Protein AF-0000000083951270 (afdb_homodimer)

Structure (mmCIF, N/CA/C/O backbone):
data_AF-0000000083951270-model_v1
#
loop_
_entity.id
_entity.type
_entity.pdbx_description
1 polymer 'HTH-type transcriptional activator CmpR'
#
loop_
_atom_site.group_PDB
_atom_site.id
_atom_site.type_symbol
_atom_site.label_atom_id
_atom_site.label_alt_id
_atom_site.label_comp_id
_atom_site.label_asym_id
_atom_site.label_entity_id
_atom_site.label_seq_id
_atom_site.pdbx_PDB_ins_code
_atom_site.Cartn_x
_atom_site.Cartn_y
_atom_site.Cartn_z
_atom_site.occupancy
_atom_site.B_iso_or_equiv
_atom_site.auth_seq_id
_atom_site.auth_comp_id
_atom_site.auth_asym_id
_atom_site.auth_atom_id
_atom_site.pdbx_PDB_model_num
ATOM 1 N N . MET A 1 1 ? 15.289 37.125 34.781 1 39.78 1 MET A N 1
ATOM 2 C CA . MET A 1 1 ? 14.492 36.469 33.75 1 39.78 1 MET A CA 1
ATOM 3 C C . MET A 1 1 ? 14.117 37.438 32.625 1 39.78 1 MET A C 1
ATOM 5 O O . MET A 1 1 ? 13.477 38.469 32.875 1 39.78 1 MET A O 1
ATOM 9 N N . ASN A 1 2 ? 14.961 37.656 31.625 1 50.38 2 ASN A N 1
ATOM 10 C CA . ASN A 1 2 ? 14.852 38.656 30.562 1 50.38 2 ASN A CA 1
ATOM 11 C C . ASN A 1 2 ? 13.469 38.625 29.922 1 50.38 2 ASN A C 1
ATOM 13 O O . ASN A 1 2 ? 13.062 37.625 29.344 1 50.38 2 ASN A O 1
ATOM 17 N N . ARG A 1 3 ? 12.641 39.375 30.531 1 62.94 3 ARG A N 1
ATOM 18 C CA . ARG A 1 3 ? 11.242 39.5 30.125 1 62.94 3 ARG A CA 1
ATOM 19 C C . ARG A 1 3 ? 11.125 39.969 28.672 1 62.94 3 ARG A C 1
ATOM 21 O O . ARG A 1 3 ? 11.852 40.844 28.234 1 62.94 3 ARG A O 1
ATOM 28 N N . PRO A 1 4 ? 10.375 39.219 27.891 1 67.25 4 PRO A N 1
ATOM 29 C CA . PRO A 1 4 ? 10.18 39.594 26.484 1 67.25 4 PRO A CA 1
ATOM 30 C C . PRO A 1 4 ? 9.703 41.062 26.344 1 67.25 4 PRO A C 1
ATOM 32 O O . PRO A 1 4 ? 8.914 41.531 27.156 1 67.25 4 PRO A O 1
ATOM 35 N N . LYS A 1 5 ? 10.383 41.875 25.531 1 80 5 LYS A N 1
ATOM 36 C CA . LYS A 1 5 ? 10.141 43.281 25.281 1 80 5 LYS A CA 1
ATOM 37 C C . LYS A 1 5 ? 8.898 43.5 24.422 1 80 5 LYS A C 1
ATOM 39 O O . LYS A 1 5 ? 8.289 44.562 24.438 1 80 5 LYS A O 1
ATOM 44 N N . SER A 1 6 ? 8.461 42.438 23.719 1 87.25 6 SER A N 1
ATOM 45 C CA . SER A 1 6 ? 7.344 42.562 22.797 1 87.25 6 SER A CA 1
ATOM 46 C C . SER A 1 6 ? 6.195 41.656 23.188 1 87.25 6 SER A C 1
ATOM 48 O O . SER A 1 6 ? 6.383 40.719 23.953 1 87.25 6 SER A O 1
ATOM 50 N N . THR A 1 7 ? 4.957 42.062 22.766 1 89.12 7 THR A N 1
ATOM 51 C CA . THR A 1 7 ? 3.775 41.25 23.031 1 89.12 7 THR A CA 1
ATOM 52 C C . THR A 1 7 ? 3.328 40.531 21.766 1 89.12 7 THR A C 1
ATOM 54 O O . THR A 1 7 ? 3.648 40.938 20.656 1 89.12 7 THR A O 1
ATOM 57 N N . LEU A 1 8 ? 2.592 39.406 21.984 1 91.12 8 LEU A N 1
ATOM 58 C CA . LEU A 1 8 ? 2.014 38.688 20.859 1 91.12 8 LEU A CA 1
ATOM 59 C C . LEU A 1 8 ? 1.097 39.594 20.031 1 91.12 8 LEU A C 1
ATOM 61 O O . LEU A 1 8 ? 1.052 39.5 18.812 1 91.12 8 LEU A O 1
ATOM 65 N N . GLU A 1 9 ? 0.445 40.5 20.75 1 92 9 GLU A N 1
ATOM 66 C CA . GLU A 1 9 ? -0.49 41.406 20.094 1 92 9 GLU A CA 1
ATOM 67 C C . GLU A 1 9 ? 0.234 42.375 19.141 1 92 9 GLU A C 1
ATOM 69 O O . GLU A 1 9 ? -0.265 42.656 18.047 1 92 9 GLU A O 1
ATOM 74 N N . GLN A 1 10 ? 1.321 42.75 19.516 1 91.88 10 GLN A N 1
ATOM 75 C CA . GLN A 1 10 ? 2.115 43.625 18.656 1 91.88 10 GLN A CA 1
ATOM 76 C C . GLN A 1 10 ? 2.512 42.938 17.359 1 91.88 10 GLN A C 1
ATOM 78 O O . GLN A 1 10 ? 2.432 43.5 16.281 1 91.88 10 GLN A O 1
ATOM 83 N N . TRP A 1 11 ? 2.9 41.719 17.516 1 92.5 11 TRP A N 1
ATOM 84 C CA . TRP A 1 11 ? 3.287 40.938 16.344 1 92.5 11 TRP A CA 1
ATOM 85 C C . TRP A 1 11 ? 2.086 40.656 15.445 1 92.5 11 TRP A C 1
ATOM 87 O O . TRP A 1 11 ? 2.188 40.75 14.219 1 92.5 11 TRP A O 1
ATOM 97 N N . ARG A 1 12 ? 0.976 40.406 16.047 1 93.56 12 ARG A N 1
ATOM 98 C CA . ARG A 1 12 ? -0.251 40.188 15.297 1 93.56 12 ARG A CA 1
ATOM 99 C C . ARG A 1 12 ? -0.646 41.469 14.523 1 93.56 12 ARG A C 1
ATOM 101 O O . ARG A 1 12 ? -1.112 41.375 13.383 1 93.56 12 ARG A O 1
ATOM 108 N N . ILE A 1 13 ? -0.48 42.562 15.117 1 93.44 13 ILE A N 1
ATOM 109 C CA . ILE A 1 13 ? -0.811 43.812 14.484 1 93.44 13 ILE A CA 1
ATOM 110 C C . ILE A 1 13 ? 0.12 44.062 13.297 1 93.44 13 ILE A C 1
ATOM 112 O O . ILE A 1 13 ? -0.331 44.438 12.211 1 93.44 13 ILE A O 1
ATOM 116 N N . LEU A 1 14 ? 1.417 43.875 13.492 1 94.25 14 LEU A N 1
ATOM 117 C CA . LEU A 1 14 ? 2.367 44 12.391 1 94.25 14 LEU A CA 1
ATOM 118 C C . LEU A 1 14 ? 1.976 43.094 11.219 1 94.25 14 LEU A C 1
ATOM 120 O O . LEU A 1 14 ? 1.978 43.531 10.07 1 94.25 14 LEU A O 1
ATOM 124 N N . GLN A 1 15 ? 1.65 41.875 11.539 1 93.19 15 GLN A N 1
ATOM 125 C CA . GLN A 1 15 ? 1.233 40.938 10.516 1 93.19 15 GLN A CA 1
ATOM 126 C C . GLN A 1 15 ? 0.003 41.438 9.766 1 93.19 15 GLN A C 1
ATOM 128 O O . GLN A 1 15 ? -0.05 41.344 8.539 1 93.19 15 GLN A O 1
ATOM 133 N N . ALA A 1 16 ? -0.95 41.969 10.453 1 93.19 16 ALA A N 1
ATOM 134 C CA . ALA A 1 16 ? -2.182 42.469 9.844 1 93.19 16 ALA A CA 1
ATOM 135 C C . ALA A 1 16 ? -1.896 43.656 8.93 1 93.19 16 ALA A C 1
ATOM 137 O O . ALA A 1 16 ? -2.461 43.75 7.84 1 93.19 16 ALA A O 1
ATOM 138 N N . VAL A 1 17 ? -1.032 44.5 9.336 1 92.88 17 VAL A N 1
ATOM 139 C CA . VAL A 1 17 ? -0.688 45.688 8.547 1 92.88 17 VAL A CA 1
ATOM 140 C C . VAL A 1 17 ? -0.089 45.25 7.211 1 92.88 17 VAL A C 1
ATOM 142 O O . VAL A 1 17 ? -0.422 45.812 6.164 1 92.88 17 VAL A O 1
ATOM 145 N N . VAL A 1 18 ? 0.713 44.281 7.266 1 91.38 18 VAL A N 1
ATOM 146 C CA . VAL A 1 18 ? 1.366 43.781 6.055 1 91.38 18 VAL A CA 1
ATOM 147 C C . VAL A 1 18 ? 0.363 43 5.203 1 91.38 18 VAL A C 1
ATOM 149 O O . VAL A 1 18 ? 0.264 43.219 3.994 1 91.38 18 VAL A O 1
ATOM 152 N N . ASP A 1 19 ? -0.421 42.125 5.863 1 89.12 19 ASP A N 1
ATOM 153 C CA . ASP A 1 19 ? -1.336 41.25 5.148 1 89.12 19 ASP A CA 1
ATOM 154 C C . ASP A 1 19 ? -2.439 42.031 4.457 1 89.12 19 ASP A C 1
ATOM 156 O O . ASP A 1 19 ? -2.883 41.656 3.365 1 89.12 19 ASP A O 1
ATOM 160 N N . PHE A 1 20 ? -2.826 43.062 5.074 1 90.12 20 PHE A N 1
ATOM 161 C CA . PHE A 1 20 ? -3.973 43.812 4.551 1 90.12 20 PHE A CA 1
ATOM 162 C C . PHE A 1 20 ? -3.521 45.062 3.816 1 90.12 20 PHE A C 1
ATOM 164 O O . PHE A 1 20 ? -4.352 45.844 3.357 1 90.12 20 PHE A O 1
ATOM 171 N N . GLY A 1 21 ? -2.201 45.25 3.729 1 86.81 21 GLY A N 1
ATOM 172 C CA . GLY A 1 21 ? -1.62 46.219 2.826 1 86.81 21 GLY A CA 1
ATOM 173 C C . GLY A 1 21 ? -1.573 47.625 3.412 1 86.81 21 GLY A C 1
ATOM 174 O O . GLY A 1 21 ? -1.449 48.594 2.68 1 86.81 21 GLY A O 1
ATOM 175 N N . GLY A 1 22 ? -1.855 47.812 4.723 1 89 22 GLY A N 1
ATOM 176 C CA . GLY A 1 22 ? -1.771 49.125 5.316 1 89 22 GLY A CA 1
ATOM 177 C C . GLY A 1 22 ? -2.428 49.219 6.68 1 89 22 GLY A C 1
ATOM 178 O O . GLY A 1 22 ? -3.146 48.312 7.09 1 89 22 GLY A O 1
ATOM 179 N N . TYR A 1 23 ? -2.219 50.344 7.332 1 91.12 23 TYR A N 1
ATOM 180 C CA . TYR A 1 23 ? -2.711 50.562 8.688 1 91.12 23 TYR A CA 1
ATOM 181 C C . TYR A 1 23 ? -4.227 50.719 8.703 1 91.12 23 TYR A C 1
ATOM 183 O O . TYR A 1 23 ? -4.914 50.125 9.547 1 91.12 23 TYR A O 1
ATOM 191 N N . ALA A 1 24 ? -4.688 51.438 7.707 1 91.5 24 ALA A N 1
ATOM 192 C CA . ALA A 1 24 ? -6.125 51.688 7.66 1 91.5 24 ALA A CA 1
ATOM 193 C C . ALA A 1 24 ? -6.898 50.375 7.426 1 91.5 24 ALA A C 1
ATOM 195 O O . ALA A 1 24 ? -7.871 50.094 8.133 1 91.5 24 ALA A O 1
ATOM 196 N N . GLN A 1 25 ? -6.457 49.656 6.516 1 92.69 25 GLN A N 1
ATOM 197 C CA . GLN A 1 25 ? -7.102 48.375 6.184 1 92.69 25 GLN A CA 1
ATOM 198 C C . GLN A 1 25 ? -7.031 47.406 7.355 1 92.69 25 GLN A C 1
ATOM 200 O O . GLN A 1 25 ? -8.016 46.75 7.668 1 92.69 25 GLN A O 1
ATOM 205 N N . ALA A 1 26 ? -5.863 47.344 7.988 1 94.19 26 ALA A N 1
ATOM 206 C CA . ALA A 1 26 ? -5.676 46.438 9.133 1 94.19 26 ALA A CA 1
ATOM 207 C C . ALA A 1 26 ? -6.574 46.844 10.297 1 94.19 26 ALA A C 1
ATOM 209 O O . ALA A 1 26 ? -7.141 46 10.984 1 94.19 26 ALA A O 1
ATOM 210 N N . ALA A 1 27 ? -6.691 48.125 10.516 1 94.5 27 ALA A N 1
ATOM 211 C CA . ALA A 1 27 ? -7.535 48.625 11.586 1 94.5 27 ALA A CA 1
ATOM 212 C C . ALA A 1 27 ? -8.992 48.219 11.391 1 94.5 27 ALA A C 1
ATOM 214 O O . ALA A 1 27 ? -9.664 47.812 12.336 1 94.5 27 ALA A O 1
ATOM 215 N N . GLU A 1 28 ? -9.453 48.281 10.211 1 94.25 28 GLU A N 1
ATOM 216 C CA . GLU A 1 28 ? -10.812 47.875 9.875 1 94.25 28 GLU A CA 1
ATOM 217 C C . GLU A 1 28 ? -11.023 46.406 10.164 1 94.25 28 GLU A C 1
ATOM 219 O O . GLU A 1 28 ? -12.031 46 10.766 1 94.25 28 GLU A O 1
ATOM 224 N N . GLN A 1 29 ? -10 45.625 9.836 1 92.94 29 GLN A N 1
ATOM 225 C CA . GLN A 1 29 ? -10.109 44.188 9.969 1 92.94 29 GLN A CA 1
ATOM 226 C C . GLN A 1 29 ? -10.008 43.75 11.422 1 92.94 29 GLN A C 1
ATOM 228 O O . GLN A 1 29 ? -10.633 42.781 11.828 1 92.94 29 GLN A O 1
ATOM 233 N N . LEU A 1 30 ? -9.25 44.438 12.172 1 93.62 30 LEU A N 1
ATOM 234 C CA . LEU A 1 30 ? -9.016 44.062 13.555 1 93.62 30 LEU A CA 1
ATOM 235 C C . LEU A 1 30 ? -9.977 44.781 14.492 1 93.62 30 LEU A C 1
ATOM 237 O O . LEU A 1 30 ? -9.961 44.562 15.703 1 93.62 30 LEU A O 1
ATOM 241 N N . ASN A 1 31 ? -10.812 45.656 13.938 1 94.06 31 ASN A N 1
ATOM 242 C CA . ASN A 1 31 ? -11.742 46.469 14.703 1 94.06 31 ASN A CA 1
ATOM 243 C C . ASN A 1 31 ? -11.031 47.281 15.766 1 94.06 31 ASN A C 1
ATOM 245 O O . ASN A 1 31 ? -11.391 47.219 16.953 1 94.06 31 ASN A O 1
ATOM 249 N N . LYS A 1 32 ? -10.008 47.906 15.281 1 95.06 32 LYS A N 1
ATOM 250 C CA . LYS A 1 32 ? -9.211 48.781 16.109 1 95.06 32 LYS A CA 1
ATOM 251 C C . LYS A 1 32 ? -8.984 50.125 15.406 1 95.06 32 LYS A C 1
ATOM 253 O O . LYS A 1 32 ? -9.281 50.281 14.219 1 95.06 32 LYS A O 1
ATOM 258 N N . SER A 1 33 ? -8.594 51.062 16.141 1 94.25 33 SER A N 1
ATOM 259 C CA . SER A 1 33 ? -8.281 52.344 15.516 1 94.25 33 SER A CA 1
ATOM 260 C C . SER A 1 33 ? -6.918 52.312 14.836 1 94.25 33 SER A C 1
ATOM 262 O O . SER A 1 33 ? -6.008 51.625 15.289 1 94.25 33 SER A O 1
ATOM 264 N N . GLN A 1 34 ? -6.898 53 13.781 1 93.06 34 GLN A N 1
ATOM 265 C CA . GLN A 1 34 ? -5.629 53.125 13.078 1 93.06 34 GLN A CA 1
ATOM 266 C C . GLN A 1 34 ? -4.539 53.688 13.984 1 93.06 34 GLN A C 1
ATOM 268 O O . GLN A 1 34 ? -3.381 53.25 13.906 1 93.06 34 GLN A O 1
ATOM 273 N N . SER A 1 35 ? -4.859 54.594 14.828 1 93.81 35 SER A N 1
ATOM 274 C CA . SER A 1 35 ? -3.904 55.188 15.766 1 93.81 35 SER A CA 1
ATOM 275 C C . SER A 1 35 ? -3.34 54.125 16.703 1 93.81 35 SER A C 1
ATOM 277 O O . SER A 1 35 ? -2.143 54.125 17 1 93.81 35 SER A O 1
ATOM 279 N N . SER A 1 36 ? -4.18 53.281 17.156 1 94.69 36 SER A N 1
ATOM 280 C CA . SER A 1 36 ? -3.754 52.219 18.062 1 94.69 36 SER A CA 1
ATOM 281 C C . SER A 1 36 ? -2.773 51.281 17.375 1 94.69 36 SER A C 1
ATOM 283 O O . SER A 1 36 ? -1.803 50.844 17.984 1 94.69 36 SER A O 1
ATOM 285 N N . LEU A 1 37 ? -2.963 50.938 16.125 1 95.31 37 LEU A N 1
ATOM 286 C CA . LEU A 1 37 ? -2.074 50.062 15.375 1 95.31 37 LEU A CA 1
ATOM 287 C C . LEU A 1 37 ? -0.724 50.719 15.141 1 95.31 37 LEU A C 1
ATOM 289 O O . LEU A 1 37 ? 0.322 50.094 15.281 1 95.31 37 LEU A O 1
ATOM 293 N N . ASN A 1 38 ? -0.759 52 14.758 1 92.81 38 ASN A N 1
ATOM 294 C CA . ASN A 1 38 ? 0.469 52.75 14.555 1 92.81 38 ASN A CA 1
ATOM 295 C C . ASN A 1 38 ? 1.328 52.75 15.82 1 92.81 38 ASN A C 1
ATOM 297 O O . ASN A 1 38 ? 2.535 52.531 15.758 1 92.81 38 ASN A O 1
ATOM 301 N N . HIS A 1 39 ? 0.584 52.969 16.859 1 94.88 39 HIS A N 1
ATOM 302 C CA . HIS A 1 39 ? 1.28 53.031 18.141 1 94.88 39 HIS A CA 1
ATOM 303 C C . HIS A 1 39 ? 1.895 51.656 18.484 1 94.88 39 HIS A C 1
ATOM 305 O O . HIS A 1 39 ? 3.025 51.594 18.969 1 94.88 39 HIS A O 1
ATOM 311 N N . ALA A 1 40 ? 1.178 50.688 18.312 1 95.06 40 ALA A N 1
ATOM 312 C CA . ALA A 1 40 ? 1.638 49.344 18.641 1 95.06 40 ALA A CA 1
ATOM 313 C C . ALA A 1 40 ? 2.877 48.969 17.828 1 95.06 40 ALA A C 1
ATOM 315 O O . ALA A 1 40 ? 3.84 48.406 18.375 1 95.06 40 ALA A O 1
ATOM 316 N N . VAL A 1 41 ? 2.891 49.281 16.547 1 94.38 41 VAL A N 1
ATOM 317 C CA . VAL A 1 41 ? 4.016 48.969 15.68 1 94.38 41 VAL A CA 1
ATOM 318 C C . VAL A 1 41 ? 5.219 49.844 16.047 1 94.38 41 VAL A C 1
ATOM 320 O O . VAL A 1 41 ? 6.352 49.344 16.078 1 94.38 41 VAL A O 1
ATOM 323 N N . ALA A 1 42 ? 4.949 51.062 16.328 1 93.31 42 ALA A N 1
ATOM 324 C CA . ALA A 1 42 ? 6.02 51.969 16.75 1 93.31 42 ALA A CA 1
ATOM 325 C C . ALA A 1 42 ? 6.664 51.469 18.047 1 93.31 42 ALA A C 1
ATOM 327 O O . ALA A 1 42 ? 7.891 51.469 18.172 1 93.31 42 ALA A O 1
ATOM 328 N N . LYS A 1 43 ? 5.812 51.156 18.891 1 94.25 43 LYS A N 1
ATOM 329 C CA . LYS A 1 43 ? 6.297 50.656 20.172 1 94.25 43 LYS A CA 1
ATOM 330 C C . LYS A 1 43 ? 7.125 49.375 20 1 94.25 43 LYS A C 1
ATOM 332 O O . LYS A 1 43 ? 8.164 49.219 20.625 1 94.25 43 LYS A O 1
ATOM 337 N N . LEU A 1 44 ? 6.668 48.469 19.156 1 93.75 44 LEU A N 1
ATOM 338 C CA . LEU A 1 44 ? 7.387 47.25 18.859 1 93.75 44 LEU A CA 1
ATOM 339 C C . LEU A 1 44 ? 8.773 47.531 18.312 1 93.75 44 LEU A C 1
ATOM 341 O O . LEU A 1 44 ? 9.766 46.969 18.766 1 93.75 44 LEU A O 1
ATOM 345 N N . GLN A 1 45 ? 8.82 48.5 17.375 1 93.25 45 GLN A N 1
ATOM 346 C CA . GLN A 1 45 ? 10.094 48.875 16.766 1 93.25 45 GLN A CA 1
ATOM 347 C C . GLN A 1 45 ? 11.016 49.531 17.797 1 93.25 45 GLN A C 1
ATOM 349 O O . GLN A 1 45 ? 12.219 49.219 17.828 1 93.25 45 GLN A O 1
ATOM 354 N N . HIS A 1 46 ? 10.445 50.281 18.625 1 92.62 46 HIS A N 1
ATOM 355 C CA . HIS A 1 46 ? 11.211 50.938 19.672 1 92.62 46 HIS A CA 1
ATOM 356 C C . HIS A 1 46 ? 11.797 49.906 20.656 1 92.62 46 HIS A C 1
ATOM 358 O O . HIS A 1 46 ? 12.977 50 21 1 92.62 46 HIS A O 1
ATOM 364 N N . GLN A 1 47 ? 10.992 49.094 21.047 1 91.56 47 GLN A N 1
ATOM 365 C CA . GLN A 1 47 ? 11.406 48.062 22.016 1 91.56 47 GLN A CA 1
ATOM 366 C C . GLN A 1 47 ? 12.516 47.188 21.438 1 91.56 47 GLN A C 1
ATOM 368 O O . GLN A 1 47 ? 13.406 46.75 22.172 1 91.56 47 GLN A O 1
ATOM 373 N N . LEU A 1 48 ? 12.43 46.906 20.156 1 90.5 48 LEU A N 1
ATOM 374 C CA . LEU A 1 48 ? 13.406 46.031 19.5 1 90.5 48 LEU A CA 1
ATOM 375 C C . LEU A 1 48 ? 14.641 46.844 19.078 1 90.5 48 LEU A C 1
ATOM 377 O O . LEU A 1 48 ? 15.695 46.25 18.812 1 90.5 48 LEU A O 1
ATOM 381 N N . GLY A 1 49 ? 14.469 48.094 18.938 1 90.06 49 GLY A N 1
ATOM 382 C CA . GLY A 1 49 ? 15.57 48.938 18.5 1 90.06 49 GLY A CA 1
ATOM 383 C C . GLY A 1 49 ? 15.859 48.844 17.016 1 90.06 49 GLY A C 1
ATOM 384 O O . GLY A 1 49 ? 16.984 49.062 16.562 1 90.06 49 GLY A O 1
ATOM 385 N N . ILE A 1 50 ? 14.883 48.375 16.281 1 90 50 ILE A N 1
ATOM 386 C CA . ILE A 1 50 ? 15.055 48.219 14.836 1 90 50 ILE A CA 1
ATOM 387 C C . ILE A 1 50 ? 13.797 48.688 14.117 1 90 50 ILE A C 1
ATOM 389 O O . ILE A 1 50 ? 12.711 48.688 14.688 1 90 50 ILE A O 1
ATOM 393 N N . GLN A 1 51 ? 14.016 49.094 12.883 1 91.62 51 GLN A N 1
ATOM 394 C CA . GLN A 1 51 ? 12.891 49.469 12.031 1 91.62 51 GLN A CA 1
ATOM 395 C C . GLN A 1 51 ? 12.383 48.25 11.242 1 91.62 51 GLN A C 1
ATOM 397 O O . GLN A 1 51 ? 13.156 47.625 10.523 1 91.62 51 GLN A O 1
ATOM 402 N N . LEU A 1 52 ? 11.086 48.031 11.469 1 94.06 52 LEU A N 1
ATOM 403 C CA . LEU A 1 52 ? 10.477 46.906 10.766 1 94.06 52 LEU A CA 1
ATOM 404 C C . LEU A 1 52 ? 9.805 47.375 9.477 1 94.06 52 LEU A C 1
ATOM 406 O O . LEU A 1 52 ? 9.734 46.625 8.5 1 94.06 52 LEU A O 1
ATOM 410 N N . LEU A 1 53 ? 9.312 48.594 9.523 1 92.38 53 LEU A N 1
ATOM 411 C CA . LEU A 1 53 ? 8.625 49.188 8.375 1 92.38 53 LEU A CA 1
ATOM 412 C C . LEU A 1 53 ? 9.266 50.5 7.988 1 92.38 53 LEU A C 1
ATOM 414 O O . LEU A 1 53 ? 9.82 51.219 8.836 1 92.38 53 LEU A O 1
ATOM 418 N N . GLU A 1 54 ? 9.297 50.688 6.629 1 88 54 GLU A N 1
ATOM 419 C CA . GLU A 1 54 ? 9.734 52 6.117 1 88 54 GLU A CA 1
ATOM 420 C C . GLU A 1 54 ? 8.656 52.625 5.258 1 88 54 GLU A C 1
ATOM 422 O O . GLU A 1 54 ? 7.906 51.938 4.562 1 88 54 GLU A O 1
ATOM 427 N N . VAL A 1 55 ? 8.461 53.844 5.398 1 76.5 55 VAL A N 1
ATOM 428 C CA . VAL A 1 55 ? 7.438 54.562 4.668 1 76.5 55 VAL A CA 1
ATOM 429 C C . VAL A 1 55 ? 8.031 55.156 3.389 1 76.5 55 VAL A C 1
ATOM 431 O O . VAL A 1 55 ? 9.039 55.875 3.434 1 76.5 55 VAL A O 1
ATOM 434 N N . ARG A 1 56 ? 7.543 54.688 2.297 1 82.5 56 ARG A N 1
ATOM 435 C CA . ARG A 1 56 ? 7.832 55.281 1 1 82.5 56 ARG A CA 1
ATOM 436 C C . ARG A 1 56 ? 6.594 55.938 0.416 1 82.5 56 ARG A C 1
ATOM 438 O O . ARG A 1 56 ? 5.664 55.281 -0.027 1 82.5 56 ARG A O 1
ATOM 445 N N . GLY A 1 57 ? 6.688 57.219 0.382 1 76.12 57 GLY A N 1
ATOM 446 C CA . GLY A 1 57 ? 5.465 57.938 0.037 1 76.12 57 GLY A CA 1
ATOM 447 C C . GLY A 1 57 ? 4.371 57.781 1.075 1 76.12 57 GLY A C 1
ATOM 448 O O . GLY A 1 57 ? 4.531 58.188 2.225 1 76.12 57 GLY A O 1
ATOM 449 N N . ARG A 1 58 ? 3.293 57.125 0.74 1 72.25 58 ARG A N 1
ATOM 450 C CA . ARG A 1 58 ? 2.182 56.938 1.668 1 72.25 58 ARG A CA 1
ATOM 451 C C . ARG A 1 58 ? 2.018 55.438 2.035 1 72.25 58 ARG A C 1
ATOM 453 O O . ARG A 1 58 ? 1.064 55.094 2.725 1 72.25 58 ARG A O 1
ATOM 460 N N . LYS A 1 59 ? 2.967 54.719 1.604 1 78.81 59 LYS A N 1
ATOM 461 C CA . LYS A 1 59 ? 2.793 53.281 1.816 1 78.81 59 LYS A CA 1
ATOM 462 C C . LYS A 1 59 ? 3.9 52.719 2.703 1 78.81 59 LYS A C 1
ATOM 464 O O . LYS A 1 59 ? 5.047 53.188 2.629 1 78.81 59 LYS A O 1
ATOM 469 N N . ALA A 1 60 ? 3.555 51.906 3.596 1 80.38 60 ALA A N 1
ATOM 470 C CA . ALA A 1 60 ? 4.496 51.219 4.473 1 80.38 60 ALA A CA 1
ATOM 471 C C . ALA A 1 60 ? 5 49.938 3.828 1 80.38 60 ALA A C 1
ATOM 473 O O . ALA A 1 60 ? 4.215 49.156 3.291 1 80.38 60 ALA A O 1
ATOM 474 N N . TYR A 1 61 ? 6.387 49.844 3.758 1 89 61 TYR A N 1
ATOM 475 C CA . TYR A 1 61 ? 7.031 48.625 3.248 1 89 61 TYR A CA 1
ATOM 476 C C . TYR A 1 61 ? 7.887 47.969 4.324 1 89 61 TYR A C 1
ATOM 478 O O . TYR A 1 61 ? 8.414 48.656 5.211 1 89 61 TYR A O 1
ATOM 486 N N . LEU A 1 62 ? 7.992 46.75 4.23 1 91.88 62 LEU A N 1
ATOM 487 C CA . LEU A 1 62 ? 8.859 46.031 5.16 1 91.88 62 LEU A CA 1
ATOM 488 C C . LEU A 1 62 ? 10.328 46.312 4.867 1 91.88 62 LEU A C 1
ATOM 490 O O . LEU A 1 62 ? 10.734 46.375 3.707 1 91.88 62 LEU A O 1
ATOM 494 N N . THR A 1 63 ? 11.18 46.5 5.926 1 91.69 63 THR A N 1
ATOM 495 C CA . THR A 1 63 ? 12.633 46.5 5.809 1 91.69 63 THR A CA 1
ATOM 496 C C . THR A 1 63 ? 13.148 45.062 5.66 1 91.69 63 THR A C 1
ATOM 498 O O . THR A 1 63 ? 12.383 44.094 5.781 1 91.69 63 THR A O 1
ATOM 501 N N . GLU A 1 64 ? 14.445 44.938 5.379 1 87.56 64 GLU A N 1
ATOM 502 C CA . GLU A 1 64 ? 15.047 43.594 5.312 1 87.56 64 GLU A CA 1
ATOM 503 C C . GLU A 1 64 ? 14.898 42.875 6.637 1 87.56 64 GLU A C 1
ATOM 505 O O . GLU A 1 64 ? 14.523 41.688 6.656 1 87.56 64 GLU A O 1
ATOM 510 N N . CYS A 1 65 ? 15.195 43.562 7.688 1 89.12 65 CYS A N 1
ATOM 511 C CA . CYS A 1 65 ? 15.031 43 9.023 1 89.12 65 CYS A CA 1
ATOM 512 C C . CYS A 1 65 ? 13.57 42.688 9.312 1 89.12 65 CYS A C 1
ATOM 514 O O . CYS A 1 65 ? 13.25 41.688 9.945 1 89.12 65 CYS A O 1
ATOM 516 N N . GLY A 1 66 ? 12.719 43.594 8.844 1 90.81 66 GLY A N 1
ATOM 517 C CA . GLY A 1 66 ? 11.289 43.375 9.016 1 90.81 66 GLY A CA 1
ATOM 518 C C . GLY A 1 66 ? 10.789 42.094 8.359 1 90.81 66 GLY A C 1
ATOM 519 O O . GLY A 1 66 ? 9.953 41.406 8.922 1 90.81 66 GLY A O 1
ATOM 520 N N . GLU A 1 67 ? 11.367 41.844 7.219 1 87.12 67 GLU A N 1
ATOM 521 C CA . GLU A 1 67 ? 10.977 40.625 6.496 1 87.12 67 GLU A CA 1
ATOM 522 C C . GLU A 1 67 ? 11.344 39.375 7.281 1 87.12 67 GLU A C 1
ATOM 524 O O . GLU A 1 67 ? 10.531 38.469 7.414 1 87.12 67 GLU A O 1
ATOM 529 N N . VAL A 1 68 ? 12.461 39.344 7.785 1 82.81 68 VAL A N 1
ATOM 530 C CA . VAL A 1 68 ? 12.953 38.188 8.539 1 82.81 68 VAL A CA 1
ATOM 531 C C . VAL A 1 68 ? 12.133 38 9.82 1 82.81 68 VAL A C 1
ATOM 533 O O . VAL A 1 68 ? 11.664 36.906 10.117 1 82.81 68 VAL A O 1
ATOM 536 N N . LEU A 1 69 ? 11.906 39.125 10.477 1 87.94 69 LEU A N 1
ATOM 537 C CA . LEU A 1 69 ? 11.219 39.062 11.766 1 87.94 69 LEU A CA 1
ATOM 538 C C . LEU A 1 69 ? 9.742 38.75 11.57 1 87.94 69 LEU A C 1
ATOM 540 O O . LEU A 1 69 ? 9.141 38.031 12.398 1 87.94 69 LEU A O 1
ATOM 544 N N . LEU A 1 70 ? 9.172 39.281 10.477 1 88.44 70 LEU A N 1
ATOM 545 C CA . LEU A 1 70 ? 7.781 38.969 10.18 1 88.44 70 LEU A CA 1
ATOM 546 C C . LEU A 1 70 ? 7.609 37.469 9.938 1 88.44 70 LEU A C 1
ATOM 548 O O . LEU A 1 70 ? 6.699 36.844 10.5 1 88.44 70 LEU A O 1
ATOM 552 N N . ARG A 1 71 ? 8.508 36.969 9.227 1 81.94 71 ARG A N 1
ATOM 553 C CA . ARG A 1 71 ? 8.461 35.531 8.938 1 81.94 71 ARG A CA 1
ATOM 554 C C . ARG A 1 71 ? 8.555 34.719 10.211 1 81.94 71 ARG A C 1
ATOM 556 O O . ARG A 1 71 ? 7.781 33.781 10.406 1 81.94 71 ARG A O 1
ATOM 563 N N . ARG A 1 72 ? 9.391 35.031 11.023 1 81.75 72 ARG A N 1
ATOM 564 C CA . ARG A 1 72 ? 9.578 34.281 12.273 1 81.75 72 ARG A CA 1
ATOM 565 C C . ARG A 1 72 ? 8.414 34.5 13.227 1 81.75 72 ARG A C 1
ATOM 567 O O . ARG A 1 72 ? 8.008 33.594 13.945 1 81.75 72 ARG A O 1
ATOM 574 N N . SER A 1 73 ? 7.941 35.719 13.219 1 88.06 73 SER A N 1
ATOM 575 C CA . SER A 1 73 ? 6.84 36.031 14.117 1 88.06 73 SER A CA 1
ATOM 576 C C . SER A 1 73 ? 5.594 35.25 13.773 1 88.06 73 SER A C 1
ATOM 578 O O . SER A 1 73 ? 4.805 34.906 14.656 1 88.06 73 SER A O 1
ATOM 580 N N . ARG A 1 74 ? 5.449 34.969 12.539 1 85.81 74 ARG A N 1
ATOM 581 C CA . ARG A 1 74 ? 4.297 34.156 12.125 1 85.81 74 ARG A CA 1
ATOM 582 C C . ARG A 1 74 ? 4.332 32.781 12.742 1 85.81 74 ARG A C 1
ATOM 584 O O . ARG A 1 74 ? 3.295 32.25 13.148 1 85.81 74 ARG A O 1
ATOM 591 N N . HIS A 1 75 ? 5.484 32.281 12.891 1 80.25 75 HIS A N 1
ATOM 592 C CA . HIS A 1 75 ? 5.633 31 13.539 1 80.25 75 HIS A CA 1
ATOM 593 C C . HIS A 1 75 ? 5.207 31.062 15 1 80.25 75 HIS A C 1
ATOM 595 O O . HIS A 1 75 ? 4.547 30.156 15.508 1 80.25 75 HIS A O 1
ATOM 601 N N . VAL A 1 76 ? 5.586 32.062 15.578 1 82.12 76 VAL A N 1
ATOM 602 C CA . VAL A 1 76 ? 5.297 32.25 17 1 82.12 76 VAL A CA 1
ATOM 603 C C . VAL A 1 76 ? 3.795 32.406 17.203 1 82.12 76 VAL A C 1
ATOM 605 O O . VAL A 1 76 ? 3.201 31.781 18.078 1 82.12 76 VAL A O 1
ATOM 608 N N . THR A 1 77 ? 3.182 33.281 16.375 1 87.69 77 THR A N 1
ATOM 609 C CA . THR A 1 77 ? 1.749 33.5 16.531 1 87.69 77 THR A CA 1
ATOM 610 C C . THR A 1 77 ? 0.957 32.25 16.203 1 87.69 77 THR A C 1
ATOM 612 O O . THR A 1 77 ? -0.048 31.953 16.859 1 87.69 77 THR A O 1
ATOM 615 N N . GLN A 1 78 ? 1.435 31.562 15.266 1 83.31 78 GLN A N 1
ATOM 616 C CA . GLN A 1 78 ? 0.789 30.297 14.914 1 83.31 78 GLN A CA 1
ATOM 617 C C . GLN A 1 78 ? 0.898 29.297 16.062 1 83.31 78 GLN A C 1
ATOM 619 O O . GLN A 1 78 ? -0.081 28.625 16.406 1 83.31 78 GLN A O 1
ATOM 624 N N . ALA A 1 79 ? 2.074 29.219 16.625 1 80.88 79 ALA A N 1
ATOM 625 C CA . ALA A 1 79 ? 2.303 28.281 17.719 1 80.88 79 ALA A CA 1
ATOM 626 C C . ALA A 1 79 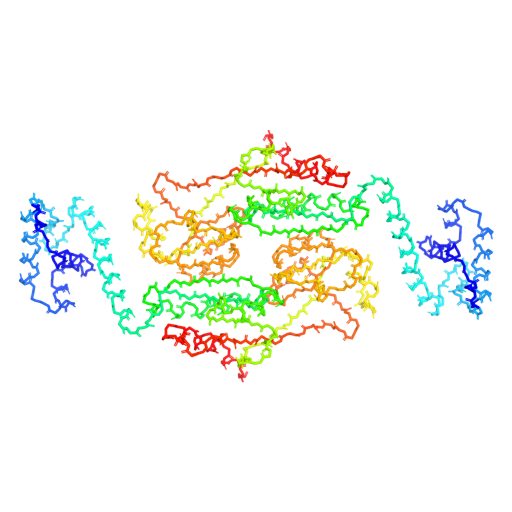? 1.398 28.594 18.906 1 80.88 79 ALA A C 1
ATOM 628 O O . ALA A 1 79 ? 0.846 27.672 19.531 1 80.88 79 ALA A O 1
ATOM 629 N N . VAL A 1 80 ? 1.253 29.812 19.172 1 84.44 80 VAL A N 1
ATOM 630 C CA . VAL A 1 80 ? 0.386 30.234 20.281 1 84.44 80 VAL A CA 1
ATOM 631 C C . VAL A 1 80 ? -1.065 29.891 19.938 1 84.44 80 VAL A C 1
ATOM 633 O O . VAL A 1 80 ? -1.812 29.422 20.797 1 84.44 80 VAL A O 1
ATOM 636 N N . GLY A 1 81 ? -1.482 30.219 18.766 1 85.12 81 GLY A N 1
ATOM 637 C CA . GLY A 1 81 ? -2.814 29.828 18.312 1 85.12 81 GLY A CA 1
ATOM 638 C C . GLY A 1 81 ? -3.086 28.344 18.453 1 85.12 81 GLY A C 1
ATOM 639 O O . GLY A 1 81 ? -4.164 27.953 18.906 1 85.12 81 GLY A O 1
ATOM 640 N N . GLU A 1 82 ? -2.158 27.594 18.156 1 80.81 82 GLU A N 1
ATOM 641 C CA . GLU A 1 82 ? -2.275 26.156 18.266 1 80.81 82 GLU A CA 1
ATOM 642 C C . GLU A 1 82 ? -2.445 25.734 19.734 1 80.81 82 GLU A C 1
ATOM 644 O O . GLU A 1 82 ? -3.225 24.828 20.031 1 80.81 82 GLU A O 1
ATOM 649 N N . LEU A 1 83 ? -1.755 26.391 20.562 1 80.62 83 LEU A N 1
ATOM 650 C CA . LEU A 1 83 ? -1.863 26.094 21.984 1 80.62 83 LEU A CA 1
ATOM 651 C C . LEU A 1 83 ? -3.258 26.438 22.5 1 80.62 83 LEU A C 1
ATOM 653 O O . LEU A 1 83 ? -3.84 25.672 23.281 1 80.62 83 LEU A O 1
ATOM 657 N N . GLU A 1 84 ? -3.727 27.547 22.094 1 86.19 84 GLU A N 1
ATOM 658 C CA . GLU A 1 84 ? -5.07 27.953 22.5 1 86.19 84 GLU A CA 1
ATOM 659 C C . GLU A 1 84 ? -6.121 26.984 21.969 1 86.19 84 GLU A C 1
ATOM 661 O O . GLU A 1 84 ? -7.062 26.641 22.688 1 86.19 84 GLU A O 1
ATOM 666 N N . GLN A 1 85 ? -5.945 26.625 20.828 1 86.06 85 GLN A N 1
ATOM 667 C CA . GLN A 1 85 ? -6.859 25.656 20.234 1 86.06 85 GLN A CA 1
ATOM 668 C C . GLN A 1 85 ? -6.809 24.328 20.984 1 86.06 85 GLN A C 1
ATOM 670 O O . GLN A 1 85 ? -7.848 23.703 21.234 1 86.06 85 GLN A O 1
ATOM 675 N N . LEU A 1 86 ? -5.66 23.906 21.25 1 78.81 86 LEU A N 1
ATOM 676 C CA . LEU A 1 86 ? -5.5 22.672 21.984 1 78.81 86 LEU A CA 1
ATOM 677 C C . LEU A 1 86 ? -6.223 22.734 23.328 1 78.81 86 LEU A C 1
ATOM 679 O O . LEU A 1 86 ? -6.906 21.781 23.719 1 78.81 86 LEU A O 1
ATOM 683 N N . ALA A 1 87 ? -6.07 23.781 24.047 1 83.38 87 ALA A N 1
ATOM 684 C CA . ALA A 1 87 ? -6.758 23.969 25.312 1 83.38 87 ALA A CA 1
ATOM 685 C C . ALA A 1 87 ? -8.273 23.875 25.141 1 83.38 87 ALA A C 1
ATOM 687 O O . ALA A 1 87 ? -8.953 23.219 25.922 1 83.38 87 ALA A O 1
ATOM 688 N N . SER A 1 88 ? -8.758 24.547 24.172 1 86.5 88 SER A N 1
ATOM 689 C CA . SER A 1 88 ? -10.18 24.5 23.859 1 86.5 88 SER A CA 1
ATOM 690 C C . SER A 1 88 ? -10.633 23.094 23.5 1 86.5 88 SER A C 1
ATOM 692 O O . SER A 1 88 ? -11.703 22.656 23.922 1 86.5 88 SER A O 1
ATOM 694 N N . ASN A 1 89 ? -9.828 22.438 22.734 1 85.31 89 ASN A N 1
ATOM 695 C CA . ASN A 1 89 ? -10.117 21.062 22.359 1 85.31 89 ASN A CA 1
ATOM 696 C C . ASN A 1 89 ? -10.266 20.172 23.594 1 85.31 89 ASN A C 1
ATOM 698 O O . ASN A 1 89 ? -11.195 19.359 23.672 1 85.31 89 ASN A O 1
ATOM 702 N N . LEU A 1 90 ? -9.367 20.312 24.438 1 82.81 90 LEU A N 1
ATOM 703 C CA . LEU A 1 90 ? -9.375 19.516 25.656 1 82.81 90 LEU A CA 1
ATOM 704 C C . LEU A 1 90 ? -10.648 19.781 26.469 1 82.81 90 LEU A C 1
ATOM 706 O O . LEU A 1 90 ? -11.266 18.844 26.969 1 82.81 90 LEU A O 1
ATOM 710 N N . GLU A 1 91 ? -11.055 20.953 26.5 1 86.19 91 GLU A N 1
ATOM 711 C CA . GLU A 1 91 ? -12.266 21.312 27.234 1 86.19 91 GLU A CA 1
ATOM 712 C C . GLU A 1 91 ? -13.508 20.719 26.594 1 86.19 91 GLU A C 1
ATOM 714 O O . GLU A 1 91 ? -14.406 20.234 27.281 1 86.19 91 GLU A O 1
ATOM 719 N N . GLN A 1 92 ? -13.516 20.609 25.297 1 91.25 92 GLN A N 1
ATOM 720 C CA . GLN A 1 92 ? -14.695 20.188 24.547 1 91.25 92 GLN A CA 1
ATOM 721 C C . GLN A 1 92 ? -14.648 18.703 24.234 1 91.25 92 GLN A C 1
ATOM 723 O O . GLN A 1 92 ? -15.57 18.156 23.625 1 91.25 92 GLN A O 1
ATOM 728 N N . GLY A 1 93 ? -13.578 18.031 24.562 1 92.38 93 GLY A N 1
ATOM 729 C CA . GLY A 1 93 ? -13.438 16.609 24.281 1 92.38 93 GLY A CA 1
ATOM 730 C C . GLY A 1 93 ? -13.117 16.328 22.828 1 92.38 93 GLY A C 1
ATOM 731 O O . GLY A 1 93 ? -13.375 15.219 22.344 1 92.38 93 GLY A O 1
ATOM 732 N N . TRP A 1 94 ? -12.664 17.375 22.172 1 94.56 94 TRP A N 1
ATOM 733 C CA . TRP A 1 94 ? -12.258 17.203 20.781 1 94.56 94 TRP A CA 1
ATOM 734 C C . TRP A 1 94 ? -11 16.344 20.672 1 94.56 94 TRP A C 1
ATOM 736 O O . TRP A 1 94 ? -9.977 16.656 21.297 1 94.56 94 TRP A O 1
ATOM 746 N N . GLU A 1 95 ? -11.062 15.258 19.922 1 94.38 95 GLU A N 1
ATOM 747 C CA . GLU A 1 95 ? -9.969 14.305 19.844 1 94.38 95 GLU A CA 1
ATOM 748 C C . GLU A 1 95 ? -8.773 14.883 19.109 1 94.38 95 GLU A C 1
ATOM 750 O O . GLU A 1 95 ? -8.922 15.43 18 1 94.38 95 GLU A O 1
ATOM 755 N N . PRO A 1 96 ? -7.641 14.789 19.719 1 89.69 96 PRO A N 1
ATOM 756 C CA . PRO A 1 96 ? -6.438 15.312 19.062 1 89.69 96 PRO A CA 1
ATOM 757 C C . PRO A 1 96 ? -5.965 14.438 17.906 1 89.69 96 PRO A C 1
ATOM 759 O O . PRO A 1 96 ? -5.207 14.891 17.047 1 89.69 96 PRO A O 1
ATOM 762 N N . SER A 1 97 ? -6.363 13.203 17.906 1 93.19 97 SER A N 1
ATOM 763 C CA . SER A 1 97 ? -5.98 12.266 16.844 1 93.19 97 SER A CA 1
ATOM 764 C C . SER A 1 97 ? -7.113 11.297 16.531 1 93.19 97 SER A C 1
ATOM 766 O O . SER A 1 97 ? -7.91 10.961 17.406 1 93.19 97 SER A O 1
ATOM 768 N N . LEU A 1 98 ? -7.207 10.969 15.289 1 96.81 98 LEU A N 1
ATOM 769 C CA . LEU A 1 98 ? -8.148 9.961 14.82 1 96.81 98 LEU A CA 1
ATOM 770 C C . LEU A 1 98 ? -7.441 8.922 13.953 1 96.81 98 LEU A C 1
ATOM 772 O O . LEU A 1 98 ? -6.578 9.266 13.148 1 96.81 98 LEU A O 1
ATOM 776 N N . SER A 1 99 ? -7.77 7.691 14.141 1 98.19 99 SER A N 1
ATOM 777 C CA . SER A 1 99 ? -7.262 6.594 13.32 1 98.19 99 SER A CA 1
ATOM 778 C C . SER A 1 99 ? -8.391 5.902 12.562 1 98.19 99 SER A C 1
ATOM 780 O O . SER A 1 99 ? -9.469 5.672 13.117 1 98.19 99 SER A O 1
ATOM 782 N N . ILE A 1 100 ? -8.117 5.648 11.281 1 98.81 100 ILE A N 1
ATOM 783 C CA . ILE A 1 100 ? -9.078 4.996 10.398 1 98.81 100 ILE A CA 1
ATOM 784 C C . ILE A 1 100 ? -8.484 3.705 9.844 1 98.81 100 ILE A C 1
ATOM 786 O O . ILE A 1 100 ? -7.391 3.715 9.266 1 98.81 100 ILE A O 1
ATOM 790 N N . ALA A 1 101 ? -9.141 2.572 10.055 1 98.75 101 ALA A N 1
ATOM 791 C CA . ALA A 1 101 ? -8.836 1.367 9.289 1 98.75 101 ALA A CA 1
ATOM 792 C C . ALA A 1 101 ? -9.602 1.352 7.969 1 98.75 101 ALA A C 1
ATOM 794 O O . ALA A 1 101 ? -10.836 1.309 7.961 1 98.75 101 ALA A O 1
ATOM 795 N N . ARG A 1 102 ? -8.898 1.413 6.957 1 98.69 102 ARG A N 1
ATOM 796 C CA . ARG A 1 102 ? -9.492 1.398 5.625 1 98.69 102 ARG A CA 1
ATOM 797 C C . ARG A 1 102 ? -9.266 0.053 4.941 1 98.69 102 ARG A C 1
ATOM 799 O O . ARG A 1 102 ? -8.125 -0.315 4.641 1 98.69 102 ARG A O 1
ATOM 806 N N . GLU A 1 103 ? -10.398 -0.647 4.742 1 97.94 103 GLU A N 1
ATOM 807 C CA . GLU A 1 103 ? -10.25 -1.787 3.844 1 97.94 103 GLU A CA 1
ATOM 808 C C . GLU A 1 103 ? -9.602 -1.371 2.527 1 97.94 103 GLU A C 1
ATOM 810 O O . GLU A 1 103 ? -10.023 -0.399 1.898 1 97.94 103 GLU A O 1
ATOM 815 N N . LEU A 1 104 ? -8.648 -2.133 2.154 1 97.81 104 LEU A N 1
ATOM 816 C CA . LEU A 1 104 ? -7.758 -1.727 1.073 1 97.81 104 LEU A CA 1
ATOM 817 C C . LEU A 1 104 ? -8.547 -1.446 -0.204 1 97.81 104 LEU A C 1
ATOM 819 O O . LEU A 1 104 ? -8.164 -0.581 -0.995 1 97.81 104 LEU A O 1
ATOM 823 N N . VAL A 1 105 ? -9.648 -2.088 -0.429 1 97.62 105 VAL A N 1
ATOM 824 C CA . VAL A 1 105 ? -10.406 -1.993 -1.674 1 97.62 105 VAL A CA 1
ATOM 825 C C . VAL A 1 105 ? -11.203 -0.692 -1.695 1 97.62 105 VAL A C 1
ATOM 827 O O . VAL A 1 105 ? -11.68 -0.266 -2.752 1 97.62 105 VAL A O 1
ATOM 830 N N . TYR A 1 106 ? -11.469 -0.045 -0.514 1 98.5 106 TYR A N 1
ATOM 831 C CA . TYR A 1 106 ? -12.227 1.199 -0.474 1 98.5 106 TYR A CA 1
ATOM 832 C C . TYR A 1 106 ? -11.492 2.312 -1.209 1 98.5 106 TYR A C 1
ATOM 834 O O . TYR A 1 106 ? -10.297 2.541 -0.973 1 98.5 106 TYR A O 1
ATOM 842 N N . PRO A 1 107 ? -12.148 3.061 -2.121 1 98.19 107 PRO A N 1
ATOM 843 C CA . PRO A 1 107 ? -11.453 4.082 -2.912 1 98.19 107 PRO A CA 1
ATOM 844 C C . PRO A 1 107 ? -10.844 5.184 -2.049 1 98.19 107 PRO A C 1
ATOM 846 O O . PRO A 1 107 ? -11.562 5.887 -1.337 1 98.19 107 PRO A O 1
ATOM 849 N N . MET A 1 108 ? -9.523 5.328 -2.15 1 98.19 108 MET A N 1
ATOM 850 C CA . MET A 1 108 ? -8.828 6.359 -1.387 1 98.19 108 MET A CA 1
ATOM 851 C C . MET A 1 108 ? -9.305 7.75 -1.796 1 98.19 108 MET A C 1
ATOM 853 O O . MET A 1 108 ? -9.359 8.664 -0.968 1 98.19 108 MET A O 1
ATOM 857 N N . GLU A 1 109 ? -9.711 7.926 -3.031 1 97.88 109 GLU A N 1
ATOM 858 C CA . GLU A 1 109 ? -10.227 9.203 -3.512 1 97.88 109 GLU A CA 1
ATOM 859 C C . GLU A 1 109 ? -11.453 9.633 -2.717 1 97.88 109 GLU A C 1
ATOM 861 O O . GLU A 1 109 ? -11.586 10.805 -2.352 1 97.88 109 GLU A O 1
ATOM 866 N N . THR A 1 110 ? -12.312 8.664 -2.498 1 98.31 110 THR A N 1
ATOM 867 C CA . THR A 1 110 ? -13.539 8.961 -1.764 1 98.31 110 THR A CA 1
ATOM 868 C C . THR A 1 110 ? -13.219 9.352 -0.322 1 98.31 110 THR A C 1
ATOM 870 O O . THR A 1 110 ? -13.773 10.32 0.199 1 98.31 110 THR A O 1
ATOM 873 N N . LEU A 1 111 ? -12.352 8.625 0.347 1 98.75 111 LEU A N 1
ATOM 874 C CA . LEU A 1 111 ? -11.945 8.977 1.704 1 98.75 111 LEU A CA 1
ATOM 875 C C . LEU A 1 111 ? -11.289 10.352 1.737 1 98.75 111 LEU A C 1
ATOM 877 O O . LEU A 1 111 ? -11.523 11.133 2.658 1 98.75 111 LEU A O 1
ATOM 881 N N . THR A 1 112 ? -10.477 10.641 0.727 1 98.62 112 THR A N 1
ATOM 882 C CA . THR A 1 112 ? -9.758 11.914 0.657 1 98.62 112 THR A CA 1
ATOM 883 C C . THR A 1 112 ? -10.742 13.078 0.557 1 98.62 112 THR A C 1
ATOM 885 O O . THR A 1 112 ? -10.508 14.141 1.143 1 98.62 112 THR A O 1
ATOM 888 N N . GLU A 1 113 ? -11.836 12.867 -0.146 1 98.5 113 GLU A N 1
ATOM 889 C CA . GLU A 1 113 ? -12.859 13.906 -0.206 1 98.5 113 GLU A CA 1
ATOM 890 C C . GLU A 1 113 ? -13.414 14.211 1.182 1 98.5 113 GLU A C 1
ATOM 892 O O . GLU A 1 113 ? -13.594 15.375 1.541 1 98.5 113 GLU A O 1
ATOM 897 N N . ALA A 1 114 ? -13.672 13.195 1.917 1 98.69 114 ALA A N 1
ATOM 898 C CA . ALA A 1 114 ? -14.172 13.375 3.275 1 98.69 114 ALA A CA 1
ATOM 899 C C . ALA A 1 114 ? -13.133 14.062 4.16 1 98.69 114 ALA A C 1
ATOM 901 O O . ALA A 1 114 ? -13.469 14.961 4.93 1 98.69 114 ALA A O 1
ATOM 902 N N . LEU A 1 115 ? -11.898 13.656 4.023 1 98.5 115 LEU A N 1
ATOM 903 C CA . LEU A 1 115 ? -10.812 14.227 4.812 1 98.5 115 LEU A CA 1
ATOM 904 C C . LEU A 1 115 ? -10.586 15.688 4.441 1 98.5 115 LEU A C 1
ATOM 906 O O . LEU A 1 115 ? -10.297 16.516 5.309 1 98.5 115 LEU A O 1
ATOM 910 N N . ALA A 1 116 ? -10.727 15.969 3.16 1 98 116 ALA A N 1
ATOM 911 C CA . ALA A 1 116 ? -10.602 17.344 2.693 1 98 116 ALA A CA 1
ATOM 912 C C . ALA A 1 116 ? -11.664 18.25 3.328 1 98 116 ALA A C 1
ATOM 914 O O . ALA A 1 116 ? -11.375 19.375 3.727 1 98 116 ALA A O 1
ATOM 915 N N . ALA A 1 117 ? -12.852 17.734 3.449 1 98.19 117 ALA A N 1
ATOM 916 C CA . ALA A 1 117 ? -13.945 18.469 4.078 1 98.19 117 ALA A CA 1
ATOM 917 C C . ALA A 1 117 ? -13.719 18.609 5.578 1 98.19 117 ALA A C 1
ATOM 919 O O . ALA A 1 117 ? -14.156 19.578 6.191 1 98.19 117 ALA A O 1
ATOM 920 N N . PHE A 1 118 ? -13.07 17.672 6.172 1 98.19 118 PHE A N 1
ATOM 921 C CA . PHE A 1 118 ? -12.812 17.625 7.605 1 98.19 118 PHE A CA 1
ATOM 922 C C . PHE A 1 118 ? -11.719 18.625 7.98 1 98.19 118 PHE A C 1
ATOM 924 O O . PHE A 1 118 ? -11.766 19.234 9.055 1 98.19 118 PHE A O 1
ATOM 931 N N . LEU A 1 119 ? -10.75 18.828 7.074 1 96.81 119 LEU A N 1
ATOM 932 C CA . LEU A 1 119 ? -9.5 19.516 7.352 1 96.81 119 LEU A CA 1
ATOM 933 C C . LEU A 1 119 ? -9.758 20.906 7.914 1 96.81 119 LEU A C 1
ATOM 935 O O . LEU A 1 119 ? -9.266 21.234 8.992 1 96.81 119 LEU A O 1
ATOM 939 N N . PRO A 1 120 ? -10.664 21.75 7.32 1 95.06 120 PRO A N 1
ATOM 940 C CA . PRO A 1 120 ? -10.883 23.094 7.852 1 95.06 120 PRO A CA 1
ATOM 941 C C . PRO A 1 120 ? -11.562 23.094 9.219 1 95.06 120 PRO A C 1
ATOM 943 O O . PRO A 1 120 ? -11.508 24.078 9.945 1 95.06 120 PRO A O 1
ATOM 946 N N . GLN A 1 121 ? -12.109 21.938 9.547 1 95.31 121 GLN A N 1
ATOM 947 C CA . GLN A 1 121 ? -12.852 21.828 10.805 1 95.31 121 GLN A CA 1
ATOM 948 C C . GLN A 1 121 ? -12.102 20.969 11.812 1 95.31 121 GLN A C 1
ATOM 950 O O . GLN A 1 121 ? -12.57 20.781 12.938 1 95.31 121 GLN A O 1
ATOM 955 N N . SER A 1 122 ? -10.984 20.484 11.461 1 94.25 122 SER A N 1
ATOM 956 C CA . SER A 1 122 ? -10.32 19.406 12.203 1 94.25 122 SER A CA 1
ATOM 957 C C . SER A 1 122 ? -9.719 19.938 13.5 1 94.25 122 SER A C 1
ATOM 959 O O . SER A 1 122 ? -9.398 19.156 14.398 1 94.25 122 SER A O 1
ATOM 961 N N . ARG A 1 123 ? -9.508 21.328 13.602 1 90.5 123 ARG A N 1
ATOM 962 C CA . ARG A 1 123 ? -8.891 21.938 14.773 1 90.5 123 ARG A CA 1
ATOM 963 C C . ARG A 1 123 ? -7.543 21.312 15.086 1 90.5 123 ARG A C 1
ATOM 965 O O . ARG A 1 123 ? -7.227 21.047 16.25 1 90.5 123 ARG A O 1
ATOM 972 N N . GLY A 1 124 ? -6.855 20.875 14.008 1 87.12 124 GLY A N 1
ATOM 973 C CA . GLY A 1 124 ? -5.5 20.375 14.172 1 87.12 124 GLY A CA 1
ATOM 974 C C . GLY A 1 124 ? -5.445 18.875 14.453 1 87.12 124 GLY A C 1
ATOM 975 O O . GLY A 1 124 ? -4.375 18.328 14.719 1 87.12 124 GLY A O 1
ATOM 976 N N . THR A 1 125 ? -6.609 18.172 14.445 1 91.94 125 THR A N 1
ATOM 977 C CA . THR A 1 125 ? -6.645 16.734 14.688 1 91.94 125 THR A CA 1
ATOM 978 C C . THR A 1 125 ? -5.723 15.992 13.711 1 91.94 125 THR A C 1
ATOM 980 O O . THR A 1 125 ? -5.789 16.219 12.5 1 91.94 125 THR A O 1
ATOM 983 N N . ARG A 1 126 ? -4.844 15.18 14.25 1 91.75 126 ARG A N 1
ATOM 984 C CA . ARG A 1 126 ? -4.016 14.312 13.422 1 91.75 126 ARG A CA 1
ATOM 985 C C . ARG A 1 126 ? -4.797 13.094 12.961 1 91.75 126 ARG A C 1
ATOM 987 O O . ARG A 1 126 ? -5.559 12.5 13.734 1 91.75 126 ARG A O 1
ATOM 994 N N . VAL A 1 127 ? -4.637 12.789 11.656 1 96.56 127 VAL A N 1
ATOM 995 C CA . VAL A 1 127 ? -5.375 11.656 11.125 1 96.56 127 VAL A CA 1
ATOM 996 C C . VAL A 1 127 ? -4.398 10.586 10.625 1 96.56 127 VAL A C 1
ATOM 998 O O . VAL A 1 127 ? -3.412 10.906 9.961 1 96.56 127 VAL A O 1
ATOM 1001 N N . THR A 1 128 ? -4.609 9.367 11.023 1 96.75 128 THR A N 1
ATOM 1002 C CA . THR A 1 128 ? -3.867 8.211 10.523 1 96.75 128 THR A CA 1
ATOM 1003 C C . THR A 1 128 ? -4.797 7.25 9.789 1 96.75 128 THR A C 1
ATOM 1005 O O . THR A 1 128 ? -5.793 6.789 10.344 1 96.75 128 THR A O 1
ATOM 1008 N N . VAL A 1 129 ? -4.488 7.02 8.539 1 98.5 129 VAL A N 1
ATOM 1009 C CA . VAL A 1 129 ? -5.203 6.016 7.758 1 98.5 129 VAL A CA 1
ATOM 1010 C C . VAL A 1 129 ? -4.352 4.754 7.633 1 98.5 129 VAL A C 1
ATOM 1012 O O . VAL A 1 129 ? -3.229 4.805 7.129 1 98.5 129 VAL A O 1
ATOM 1015 N N . ARG A 1 130 ? -4.887 3.65 8.055 1 97.44 130 ARG A N 1
ATOM 1016 C CA . ARG A 1 130 ? -4.227 2.354 7.973 1 97.44 130 ARG A CA 1
ATOM 1017 C C . ARG A 1 130 ? -4.918 1.45 6.957 1 97.44 130 ARG A C 1
ATOM 1019 O O . ARG A 1 130 ? -6.113 1.173 7.082 1 97.44 130 ARG A O 1
ATOM 1026 N N . ASP A 1 131 ? -4.16 0.992 6.023 1 97.88 131 ASP A N 1
ATOM 1027 C CA . ASP A 1 131 ? -4.699 0.003 5.098 1 97.88 131 ASP A CA 1
ATOM 1028 C C . ASP A 1 131 ? -4.773 -1.377 5.746 1 97.88 131 ASP A C 1
ATOM 1030 O O . ASP A 1 131 ? -3.781 -1.869 6.285 1 97.88 131 ASP A O 1
ATOM 1034 N N . THR A 1 132 ? -5.953 -1.923 5.66 1 96.94 132 THR A N 1
ATOM 1035 C CA . THR A 1 132 ? -6.172 -3.27 6.176 1 96.94 132 THR A CA 1
ATOM 1036 C C . THR A 1 132 ? -6.887 -4.133 5.141 1 96.94 132 THR A C 1
ATOM 1038 O O . THR A 1 132 ? -7.484 -3.613 4.195 1 96.94 132 THR A O 1
ATOM 1041 N N . VAL A 1 133 ? -6.727 -5.453 5.332 1 96.25 133 VAL A N 1
ATOM 1042 C CA . VAL A 1 133 ? -7.297 -6.398 4.375 1 96.25 133 VAL A CA 1
ATOM 1043 C C . VAL A 1 133 ? -8.008 -7.527 5.121 1 96.25 133 VAL A C 1
ATOM 1045 O O . VAL A 1 133 ? -7.41 -8.18 5.984 1 96.25 133 VAL A O 1
ATOM 1048 N N . ILE A 1 134 ? -9.297 -7.758 4.852 1 93.19 134 ILE A N 1
ATOM 1049 C CA . ILE A 1 134 ? -10.141 -8.875 5.258 1 93.19 134 ILE A CA 1
ATOM 1050 C C . ILE A 1 134 ? -10.094 -9.023 6.777 1 93.19 134 ILE A C 1
ATOM 1052 O O . ILE A 1 134 ? -10.633 -8.188 7.508 1 93.19 134 ILE A O 1
ATOM 1056 N N . SER A 1 135 ? -9.352 -10.023 7.309 1 93.25 135 SER A N 1
ATOM 1057 C CA . SER A 1 135 ? -9.398 -10.289 8.742 1 93.25 135 SER A CA 1
ATOM 1058 C C . SER A 1 135 ? -8.672 -9.195 9.531 1 93.25 135 SER A C 1
ATOM 1060 O O . SER A 1 135 ? -9.023 -8.914 10.68 1 93.25 135 SER A O 1
ATOM 1062 N N . GLY A 1 136 ? -7.695 -8.547 8.891 1 95.56 136 GLY A N 1
ATOM 1063 C CA . GLY A 1 136 ? -7.012 -7.453 9.562 1 95.56 136 GLY A CA 1
ATOM 1064 C C . GLY A 1 136 ? -7.938 -6.316 9.945 1 95.56 136 GLY A C 1
ATOM 1065 O O . GLY A 1 136 ? -7.785 -5.719 11.016 1 95.56 136 GLY A O 1
ATOM 1066 N N . THR A 1 137 ? -8.875 -6.031 9.109 1 96.75 137 THR A N 1
ATOM 1067 C CA . THR A 1 137 ? -9.844 -4.984 9.414 1 96.75 137 THR A CA 1
ATOM 1068 C C . THR A 1 137 ? -10.727 -5.391 10.594 1 96.75 137 THR A C 1
ATOM 1070 O O . THR A 1 137 ? -10.953 -4.594 11.508 1 96.75 137 THR A O 1
ATOM 1073 N N . GLN A 1 138 ? -11.125 -6.613 10.586 1 95.5 138 GLN A N 1
ATOM 1074 C CA . GLN A 1 138 ? -11.969 -7.133 11.656 1 95.5 138 GLN A CA 1
ATOM 1075 C C . GLN A 1 138 ? -11.25 -7.082 13 1 95.5 138 GLN A C 1
ATOM 1077 O O . GLN A 1 138 ? -11.836 -6.707 14.016 1 95.5 138 GLN A O 1
ATOM 1082 N N . GLU A 1 139 ? -10.031 -7.484 12.93 1 95.69 139 GLU A N 1
ATOM 1083 C CA . GLU A 1 139 ? -9.227 -7.484 14.148 1 95.69 139 GLU A CA 1
ATOM 1084 C C . GLU A 1 139 ? -9.086 -6.074 14.719 1 95.69 139 GLU A C 1
ATOM 1086 O O . GLU A 1 139 ? -9.172 -5.875 15.93 1 95.69 139 GLU A O 1
ATOM 1091 N N . MET A 1 140 ? -8.875 -5.055 13.852 1 97.12 140 MET A N 1
ATOM 1092 C CA . MET A 1 140 ? -8.742 -3.672 14.305 1 97.12 140 MET A CA 1
ATOM 1093 C C . MET A 1 140 ? -10.016 -3.199 14.992 1 97.12 140 MET A C 1
ATOM 1095 O O . MET A 1 140 ? -9.961 -2.449 15.969 1 97.12 140 MET A O 1
ATOM 1099 N N . ILE A 1 141 ? -11.156 -3.627 14.5 1 97.94 141 ILE A N 1
ATOM 1100 C CA . ILE A 1 141 ? -12.445 -3.27 15.078 1 97.94 141 ILE A CA 1
ATOM 1101 C C . ILE A 1 141 ? -12.594 -3.926 16.453 1 97.94 141 ILE A C 1
ATOM 1103 O O . ILE A 1 141 ? -12.844 -3.246 17.438 1 97.94 141 ILE A O 1
ATOM 1107 N N . LYS A 1 142 ? -12.375 -5.227 16.484 1 96.75 142 LYS A N 1
ATOM 1108 C CA . LYS A 1 142 ? -12.617 -6.012 17.688 1 96.75 142 LYS A CA 1
ATOM 1109 C C . LYS A 1 142 ? -11.664 -5.602 18.812 1 96.75 142 LYS A C 1
ATOM 1111 O O . LYS A 1 142 ? -12.047 -5.605 19.984 1 96.75 142 LYS A O 1
ATOM 1116 N N . ASN A 1 143 ? -10.477 -5.262 18.422 1 95.94 143 ASN A N 1
ATOM 1117 C CA . ASN A 1 143 ? -9.469 -4.906 19.406 1 95.94 143 ASN A CA 1
ATOM 1118 C C . ASN A 1 143 ? -9.477 -3.408 19.703 1 95.94 143 ASN A C 1
ATOM 1120 O O . ASN A 1 143 ? -8.617 -2.91 20.422 1 95.94 143 ASN A O 1
ATOM 1124 N N . HIS A 1 144 ? -10.398 -2.646 19.141 1 96.88 144 HIS A N 1
ATOM 1125 C CA . HIS A 1 144 ? -10.57 -1.216 19.375 1 96.88 144 HIS A CA 1
ATOM 1126 C C . HIS A 1 144 ? -9.281 -0.453 19.094 1 96.88 144 HIS A C 1
ATOM 1128 O O . HIS A 1 144 ? -8.875 0.395 19.875 1 96.88 144 HIS A O 1
ATOM 1134 N N . GLN A 1 145 ? -8.68 -0.794 17.969 1 96.69 145 GLN A N 1
ATOM 1135 C CA . GLN A 1 145 ? -7.375 -0.218 17.641 1 96.69 145 GLN A CA 1
ATOM 1136 C C . GLN A 1 145 ? -7.531 1.007 16.734 1 96.69 145 GLN A C 1
ATOM 1138 O O . GLN A 1 145 ? -6.547 1.683 16.422 1 96.69 145 GLN A O 1
ATOM 1143 N N . VAL A 1 146 ? -8.742 1.318 16.312 1 98.31 146 VAL A N 1
ATOM 1144 C CA . VAL A 1 146 ? -9.016 2.477 15.469 1 98.31 146 VAL A CA 1
ATOM 1145 C C . VAL A 1 146 ? -10.312 3.148 15.922 1 98.31 146 VAL A C 1
ATOM 1147 O O . VAL A 1 146 ? -11.109 2.551 16.656 1 98.31 146 VAL A O 1
ATOM 1150 N N . ASP A 1 147 ? -10.477 4.406 15.484 1 98.56 147 ASP A N 1
ATOM 1151 C CA . ASP A 1 147 ? -11.68 5.164 15.828 1 98.56 147 ASP A CA 1
ATOM 1152 C C . ASP A 1 147 ? -12.805 4.887 14.836 1 98.56 147 ASP A C 1
ATOM 1154 O O . ASP A 1 147 ? -13.977 4.863 15.211 1 98.56 147 ASP A O 1
ATOM 1158 N N . ILE A 1 148 ? -12.477 4.766 13.578 1 98.81 148 ILE A N 1
ATOM 1159 C CA . ILE A 1 148 ? -13.398 4.449 12.492 1 98.81 148 ILE A CA 1
ATOM 1160 C C . ILE A 1 148 ? -12.82 3.322 11.633 1 98.81 148 ILE A C 1
ATOM 1162 O O . ILE A 1 148 ? -11.617 3.273 11.391 1 98.81 148 ILE A O 1
ATOM 1166 N N . ALA A 1 149 ? -13.68 2.408 11.227 1 98.88 149 ALA A N 1
ATOM 1167 C CA . ALA A 1 149 ? -13.273 1.352 10.305 1 98.88 149 ALA A CA 1
ATOM 1168 C C . ALA A 1 149 ? -14.219 1.27 9.109 1 98.88 149 ALA A C 1
ATOM 1170 O O . ALA A 1 149 ? -15.43 1.39 9.266 1 98.88 149 ALA A O 1
ATOM 1171 N N . ILE A 1 150 ? -13.648 1.192 7.949 1 98.81 150 ILE A N 1
ATOM 1172 C CA . ILE A 1 150 ? -14.367 0.835 6.73 1 98.81 150 ILE A CA 1
ATOM 1173 C C . ILE A 1 150 ? -14.047 -0.607 6.344 1 98.81 150 ILE A C 1
ATOM 1175 O O . ILE A 1 150 ? -12.898 -0.932 6.031 1 98.81 150 ILE A O 1
ATOM 1179 N N . CYS A 1 151 ? -15.086 -1.484 6.348 1 97.75 151 CYS A N 1
ATOM 1180 C CA . CYS A 1 151 ? -14.797 -2.91 6.246 1 97.75 151 CYS A CA 1
ATOM 1181 C C . CYS A 1 151 ? -15.773 -3.6 5.305 1 97.75 151 CYS A C 1
ATOM 1183 O O . CYS A 1 151 ? -16.844 -3.066 5.023 1 97.75 151 CYS A O 1
ATOM 1185 N N . GLY A 1 152 ? -15.383 -4.711 4.754 1 95.69 152 GLY A N 1
ATOM 1186 C CA . GLY A 1 152 ? -16.234 -5.52 3.898 1 95.69 152 GLY A CA 1
ATOM 1187 C C . GLY A 1 152 ? -17.172 -6.422 4.676 1 95.69 152 GLY A C 1
ATOM 1188 O O . GLY A 1 152 ? -18.266 -6.73 4.211 1 95.69 152 GLY A O 1
ATOM 1189 N N . THR A 1 153 ? -16.75 -6.965 5.793 1 92.25 153 THR A N 1
ATOM 1190 C CA . THR A 1 153 ? -17.547 -7.836 6.645 1 92.25 153 THR A CA 1
ATOM 1191 C C . THR A 1 153 ? -17.531 -7.355 8.094 1 92.25 153 THR A C 1
ATOM 1193 O O . THR A 1 153 ? -16.625 -7.715 8.852 1 92.25 153 THR A O 1
ATOM 1196 N N . PRO A 1 154 ? -18.5 -6.559 8.445 1 94.19 154 PRO A N 1
ATOM 1197 C CA . PRO A 1 154 ? -18.516 -6.125 9.844 1 94.19 154 PRO A CA 1
ATOM 1198 C C . PRO A 1 154 ? -18.578 -7.297 10.82 1 94.19 154 PRO A C 1
ATOM 1200 O O . PRO A 1 154 ? -19.328 -8.258 10.594 1 94.19 154 PRO A O 1
ATOM 1203 N N . PRO A 1 155 ? -17.781 -7.242 11.867 1 94.06 155 PRO A N 1
ATOM 1204 C CA . PRO A 1 155 ? -17.891 -8.305 12.867 1 94.06 155 PRO A CA 1
ATOM 1205 C C . PRO A 1 155 ? -19.234 -8.297 13.586 1 94.06 155 PRO A C 1
ATOM 1207 O O . PRO A 1 155 ? -19.906 -7.266 13.625 1 94.06 155 PRO A O 1
ATOM 1210 N N . MET A 1 156 ? -19.531 -9.422 14.133 1 92.31 156 MET A N 1
ATOM 1211 C CA . MET A 1 156 ? -20.766 -9.539 14.898 1 92.31 156 MET A CA 1
ATOM 1212 C C . MET A 1 156 ? -20.734 -8.633 16.125 1 92.31 156 MET A C 1
ATOM 1214 O O . MET A 1 156 ? -19.703 -8.516 16.781 1 92.31 156 MET A O 1
ATOM 1218 N N . GLY A 1 157 ? -21.844 -8.008 16.406 1 94.19 157 GLY A N 1
ATOM 1219 C CA . GLY A 1 157 ? -21.953 -7.215 17.625 1 94.19 157 GLY A CA 1
ATOM 1220 C C . GLY A 1 157 ? -21.688 -5.738 17.406 1 94.19 157 GLY A C 1
ATOM 1221 O O . GLY A 1 157 ? -21.844 -4.93 18.312 1 94.19 157 GLY A O 1
ATOM 1222 N N . TYR A 1 158 ? -21.297 -5.418 16.234 1 96.62 158 TYR A N 1
ATOM 1223 C CA . TYR A 1 158 ? -21.031 -4.016 15.938 1 96.62 158 TYR A CA 1
ATOM 1224 C C . TYR A 1 158 ? -22.062 -3.459 14.969 1 96.62 158 TYR A C 1
ATOM 1226 O O . TYR A 1 158 ? -22.484 -4.148 14.031 1 96.62 158 TYR A O 1
ATOM 1234 N N . ILE A 1 159 ? -22.469 -2.238 15.242 1 95.88 159 ILE A N 1
ATOM 1235 C CA . ILE A 1 159 ? -23.375 -1.546 14.328 1 95.88 159 ILE A CA 1
ATOM 1236 C C . ILE A 1 159 ? -22.594 -1.019 13.125 1 95.88 159 ILE A C 1
ATOM 1238 O O . ILE A 1 159 ? -21.531 -0.42 13.289 1 95.88 159 ILE A O 1
ATOM 1242 N N . SER A 1 160 ? -23.094 -1.298 11.984 1 97.25 160 SER A N 1
ATOM 1243 C CA . SER A 1 160 ? -22.422 -0.864 10.766 1 97.25 160 SER A CA 1
ATOM 1244 C C . SER A 1 160 ? -23.375 -0.089 9.859 1 97.25 160 SER A C 1
ATOM 1246 O O . SER A 1 160 ? -24.594 -0.292 9.898 1 97.25 160 SER A O 1
ATOM 1248 N N . GLU A 1 161 ? -22.859 0.864 9.086 1 97.38 161 GLU A N 1
ATOM 1249 C CA . GLU A 1 161 ? -23.578 1.636 8.078 1 97.38 161 GLU A CA 1
ATOM 1250 C C . GLU A 1 161 ? -23.062 1.341 6.68 1 97.38 161 GLU A C 1
ATOM 1252 O O . GLU A 1 161 ? -21.859 1.501 6.41 1 97.38 161 GLU A O 1
ATOM 1257 N N . PRO A 1 162 ? -23.969 0.951 5.777 1 97.12 162 PRO A N 1
ATOM 1258 C CA . PRO A 1 162 ? -23.516 0.681 4.414 1 97.12 162 PRO A CA 1
ATOM 1259 C C . PRO A 1 162 ? -22.984 1.93 3.711 1 97.12 162 PRO A C 1
ATOM 1261 O O . PRO A 1 162 ? -23.516 3.021 3.893 1 97.12 162 PRO A O 1
ATOM 1264 N N . LEU A 1 163 ? -21.891 1.739 3.016 1 98 163 LEU A N 1
ATOM 1265 C CA . LEU A 1 163 ? -21.297 2.846 2.273 1 98 163 LEU A CA 1
ATOM 1266 C C . LEU A 1 163 ? -21.484 2.65 0.771 1 98 163 LEU A C 1
ATOM 1268 O O . LEU A 1 163 ? -22.109 3.477 0.103 1 98 163 LEU A O 1
ATOM 1272 N N . CYS A 1 164 ? -20.953 1.548 0.238 1 97 164 CYS A N 1
ATOM 1273 C CA . CYS A 1 164 ? -21 1.347 -1.206 1 97 164 CYS A CA 1
ATOM 1274 C C . CYS A 1 164 ? -20.688 -0.102 -1.563 1 97 164 CYS A C 1
ATOM 1276 O O . CYS A 1 164 ? -20.156 -0.848 -0.742 1 97 164 CYS A O 1
ATOM 1278 N N . ASP A 1 165 ? -21.047 -0.447 -2.805 1 95.12 165 ASP A N 1
ATOM 1279 C CA . ASP A 1 165 ? -20.672 -1.706 -3.434 1 95.12 165 ASP A CA 1
ATOM 1280 C C . ASP A 1 165 ? -19.484 -1.506 -4.387 1 95.12 165 ASP A C 1
ATOM 1282 O O . ASP A 1 165 ? -19.422 -0.493 -5.086 1 95.12 165 ASP A O 1
ATOM 1286 N N . LEU A 1 166 ? -18.672 -2.518 -4.328 1 95.06 166 LEU A N 1
ATOM 1287 C CA . LEU A 1 166 ? -17.547 -2.467 -5.254 1 95.06 166 LEU A CA 1
ATOM 1288 C C . LEU A 1 166 ? -17.484 -3.721 -6.121 1 95.06 166 LEU A C 1
ATOM 1290 O O . LEU A 1 166 ? -17.766 -4.824 -5.641 1 95.06 166 LEU A O 1
ATOM 1294 N N . ASP A 1 167 ? -17.094 -3.506 -7.367 1 93.81 167 ASP A N 1
ATOM 1295 C CA . ASP A 1 167 ? -16.922 -4.602 -8.312 1 93.81 167 ASP A CA 1
ATOM 1296 C C . ASP A 1 167 ? -15.445 -4.973 -8.469 1 93.81 167 ASP A C 1
ATOM 1298 O O . ASP A 1 167 ? -14.578 -4.098 -8.461 1 93.81 167 ASP A O 1
ATOM 1302 N N . PHE A 1 168 ? -15.25 -6.309 -8.625 1 94.75 168 PHE A N 1
ATOM 1303 C CA . PHE A 1 168 ? -13.93 -6.809 -8.977 1 94.75 168 PHE A CA 1
ATOM 1304 C C . PHE A 1 168 ? -13.914 -7.352 -10.398 1 94.75 168 PHE A C 1
ATOM 1306 O O . PHE A 1 168 ? -14.875 -7.98 -10.836 1 94.75 168 PHE A O 1
ATOM 1313 N N . TYR A 1 169 ? -12.844 -7.098 -11.023 1 94.44 169 TYR A N 1
ATOM 1314 C CA . TYR A 1 169 ? -12.586 -7.703 -12.328 1 94.44 169 TYR A CA 1
ATOM 1315 C C . TYR A 1 169 ? -11.438 -8.703 -12.242 1 94.44 169 TYR A C 1
ATOM 1317 O O . TYR A 1 169 ? -10.469 -8.484 -11.516 1 94.44 169 TYR A O 1
ATOM 1325 N N . LEU A 1 170 ? -11.586 -9.773 -12.898 1 93.94 170 LEU A N 1
ATOM 1326 C CA . LEU A 1 170 ? -10.492 -10.711 -13.125 1 93.94 170 LEU A CA 1
ATOM 1327 C C . LEU A 1 170 ? -9.641 -10.281 -14.312 1 93.94 170 LEU A C 1
ATOM 1329 O O . LEU A 1 170 ? -10.148 -10.156 -15.43 1 93.94 170 LEU A O 1
ATOM 1333 N N . LEU A 1 171 ? -8.297 -10.055 -14.086 1 96.19 171 LEU A N 1
ATOM 1334 C CA . LEU A 1 171 ? -7.492 -9.391 -15.102 1 96.19 171 LEU A CA 1
ATOM 1335 C C . LEU A 1 171 ? -6.176 -10.133 -15.328 1 96.19 171 LEU A C 1
ATOM 1337 O O . LEU A 1 171 ? -5.66 -10.773 -14.406 1 96.19 171 LEU A O 1
ATOM 1341 N N . CYS A 1 172 ? -5.699 -10 -16.516 1 97.44 172 CYS A N 1
ATOM 1342 C CA . CYS A 1 172 ? -4.336 -10.383 -16.875 1 97.44 172 CYS A CA 1
ATOM 1343 C C . CYS A 1 172 ? -3.818 -9.531 -18.031 1 97.44 172 CYS A C 1
ATOM 1345 O O . CYS A 1 172 ? -4.52 -8.641 -18.516 1 97.44 172 CYS A O 1
ATOM 1347 N N . HIS A 1 173 ? -2.568 -9.68 -18.281 1 98.5 173 HIS A N 1
ATOM 1348 C CA . HIS A 1 173 ? -1.999 -9.039 -19.453 1 98.5 173 HIS A CA 1
ATOM 1349 C C . HIS A 1 173 ? -2.607 -9.594 -20.734 1 98.5 173 HIS A C 1
ATOM 1351 O O . HIS A 1 173 ? -2.936 -10.781 -20.797 1 98.5 173 HIS A O 1
ATOM 1357 N N . PRO A 1 174 ? -2.736 -8.805 -21.844 1 97.81 174 PRO A N 1
ATOM 1358 C CA . PRO A 1 174 ? -3.332 -9.273 -23.094 1 97.81 174 PRO A CA 1
ATOM 1359 C C . PRO A 1 174 ? -2.553 -10.43 -23.734 1 97.81 174 PRO A C 1
ATOM 1361 O O . PRO A 1 174 ? -3.125 -11.227 -24.469 1 97.81 174 PRO A O 1
ATOM 1364 N N . SER A 1 175 ? -1.276 -10.5 -23.453 1 97.12 175 SER A N 1
ATOM 1365 C CA . SER A 1 175 ? -0.454 -11.547 -24.031 1 97.12 175 SER A CA 1
ATOM 1366 C C . SER A 1 175 ? -0.494 -12.82 -23.188 1 97.12 175 SER A C 1
ATOM 1368 O O . SER A 1 175 ? 0.093 -13.836 -23.562 1 97.12 175 SER A O 1
ATOM 1370 N N . HIS A 1 176 ? -1.081 -12.781 -22.078 1 96.38 176 HIS A N 1
ATOM 1371 C CA . HIS A 1 176 ? -1.189 -13.953 -21.219 1 96.38 176 HIS A CA 1
ATOM 1372 C C . HIS A 1 176 ? -2.053 -15.031 -21.875 1 96.38 176 HIS A C 1
ATOM 1374 O O . HIS A 1 176 ? -3.068 -14.727 -22.5 1 96.38 176 HIS A O 1
ATOM 1380 N N . PRO A 1 177 ? -1.794 -16.281 -21.703 1 92.25 177 PRO A N 1
ATOM 1381 C CA . PRO A 1 177 ? -2.561 -17.375 -22.297 1 92.25 177 PRO A CA 1
ATOM 1382 C C . PRO A 1 177 ? -4.043 -17.328 -21.938 1 92.25 177 PRO A C 1
ATOM 1384 O O . PRO A 1 177 ? -4.895 -17.672 -22.766 1 92.25 177 PRO A O 1
ATOM 1387 N N . LEU A 1 178 ? -4.34 -16.922 -20.828 1 92.31 178 LEU A N 1
ATOM 1388 C CA . LEU A 1 178 ? -5.727 -16.844 -20.375 1 92.31 178 LEU A CA 1
ATOM 1389 C C . LEU A 1 178 ? -6.52 -15.859 -21.234 1 92.31 178 LEU A C 1
ATOM 1391 O O . LEU A 1 178 ? -7.734 -16 -21.391 1 92.31 178 LEU A O 1
ATOM 1395 N N . ALA A 1 179 ? -5.879 -14.867 -21.719 1 94.38 179 ALA A N 1
ATOM 1396 C CA . ALA A 1 179 ? -6.535 -13.812 -22.484 1 94.38 179 ALA A CA 1
ATOM 1397 C C . ALA A 1 179 ? -6.996 -14.328 -23.844 1 94.38 179 ALA A C 1
ATOM 1399 O O . ALA A 1 179 ? -7.84 -13.711 -24.5 1 94.38 179 ALA A O 1
ATOM 1400 N N . ALA A 1 180 ? -6.445 -15.438 -24.266 1 90.38 180 ALA A N 1
ATOM 1401 C CA . ALA A 1 180 ? -6.789 -16.016 -25.562 1 90.38 180 ALA A CA 1
ATOM 1402 C C . ALA A 1 180 ? -8.109 -16.766 -25.5 1 90.38 180 ALA A C 1
ATOM 1404 O O . ALA A 1 180 ? -8.711 -17.078 -26.531 1 90.38 180 ALA A O 1
ATOM 1405 N N . GLN A 1 181 ? -8.516 -17.047 -24.359 1 86 181 GLN A N 1
ATOM 1406 C CA . GLN A 1 181 ? -9.758 -17.781 -24.172 1 86 181 GLN A CA 1
ATOM 1407 C C . GLN A 1 181 ? -10.961 -16.844 -24.172 1 86 181 GLN A C 1
ATOM 1409 O O . GLN A 1 181 ? -10.938 -15.805 -23.516 1 86 181 GLN A O 1
ATOM 1414 N N . VAL A 1 182 ? -11.984 -17.219 -24.844 1 79.5 182 VAL A N 1
ATOM 1415 C CA . VAL A 1 182 ? -13.188 -16.391 -24.891 1 79.5 182 VAL A CA 1
ATOM 1416 C C . VAL A 1 182 ? -13.891 -16.422 -23.531 1 79.5 182 VAL A C 1
ATOM 1418 O O . VAL A 1 182 ? -14.312 -15.375 -23.031 1 79.5 182 VAL A O 1
ATOM 1421 N N . GLU A 1 183 ? -14 -17.594 -22.969 1 87.5 183 GLU A N 1
ATOM 1422 C CA . GLU A 1 183 ? -14.602 -17.797 -21.656 1 87.5 183 GLU A CA 1
ATOM 1423 C C . GLU A 1 183 ? -13.898 -18.891 -20.891 1 87.5 183 GLU A C 1
ATOM 1425 O O . GLU A 1 183 ? -13.664 -19.984 -21.422 1 87.5 183 GLU A O 1
ATOM 1430 N N . ILE A 1 184 ? -13.484 -18.547 -19.719 1 85.12 184 ILE A N 1
ATOM 1431 C CA . ILE A 1 184 ? -12.859 -19.531 -18.844 1 85.12 184 ILE A CA 1
ATOM 1432 C C . ILE A 1 184 ? -13.938 -20.406 -18.188 1 85.12 184 ILE A C 1
ATOM 1434 O O . ILE A 1 184 ? -14.828 -19.891 -17.5 1 85.12 184 ILE A O 1
ATOM 1438 N N . GLU A 1 185 ? -13.891 -21.625 -18.406 1 78.19 185 GLU A N 1
ATOM 1439 C CA . GLU A 1 185 ? -14.977 -22.547 -18.062 1 78.19 185 GLU A CA 1
ATOM 1440 C C . GLU A 1 185 ? -15.109 -22.703 -16.562 1 78.19 185 GLU A C 1
ATOM 1442 O O . GLU A 1 185 ? -16.219 -22.797 -16.031 1 78.19 185 GLU A O 1
ATOM 1447 N N . ASP A 1 186 ? -13.914 -22.969 -15.984 1 75.94 186 ASP A N 1
ATOM 1448 C CA . ASP A 1 186 ? -14.031 -23.156 -14.547 1 75.94 186 ASP A CA 1
ATOM 1449 C C . ASP A 1 186 ? -12.727 -22.797 -13.844 1 75.94 186 ASP A C 1
ATOM 1451 O O . ASP A 1 186 ? -11.766 -22.375 -14.492 1 75.94 186 ASP A O 1
ATOM 1455 N N . ASP A 1 187 ? -12.742 -22.859 -12.539 1 77.25 187 ASP A N 1
ATOM 1456 C CA . ASP A 1 187 ? -11.641 -22.484 -11.664 1 77.25 187 ASP A CA 1
ATOM 1457 C C . ASP A 1 187 ? -10.43 -23.375 -11.875 1 77.25 187 ASP A C 1
ATOM 1459 O O . ASP A 1 187 ? -9.305 -23 -11.539 1 77.25 187 ASP A O 1
ATOM 1463 N N . ARG A 1 188 ? -10.633 -24.5 -12.516 1 76.69 188 ARG A N 1
ATOM 1464 C CA . ARG A 1 188 ? -9.531 -25.438 -12.719 1 76.69 188 ARG A CA 1
ATOM 1465 C C . ARG A 1 188 ? -8.547 -24.922 -13.766 1 76.69 188 ARG A C 1
ATOM 1467 O O . ARG A 1 188 ? -7.344 -25.141 -13.656 1 76.69 188 ARG A O 1
ATOM 1474 N N . VAL A 1 189 ? -9.18 -24.219 -14.711 1 79.94 189 VAL A N 1
ATOM 1475 C CA . VAL A 1 189 ? -8.344 -23.609 -15.734 1 79.94 189 VAL A CA 1
ATOM 1476 C C . VAL A 1 189 ? -7.461 -22.531 -15.109 1 79.94 189 VAL A C 1
ATOM 1478 O O . VAL A 1 189 ? -6.258 -22.469 -15.375 1 79.94 189 VAL A O 1
ATOM 1481 N N . LEU A 1 190 ? -8.016 -21.734 -14.219 1 84.81 190 LEU A N 1
ATOM 1482 C CA . LEU A 1 190 ? -7.285 -20.672 -13.547 1 84.81 190 LEU A CA 1
ATOM 1483 C C . LEU A 1 190 ? -6.207 -21.25 -12.633 1 84.81 190 LEU A C 1
ATOM 1485 O O . LEU A 1 190 ? -5.129 -20.672 -12.5 1 84.81 190 LEU A O 1
ATOM 1489 N N . ALA A 1 191 ? -6.492 -22.328 -12.109 1 82.25 191 ALA A N 1
ATOM 1490 C CA . ALA A 1 191 ? -5.609 -22.938 -11.125 1 82.25 191 ALA A CA 1
ATOM 1491 C C . ALA A 1 191 ? -4.281 -23.359 -11.75 1 82.25 191 ALA A C 1
ATOM 1493 O O . ALA A 1 191 ? -3.305 -23.609 -11.047 1 82.25 191 ALA A O 1
ATOM 1494 N N . GLN A 1 192 ? -4.242 -23.406 -13.078 1 81.88 192 GLN A N 1
ATOM 1495 C CA . GLN A 1 192 ? -3.033 -23.797 -13.781 1 81.88 192 GLN A CA 1
ATOM 1496 C C . GLN A 1 192 ? -2.076 -22.625 -13.945 1 81.88 192 GLN A C 1
ATOM 1498 O O . GLN A 1 192 ? -0.944 -22.797 -14.406 1 81.88 192 GLN A O 1
ATOM 1503 N N . HIS A 1 193 ? -2.561 -21.484 -13.57 1 89.06 193 HIS A N 1
ATOM 1504 C CA . HIS A 1 193 ? -1.765 -20.266 -13.758 1 89.06 193 HIS A CA 1
ATOM 1505 C C . HIS A 1 193 ? -1.472 -19.578 -12.43 1 89.06 193 HIS A C 1
ATOM 1507 O O . HIS A 1 193 ? -2.182 -19.797 -11.445 1 89.06 193 HIS A O 1
ATOM 1513 N N . LEU A 1 194 ? -0.4 -18.812 -12.477 1 93.06 194 LEU A N 1
ATOM 1514 C CA . LEU A 1 194 ? -0.002 -18.078 -11.281 1 93.06 194 LEU A CA 1
ATOM 1515 C C . LEU A 1 194 ? -1.045 -17.031 -10.922 1 93.06 194 LEU A C 1
ATOM 1517 O O . LEU A 1 194 ? -1.442 -16.219 -11.766 1 93.06 194 LEU A O 1
ATOM 1521 N N . GLN A 1 195 ? -1.523 -17.094 -9.742 1 93.38 195 GLN A N 1
ATOM 1522 C CA . GLN A 1 195 ? -2.426 -16.062 -9.242 1 93.38 195 GLN A CA 1
ATOM 1523 C C . GLN A 1 195 ? -1.687 -15.07 -8.359 1 93.38 195 GLN A C 1
ATOM 1525 O O . GLN A 1 195 ? -0.883 -15.461 -7.508 1 93.38 195 GLN A O 1
ATOM 1530 N N . ILE A 1 196 ? -1.869 -13.812 -8.648 1 96.19 196 ILE A N 1
ATOM 1531 C CA . ILE A 1 196 ? -1.394 -12.758 -7.758 1 96.19 196 ILE A CA 1
ATOM 1532 C C . ILE A 1 196 ? -2.482 -12.406 -6.746 1 96.19 196 ILE A C 1
ATOM 1534 O O . ILE A 1 196 ? -3.617 -12.109 -7.125 1 96.19 196 ILE A O 1
ATOM 1538 N N . VAL A 1 197 ? -2.164 -12.508 -5.473 1 94.56 197 VAL A N 1
ATOM 1539 C CA . VAL A 1 197 ? -3.158 -12.273 -4.43 1 94.56 197 VAL A CA 1
ATOM 1540 C C . VAL A 1 197 ? -2.648 -11.203 -3.465 1 94.56 197 VAL A C 1
ATOM 1542 O O . VAL A 1 197 ? -1.446 -10.938 -3.404 1 94.56 197 VAL A O 1
ATOM 1545 N N . ILE A 1 198 ? -3.588 -10.539 -2.758 1 96.44 198 ILE A N 1
ATOM 1546 C CA . ILE A 1 198 ? -3.266 -9.539 -1.75 1 96.44 198 ILE A CA 1
ATOM 1547 C C . ILE A 1 198 ? -3.209 -10.195 -0.371 1 96.44 198 ILE A C 1
ATOM 1549 O O . ILE A 1 198 ? -4.09 -10.977 -0.013 1 96.44 198 ILE A O 1
ATOM 1553 N N . LYS A 1 199 ? -2.229 -9.844 0.343 1 93.81 199 LYS A N 1
ATOM 1554 C CA . LYS A 1 199 ? -2.02 -10.414 1.669 1 93.81 199 LYS A CA 1
ATOM 1555 C C . LYS A 1 199 ? -3.094 -9.945 2.646 1 93.81 199 LYS A C 1
ATOM 1557 O O . LYS A 1 199 ? -3.373 -8.75 2.74 1 93.81 199 LYS A O 1
ATOM 1562 N N . ASP A 1 200 ? -3.68 -10.875 3.303 1 93.69 200 ASP A N 1
ATOM 1563 C CA . ASP A 1 200 ? -4.52 -10.562 4.453 1 93.69 200 ASP A CA 1
ATOM 1564 C C . ASP A 1 200 ? -3.691 -9.969 5.59 1 93.69 200 ASP A C 1
ATOM 1566 O O . ASP A 1 200 ? -2.646 -10.516 5.953 1 93.69 200 ASP A O 1
ATOM 1570 N N . THR A 1 201 ? -4.121 -8.867 6.195 1 94.62 201 THR A N 1
ATOM 1571 C CA . THR A 1 201 ? -3.311 -8.188 7.199 1 94.62 201 THR A CA 1
ATOM 1572 C C . THR A 1 201 ? -3.627 -8.711 8.594 1 94.62 201 THR A C 1
ATOM 1574 O O . THR A 1 201 ? -3.074 -8.219 9.586 1 94.62 201 THR A O 1
ATOM 1577 N N . GLY A 1 202 ? -4.5 -9.688 8.695 1 91.81 202 GLY A N 1
ATOM 1578 C CA . GLY A 1 202 ? -4.797 -10.281 9.992 1 91.81 202 GLY A CA 1
ATOM 1579 C C . GLY A 1 202 ? -3.67 -11.148 10.523 1 91.81 202 GLY A C 1
ATOM 1580 O O . GLY A 1 202 ? -2.947 -11.773 9.75 1 91.81 202 GLY A O 1
ATOM 1581 N N . VAL A 1 203 ? -3.477 -11.156 11.82 1 81.94 203 VAL A N 1
ATOM 1582 C CA . VAL A 1 203 ? -2.424 -11.938 12.461 1 81.94 203 VAL A CA 1
ATOM 1583 C C . VAL A 1 203 ? -2.732 -13.43 12.328 1 81.94 203 VAL A C 1
ATOM 1585 O O . VAL A 1 203 ? -1.827 -14.242 12.133 1 81.94 203 VAL A O 1
ATOM 1588 N N . ASN A 1 204 ? -3.959 -13.797 12.555 1 67.12 204 ASN A N 1
ATOM 1589 C CA . ASN A 1 204 ? -4.324 -15.203 12.508 1 67.12 204 ASN A CA 1
ATOM 1590 C C . ASN A 1 204 ? -4.828 -15.617 11.133 1 67.12 204 ASN A C 1
ATOM 1592 O O . ASN A 1 204 ? -5.504 -16.641 10.992 1 67.12 204 ASN A O 1
ATOM 1596 N N . SER A 1 205 ? -4.676 -14.789 10.273 1 64.19 205 SER A N 1
ATOM 1597 C CA . SER A 1 205 ? -5.277 -15 8.961 1 64.19 205 SER A CA 1
ATOM 1598 C C . SER A 1 205 ? -4.68 -16.219 8.266 1 64.19 205 SER A C 1
ATOM 1600 O O . SER A 1 205 ? -3.523 -16.188 7.836 1 64.19 205 SER A O 1
ATOM 1602 N N . GLN A 1 206 ? -4.719 -17.312 8.977 1 49.75 206 GLN A N 1
ATOM 1603 C CA . GLN A 1 206 ? -4.387 -18.5 8.203 1 49.75 206 GLN A CA 1
ATOM 1604 C C . GLN A 1 206 ? -5.297 -18.641 6.984 1 49.75 206 GLN A C 1
ATOM 1606 O O . GLN A 1 206 ? -5.07 -19.5 6.129 1 49.75 206 GLN A O 1
ATOM 1611 N N . GLN A 1 207 ? -6.402 -17.906 7.074 1 47.12 207 GLN A N 1
ATOM 1612 C CA . GLN A 1 207 ? -7.434 -18.25 6.094 1 47.12 207 GLN A CA 1
ATOM 1613 C C . GLN A 1 207 ? -7.078 -17.703 4.715 1 47.12 207 GLN A C 1
ATOM 1615 O O . GLN A 1 207 ? -6.781 -16.5 4.574 1 47.12 207 GLN A O 1
ATOM 1620 N N . GLU A 1 208 ? -6.457 -18.375 4.027 1 46.88 208 GLU A N 1
ATOM 1621 C CA . GLU A 1 208 ? -6.395 -18.219 2.576 1 46.88 208 GLU A CA 1
ATOM 1622 C C . GLU A 1 208 ? -7.766 -17.875 2 1 46.88 208 GLU A C 1
ATOM 1624 O O . GLU A 1 208 ? -8.469 -18.734 1.479 1 46.88 208 GLU A O 1
ATOM 1629 N N . ILE A 1 209 ? -8.5 -16.984 2.592 1 40.44 209 ILE A N 1
ATOM 1630 C CA . ILE A 1 209 ? -9.789 -16.531 2.09 1 40.44 209 ILE A CA 1
ATOM 1631 C C . ILE A 1 209 ? -9.609 -15.789 0.77 1 40.44 209 ILE A C 1
ATOM 1633 O O . ILE A 1 209 ? -8.703 -14.953 0.642 1 40.44 209 ILE A O 1
ATOM 1637 N N . GLY A 1 210 ? -10.219 -16.438 -0.384 1 46.44 210 GLY A N 1
ATOM 1638 C CA . GLY A 1 210 ? -10.453 -15.914 -1.718 1 46.44 210 GLY A CA 1
ATOM 1639 C C . GLY A 1 210 ? -9.523 -16.5 -2.764 1 46.44 210 GLY A C 1
ATOM 1640 O O . GLY A 1 210 ? -9.531 -16.062 -3.918 1 46.44 210 GLY A O 1
ATOM 1641 N N . TRP A 1 211 ? -8.539 -17.016 -2.057 1 49.31 211 TRP A N 1
ATOM 1642 C CA . TRP A 1 211 ? -7.5 -17.359 -3.021 1 49.31 211 TRP A CA 1
ATOM 1643 C C . TRP A 1 211 ? -7.801 -18.703 -3.684 1 49.31 211 TRP A C 1
ATOM 1645 O O . TRP A 1 211 ? -8.312 -19.625 -3.039 1 49.31 211 TRP A O 1
ATOM 1655 N N . LEU A 1 212 ? -8.211 -18.547 -4.863 1 52.19 212 LEU A N 1
ATOM 1656 C CA . LEU A 1 212 ? -8.297 -19.797 -5.613 1 52.19 212 LEU A CA 1
ATOM 1657 C C . LEU A 1 212 ? -7.223 -20.781 -5.16 1 52.19 212 LEU A C 1
ATOM 1659 O O . LEU A 1 212 ? -6.145 -20.375 -4.719 1 52.19 212 LEU A O 1
ATOM 1663 N N . LYS A 1 213 ? -7.598 -21.875 -4.609 1 52.41 213 LYS A N 1
ATOM 1664 C CA . LYS A 1 213 ? -6.789 -23.047 -4.332 1 52.41 213 LYS A CA 1
ATOM 1665 C C . LYS A 1 213 ? -5.641 -23.188 -5.332 1 52.41 213 LYS A C 1
ATOM 1667 O O . LYS A 1 213 ? -5.223 -24.297 -5.664 1 52.41 213 LYS A O 1
ATOM 1672 N N . ALA A 1 214 ? -5.254 -21.938 -5.855 1 57.38 214 ALA A N 1
ATOM 1673 C CA . ALA A 1 214 ? -4.176 -22.109 -6.824 1 57.38 214 ALA A CA 1
ATOM 1674 C C . ALA A 1 214 ? -2.896 -22.578 -6.141 1 57.38 214 ALA A C 1
ATOM 1676 O O . ALA A 1 214 ? -2.539 -22.078 -5.07 1 57.38 214 ALA A O 1
ATOM 1677 N N . GL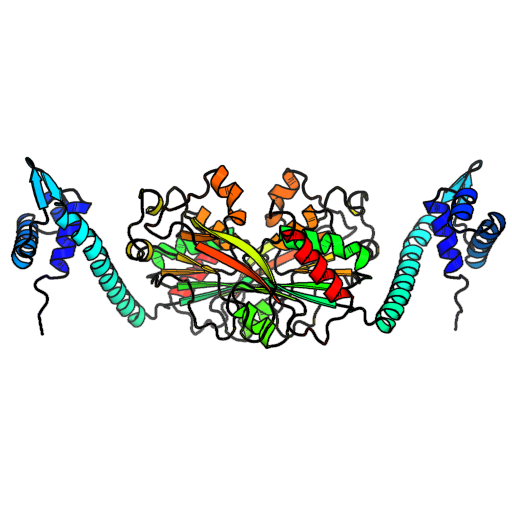U A 1 215 ? -2.373 -23.625 -6.691 1 67.44 215 GLU A N 1
ATOM 1678 C CA . GLU A 1 215 ? -1.116 -24.172 -6.188 1 67.44 215 GLU A CA 1
ATOM 1679 C C . GLU A 1 215 ? 0.033 -23.188 -6.387 1 67.44 215 GLU A C 1
ATOM 1681 O O . GLU A 1 215 ? 0.945 -23.109 -5.562 1 67.44 215 GLU A O 1
ATOM 1686 N N . GLN A 1 216 ? -0.107 -22.328 -7.492 1 82.06 216 GLN A N 1
ATOM 1687 C CA . GLN A 1 216 ? 0.921 -21.328 -7.727 1 82.06 216 GLN A CA 1
ATOM 1688 C C . GLN A 1 216 ? 0.42 -19.938 -7.352 1 82.06 216 GLN A C 1
ATOM 1690 O O . GLN A 1 216 ? -0.608 -19.484 -7.859 1 82.06 216 GLN A O 1
ATOM 1695 N N . ARG A 1 217 ? 1.174 -19.25 -6.465 1 90.81 217 ARG A N 1
ATOM 1696 C CA . ARG A 1 217 ? 0.688 -17.969 -5.973 1 90.81 217 ARG A CA 1
ATOM 1697 C C . ARG A 1 217 ? 1.847 -17.047 -5.602 1 90.81 217 ARG A C 1
ATOM 1699 O O . ARG A 1 217 ? 2.842 -17.5 -5.027 1 90.81 217 ARG A O 1
ATOM 1706 N N . TRP A 1 218 ? 1.71 -15.852 -6.059 1 95.69 218 TRP A N 1
ATOM 1707 C CA . TRP A 1 218 ? 2.494 -14.758 -5.492 1 95.69 218 TRP A CA 1
ATOM 1708 C C . TRP A 1 218 ? 1.617 -13.828 -4.66 1 95.69 218 TRP A C 1
ATOM 1710 O O . TRP A 1 218 ? 0.505 -13.484 -5.066 1 95.69 218 TRP A O 1
ATOM 1720 N N . THR A 1 219 ? 2.057 -13.531 -3.5 1 95.69 219 THR A N 1
ATOM 1721 C CA . THR A 1 219 ? 1.328 -12.656 -2.588 1 95.69 219 THR A CA 1
ATOM 1722 C C . THR A 1 219 ? 2.035 -11.312 -2.449 1 95.69 219 THR A C 1
ATOM 1724 O O . THR A 1 219 ? 3.246 -11.266 -2.223 1 95.69 219 THR A O 1
ATOM 1727 N N . VAL A 1 220 ? 1.229 -10.242 -2.67 1 97.44 220 VAL A N 1
ATOM 1728 C CA . VAL A 1 220 ? 1.77 -8.898 -2.521 1 97.44 220 VAL A CA 1
ATOM 1729 C C . VAL A 1 220 ? 0.898 -8.094 -1.557 1 97.44 220 VAL A C 1
ATOM 1731 O O . VAL A 1 220 ? -0.105 -8.602 -1.048 1 97.44 220 VAL A O 1
ATOM 1734 N N . SER A 1 221 ? 1.269 -6.832 -1.321 1 96.88 221 SER A N 1
ATOM 1735 C CA . SER A 1 221 ? 0.664 -6.094 -0.218 1 96.88 221 SER A CA 1
ATOM 1736 C C . SER A 1 221 ? -0.506 -5.242 -0.698 1 96.88 221 SER A C 1
ATOM 1738 O O . SER A 1 221 ? -1.354 -4.836 0.1 1 96.88 221 SER A O 1
ATOM 1740 N N . ASN A 1 222 ? -0.487 -4.887 -1.947 1 97.44 222 ASN A N 1
ATOM 1741 C CA . ASN A 1 222 ? -1.563 -4.031 -2.434 1 97.44 222 ASN A CA 1
ATOM 1742 C C . ASN A 1 222 ? -1.787 -4.207 -3.934 1 97.44 222 ASN A C 1
ATOM 1744 O O . ASN A 1 222 ? -1.042 -4.93 -4.594 1 97.44 222 ASN A O 1
ATOM 1748 N N . PHE A 1 223 ? -2.762 -3.551 -4.469 1 97.94 223 PHE A N 1
ATOM 1749 C CA . PHE A 1 223 ? -3.189 -3.775 -5.848 1 97.94 223 PHE A CA 1
ATOM 1750 C C . PHE A 1 223 ? -2.262 -3.062 -6.824 1 97.94 223 PHE A C 1
ATOM 1752 O O . PHE A 1 223 ? -2.17 -3.447 -7.992 1 97.94 223 PHE A O 1
ATOM 1759 N N . HIS A 1 224 ? -1.596 -2.006 -6.395 1 97.75 224 HIS A N 1
ATOM 1760 C CA . HIS A 1 224 ? -0.639 -1.342 -7.273 1 97.75 224 HIS A CA 1
ATOM 1761 C C . HIS A 1 224 ? 0.52 -2.27 -7.625 1 97.75 224 HIS A C 1
ATOM 1763 O O . HIS A 1 224 ? 0.948 -2.32 -8.781 1 97.75 224 HIS A O 1
ATOM 1769 N N . GLU A 1 225 ? 0.95 -2.996 -6.637 1 98.12 225 GLU A N 1
ATOM 1770 C CA . GLU A 1 225 ? 2.004 -3.98 -6.859 1 98.12 225 GLU A CA 1
ATOM 1771 C C . GLU A 1 225 ? 1.522 -5.109 -7.766 1 98.12 225 GLU A C 1
ATOM 1773 O O . GLU A 1 225 ? 2.258 -5.566 -8.648 1 98.12 225 GLU A O 1
ATOM 1778 N N . ALA A 1 226 ? 0.294 -5.531 -7.516 1 98.19 226 ALA A N 1
ATOM 1779 C CA . ALA A 1 226 ? -0.29 -6.555 -8.383 1 98.19 226 ALA A CA 1
ATOM 1780 C C . ALA A 1 226 ? -0.306 -6.094 -9.836 1 98.19 226 ALA A C 1
ATOM 1782 O O . ALA A 1 226 ? 0.051 -6.855 -10.742 1 98.19 226 ALA A O 1
ATOM 1783 N N . LYS A 1 227 ? -0.688 -4.867 -10.07 1 98.31 227 LYS A N 1
ATOM 1784 C CA . LYS A 1 227 ? -0.758 -4.324 -11.422 1 98.31 227 LYS A CA 1
ATOM 1785 C C . LYS A 1 227 ? 0.62 -4.305 -12.078 1 98.31 227 LYS A C 1
ATOM 1787 O O . LYS A 1 227 ? 0.745 -4.566 -13.273 1 98.31 227 LYS A O 1
ATOM 1792 N N . VAL A 1 228 ? 1.647 -3.986 -11.312 1 98.19 228 VAL A N 1
ATOM 1793 C CA . VAL A 1 228 ? 3.01 -3.967 -11.836 1 98.19 228 VAL A CA 1
ATOM 1794 C C . VAL A 1 228 ? 3.385 -5.355 -12.352 1 98.19 228 VAL A C 1
ATOM 1796 O O . VAL A 1 228 ? 3.965 -5.488 -13.43 1 98.19 228 VAL A O 1
ATOM 1799 N N . ILE A 1 229 ? 3.039 -6.371 -11.602 1 98.5 229 ILE A N 1
ATOM 1800 C CA . ILE A 1 229 ? 3.365 -7.746 -11.969 1 98.5 229 ILE A CA 1
ATOM 1801 C C . ILE A 1 229 ? 2.572 -8.156 -13.211 1 98.5 229 ILE A C 1
ATOM 1803 O O . ILE A 1 229 ? 3.135 -8.688 -14.164 1 98.5 229 ILE A O 1
ATOM 1807 N N . LEU A 1 230 ? 1.271 -7.855 -13.234 1 98.38 230 LEU A N 1
ATOM 1808 C CA . LEU A 1 230 ? 0.415 -8.211 -14.367 1 98.38 230 LEU A CA 1
ATOM 1809 C C . LEU A 1 230 ? 0.909 -7.559 -15.648 1 98.38 230 LEU A C 1
ATOM 1811 O O . LEU A 1 230 ? 0.822 -8.148 -16.734 1 98.38 230 LEU A O 1
ATOM 1815 N N . ALA A 1 231 ? 1.383 -6.379 -15.523 1 97.31 231 ALA A N 1
ATOM 1816 C CA . ALA A 1 231 ? 1.831 -5.613 -16.688 1 97.31 231 ALA A CA 1
ATOM 1817 C C . ALA A 1 231 ? 3 -6.305 -17.375 1 97.31 231 ALA A C 1
ATOM 1819 O O . ALA A 1 231 ? 3.291 -6.027 -18.547 1 97.31 231 ALA A O 1
ATOM 1820 N N . LYS A 1 232 ? 3.656 -7.195 -16.688 1 96.94 232 LYS A N 1
ATOM 1821 C CA . LYS A 1 232 ? 4.773 -7.941 -17.266 1 96.94 232 LYS A CA 1
ATOM 1822 C C . LYS A 1 232 ? 4.301 -9.242 -17.891 1 96.94 232 LYS A C 1
ATOM 1824 O O . LYS A 1 232 ? 5.113 -10.07 -18.312 1 96.94 232 LYS A O 1
ATOM 1829 N N . GLY A 1 233 ? 3.031 -9.414 -17.906 1 97.31 233 GLY A N 1
ATOM 1830 C CA . GLY A 1 233 ? 2.473 -10.617 -18.5 1 97.31 233 GLY A CA 1
ATOM 1831 C C . GLY A 1 233 ? 2.484 -11.805 -17.562 1 97.31 233 GLY A C 1
ATOM 1832 O O . GLY A 1 233 ? 2.426 -12.953 -18 1 97.31 233 GLY A O 1
ATOM 1833 N N . ILE A 1 234 ? 2.549 -11.484 -16.281 1 97.19 234 ILE A N 1
ATOM 1834 C CA . ILE A 1 234 ? 2.711 -12.555 -15.297 1 97.19 234 ILE A CA 1
ATOM 1835 C C . ILE A 1 234 ? 1.424 -12.719 -14.492 1 97.19 234 ILE A C 1
ATOM 1837 O O . ILE A 1 234 ? 1.005 -11.797 -13.781 1 97.19 234 ILE A O 1
ATOM 1841 N N . GLY A 1 235 ? 0.78 -13.859 -14.656 1 96.06 235 GLY A N 1
ATOM 1842 C CA . GLY A 1 235 ? -0.318 -14.273 -13.797 1 96.06 235 GLY A CA 1
ATOM 1843 C C . GLY A 1 235 ? -1.603 -13.508 -14.07 1 96.06 235 GLY A C 1
ATOM 1844 O O . GLY A 1 235 ? -1.752 -12.883 -15.117 1 96.06 235 GLY A O 1
ATOM 1845 N N . PHE A 1 236 ? -2.553 -13.734 -13.125 1 95.06 236 PHE A N 1
ATOM 1846 C CA . PHE A 1 236 ? -3.846 -13.055 -13.109 1 95.06 236 PHE A CA 1
ATOM 1847 C C . PHE A 1 236 ? -4.215 -12.617 -11.703 1 95.06 236 PHE A C 1
ATOM 1849 O O . PHE A 1 236 ? -3.594 -13.055 -10.727 1 95.06 236 PHE A O 1
ATOM 1856 N N . CYS A 1 237 ? -5.168 -11.703 -11.625 1 94.75 237 CYS A N 1
ATOM 1857 C CA . CYS A 1 237 ? -5.543 -11.148 -10.328 1 94.75 237 CYS A CA 1
ATOM 1858 C C . CYS A 1 237 ? -6.957 -10.586 -10.359 1 94.75 237 CYS A C 1
ATOM 1860 O O . CYS A 1 237 ? -7.387 -10.039 -11.375 1 94.75 237 CYS A O 1
ATOM 1862 N N . TRP A 1 238 ? -7.691 -10.82 -9.289 1 94.12 238 TRP A N 1
ATOM 1863 C CA . TRP A 1 238 ? -8.906 -10.047 -9.055 1 94.12 238 TRP A CA 1
ATOM 1864 C C . TRP A 1 238 ? -8.578 -8.656 -8.523 1 94.12 238 TRP A C 1
ATOM 1866 O O . TRP A 1 238 ? -7.906 -8.523 -7.496 1 94.12 238 TRP A O 1
ATOM 1876 N N . ILE A 1 239 ? -9.039 -7.605 -9.234 1 96.69 239 ILE A N 1
ATOM 1877 C CA . ILE A 1 239 ? -8.727 -6.234 -8.844 1 96.69 239 ILE A CA 1
ATOM 1878 C C . ILE A 1 239 ? -10 -5.391 -8.852 1 96.69 239 ILE A C 1
ATOM 1880 O O . ILE A 1 239 ? -10.836 -5.527 -9.742 1 96.69 239 ILE A O 1
ATOM 1884 N N . PRO A 1 240 ? -10.195 -4.5 -7.797 1 97.06 240 PRO A N 1
ATOM 1885 C CA . PRO A 1 240 ? -11.336 -3.578 -7.855 1 97.06 240 PRO A CA 1
ATOM 1886 C C . PRO A 1 240 ? -11.391 -2.785 -9.156 1 97.06 240 PRO A C 1
ATOM 1888 O O . PRO A 1 240 ? -10.375 -2.242 -9.594 1 97.06 240 PRO A O 1
ATOM 1891 N N . ALA A 1 241 ? -12.562 -2.658 -9.711 1 96.25 241 ALA A N 1
ATOM 1892 C CA . ALA A 1 241 ? -12.773 -2.047 -11.023 1 96.25 241 ALA A CA 1
ATOM 1893 C C . ALA A 1 241 ? -12.25 -0.613 -11.047 1 96.25 241 ALA A C 1
ATOM 1895 O O . ALA A 1 241 ? -11.641 -0.184 -12.031 1 96.25 241 ALA A O 1
ATOM 1896 N N . HIS A 1 242 ? -12.398 0.131 -9.961 1 96.62 242 HIS A N 1
ATOM 1897 C CA . HIS A 1 242 ? -12.062 1.549 -9.945 1 96.62 242 HIS A CA 1
ATOM 1898 C C . HIS A 1 242 ? -10.547 1.757 -10.008 1 96.62 242 HIS A C 1
ATOM 1900 O O . HIS A 1 242 ? -10.086 2.863 -10.289 1 96.62 242 HIS A O 1
ATOM 1906 N N . LEU A 1 243 ? -9.781 0.697 -9.82 1 97.5 243 LEU A N 1
ATOM 1907 C CA . LEU A 1 243 ? -8.328 0.828 -9.797 1 97.5 243 LEU A CA 1
ATOM 1908 C C . LEU A 1 243 ? -7.73 0.523 -11.164 1 97.5 243 LEU A C 1
ATOM 1910 O O . LEU A 1 243 ? -6.531 0.708 -11.375 1 97.5 243 LEU A O 1
ATOM 1914 N N . VAL A 1 244 ? -8.508 0.067 -12.125 1 97.62 244 VAL A N 1
ATOM 1915 C CA . VAL A 1 244 ? -7.887 -0.448 -13.344 1 97.62 244 VAL A CA 1
ATOM 1916 C C . VAL A 1 244 ? -8.531 0.208 -14.562 1 97.62 244 VAL A C 1
ATOM 1918 O O . VAL A 1 244 ? -8.422 -0.305 -15.68 1 97.62 244 VAL A O 1
ATOM 1921 N N . LYS A 1 245 ? -9.273 1.31 -14.375 1 96.38 245 LYS A N 1
ATOM 1922 C CA . LYS A 1 245 ? -9.922 1.999 -15.484 1 96.38 245 LYS A CA 1
ATOM 1923 C C . LYS A 1 245 ? -8.914 2.367 -16.578 1 96.38 245 LYS A C 1
ATOM 1925 O O . LYS A 1 245 ? -9.125 2.066 -17.75 1 96.38 245 LYS A O 1
ATOM 1930 N N . GLN A 1 246 ? -7.805 2.941 -16.188 1 94.75 246 GLN A N 1
ATOM 1931 C CA . GLN A 1 246 ? -6.801 3.398 -17.141 1 94.75 246 GLN A CA 1
ATOM 1932 C C . GLN A 1 246 ? -6.148 2.221 -17.859 1 94.75 246 GLN A C 1
ATOM 1934 O O . GLN A 1 246 ? -5.949 2.258 -19.078 1 94.75 246 GLN A O 1
ATOM 1939 N N . GLU A 1 247 ? -5.785 1.189 -17.125 1 97.31 247 GLU A N 1
ATOM 1940 C CA . GLU A 1 247 ? -5.121 0.019 -17.703 1 97.31 247 GLU A CA 1
ATOM 1941 C C . GLU A 1 247 ? -6.02 -0.685 -18.719 1 97.31 247 GLU A C 1
ATOM 1943 O O . GLU A 1 247 ? -5.535 -1.239 -19.703 1 97.31 247 GLU A O 1
ATOM 1948 N N . LEU A 1 248 ? -7.336 -0.607 -18.484 1 97.19 248 LEU A N 1
ATOM 1949 C CA . LEU A 1 248 ? -8.281 -1.207 -19.406 1 97.19 248 LEU A CA 1
ATOM 1950 C C . LEU A 1 248 ? -8.445 -0.34 -20.656 1 97.19 248 LEU A C 1
ATOM 1952 O O . LEU A 1 248 ? -8.469 -0.854 -21.781 1 97.19 248 LEU A O 1
ATOM 1956 N N . GLU A 1 249 ? -8.477 0.938 -20.469 1 96.69 249 GLU A N 1
ATOM 1957 C CA . GLU A 1 249 ? -8.672 1.883 -21.578 1 96.69 249 GLU A CA 1
ATOM 1958 C C . GLU A 1 249 ? -7.473 1.877 -22.516 1 96.69 249 GLU A C 1
ATOM 1960 O O . GLU A 1 249 ? -7.641 1.953 -23.734 1 96.69 249 GLU A O 1
ATOM 1965 N N . ASN A 1 250 ? -6.27 1.684 -21.953 1 95.75 250 ASN A N 1
ATOM 1966 C CA . ASN A 1 250 ? -5.074 1.744 -22.781 1 95.75 250 ASN A CA 1
ATOM 1967 C C . ASN A 1 250 ? -4.637 0.355 -23.234 1 95.75 250 ASN A C 1
ATOM 1969 O O . ASN A 1 250 ? -3.611 0.21 -23.906 1 95.75 250 ASN A O 1
ATOM 1973 N N . GLY A 1 251 ? -5.332 -0.638 -22.828 1 96.5 251 GLY A N 1
ATOM 1974 C CA . GLY A 1 251 ? -5.094 -1.993 -23.297 1 96.5 251 GLY A CA 1
ATOM 1975 C C . GLY A 1 251 ? -3.938 -2.676 -22.594 1 96.5 251 GLY A C 1
ATOM 1976 O O . GLY A 1 251 ? -3.416 -3.682 -23.078 1 96.5 251 GLY A O 1
ATOM 1977 N N . GLN A 1 252 ? -3.523 -2.133 -21.484 1 97.44 252 GLN A N 1
ATOM 1978 C CA . GLN A 1 252 ? -2.426 -2.729 -20.734 1 97.44 252 GLN A CA 1
ATOM 1979 C C . GLN A 1 252 ? -2.869 -4.012 -20.031 1 97.44 252 GLN A C 1
ATOM 1981 O O . GLN A 1 252 ? -2.066 -4.926 -19.828 1 97.44 252 GLN A O 1
ATOM 1986 N N . LEU A 1 253 ? -4.156 -4.039 -19.625 1 98.31 253 LEU A N 1
ATOM 1987 C CA . LEU A 1 253 ? -4.773 -5.215 -19.016 1 98.31 253 LEU A CA 1
ATOM 1988 C C . LEU A 1 253 ? -6.09 -5.551 -19.703 1 98.31 253 LEU A C 1
ATOM 1990 O O . LEU A 1 253 ? -6.703 -4.688 -20.344 1 98.31 253 LEU A O 1
ATOM 1994 N N . VAL A 1 254 ? -6.504 -6.77 -19.594 1 97.44 254 VAL A N 1
ATOM 1995 C CA . VAL A 1 254 ? -7.773 -7.203 -20.172 1 97.44 254 VAL A CA 1
ATOM 1996 C C . VAL A 1 254 ? -8.578 -7.977 -19.125 1 97.44 254 VAL A C 1
ATOM 1998 O O . 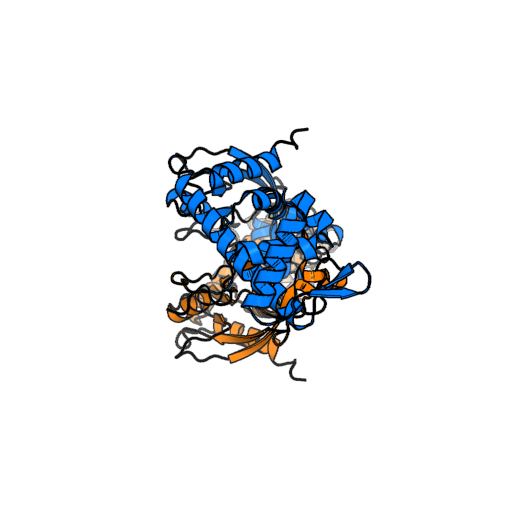VAL A 1 254 ? -8 -8.664 -18.281 1 97.44 254 VAL A O 1
ATOM 2001 N N . ARG A 1 255 ? -9.859 -7.812 -19.281 1 95.06 255 ARG A N 1
ATOM 2002 C CA . ARG A 1 255 ? -10.773 -8.516 -18.391 1 95.06 255 ARG A CA 1
ATOM 2003 C C . ARG A 1 255 ? -11.016 -9.945 -18.875 1 95.06 255 ARG A C 1
ATOM 2005 O O . ARG A 1 255 ? -11.219 -10.172 -20.062 1 95.06 255 ARG A O 1
ATOM 2012 N N . LEU A 1 256 ? -10.945 -10.883 -17.953 1 93.75 256 LEU A N 1
ATOM 2013 C CA . LEU A 1 256 ? -11.242 -12.281 -18.25 1 93.75 256 LEU A CA 1
ATOM 2014 C C . LEU A 1 256 ? -12.703 -12.602 -17.953 1 93.75 256 LEU A C 1
ATOM 2016 O O . LEU A 1 256 ? -13.281 -12.055 -17.016 1 93.75 256 LEU A O 1
ATOM 2020 N N . SER A 1 257 ? -13.289 -13.422 -18.734 1 89.31 257 SER A N 1
ATOM 2021 C CA . SER A 1 257 ? -14.664 -13.859 -18.516 1 89.31 257 SER A CA 1
ATOM 2022 C C . SER A 1 257 ? -14.719 -15.266 -17.938 1 89.31 257 SER A C 1
ATOM 2024 O O . SER A 1 257 ? -14.281 -16.219 -18.562 1 89.31 257 SER A O 1
ATOM 2026 N N . LEU A 1 258 ? -15.055 -15.32 -16.703 1 86.19 258 LEU A N 1
ATOM 2027 C CA . LEU A 1 258 ? -15.25 -16.609 -16.047 1 86.19 258 LEU A CA 1
ATOM 2028 C C . LEU A 1 258 ? -16.719 -17.016 -16.094 1 86.19 258 LEU A C 1
ATOM 2030 O O . LEU A 1 258 ? -17.609 -16.219 -15.773 1 86.19 258 LEU A O 1
ATOM 2034 N N . LYS A 1 259 ? -16.906 -18.172 -16.547 1 82.62 259 LYS A N 1
ATOM 2035 C CA . LYS A 1 259 ? -18.281 -18.656 -16.609 1 82.62 259 LYS A CA 1
ATOM 2036 C C . LYS A 1 259 ? -18.938 -18.625 -15.234 1 82.62 259 LYS A C 1
ATOM 2038 O O . LYS A 1 259 ? -18.391 -19.156 -14.266 1 82.62 259 LYS A O 1
ATOM 2043 N N . GLY A 1 260 ? -20.094 -18.062 -15.07 1 72.94 260 GLY A N 1
ATOM 2044 C CA . GLY A 1 260 ? -20.891 -18.016 -13.844 1 72.94 260 GLY A CA 1
ATOM 2045 C C . GLY A 1 260 ? -20.406 -16.953 -12.867 1 72.94 260 GLY A C 1
ATOM 2046 O O . GLY A 1 260 ? -21.047 -16.719 -11.844 1 72.94 260 GLY A O 1
ATOM 2047 N N . SER A 1 261 ? -19.25 -16.484 -12.992 1 65.75 261 SER A N 1
ATOM 2048 C CA . SER A 1 261 ? -18.719 -15.555 -12 1 65.75 261 SER A CA 1
ATOM 2049 C C . SER A 1 261 ? -17.969 -14.406 -12.664 1 65.75 261 SER A C 1
ATOM 2051 O O . SER A 1 261 ? -16.75 -14.289 -12.523 1 65.75 261 SER A O 1
ATOM 2053 N N . SER A 1 262 ? -18.609 -13.641 -13.469 1 62.19 262 SER A N 1
ATOM 2054 C CA . SER A 1 262 ? -17.844 -12.633 -14.188 1 62.19 262 SER A CA 1
ATOM 2055 C C . SER A 1 262 ? -17.516 -11.438 -13.297 1 62.19 262 SER A C 1
ATOM 2057 O O . SER A 1 262 ? -16.672 -10.617 -13.633 1 62.19 262 SER A O 1
ATOM 2059 N N . SER A 1 263 ? -18.188 -11.297 -12.188 1 71.19 263 SER A N 1
ATOM 2060 C CA . SER A 1 263 ? -17.922 -10.18 -11.281 1 71.19 263 SER A CA 1
ATOM 2061 C C . SER A 1 263 ? -18.188 -10.57 -9.836 1 71.19 263 SER A C 1
ATOM 2063 O O . SER A 1 263 ? -19.062 -11.398 -9.562 1 71.19 263 SER A O 1
ATOM 2065 N N . ARG A 1 264 ? -17.188 -10.219 -9.055 1 84.06 264 ARG A N 1
ATOM 2066 C CA . ARG A 1 264 ? -17.391 -10.32 -7.613 1 84.06 264 ARG A CA 1
ATOM 2067 C C . ARG A 1 264 ? -17.688 -8.953 -7.004 1 84.06 264 ARG A C 1
ATOM 2069 O O . ARG A 1 264 ? -17.156 -7.938 -7.449 1 84.06 264 ARG A O 1
ATOM 2076 N N . LYS A 1 265 ? -18.719 -8.977 -6.16 1 89.06 265 LYS A N 1
ATOM 2077 C CA . LYS A 1 265 ? -19.094 -7.73 -5.496 1 89.06 265 LYS A CA 1
ATOM 2078 C C . LYS A 1 265 ? -18.844 -7.812 -3.992 1 89.06 265 LYS A C 1
ATOM 2080 O O . LYS A 1 265 ? -18.969 -8.883 -3.395 1 89.06 265 LYS A O 1
ATOM 2085 N N . ILE A 1 266 ? -18.469 -6.703 -3.496 1 92.94 266 ILE A N 1
ATOM 2086 C CA . ILE A 1 266 ? -18.344 -6.605 -2.047 1 92.94 266 ILE A CA 1
ATOM 2087 C C . ILE A 1 266 ? -19.016 -5.332 -1.549 1 92.94 266 ILE A C 1
ATOM 2089 O O . ILE A 1 266 ? -18.906 -4.277 -2.176 1 92.94 266 ILE A O 1
ATOM 2093 N N . LEU A 1 267 ? -19.781 -5.453 -0.49 1 95.62 267 LEU A N 1
ATOM 2094 C CA . LEU A 1 267 ? -20.359 -4.309 0.196 1 95.62 267 LEU A CA 1
ATOM 2095 C C . LEU A 1 267 ? -19.438 -3.803 1.298 1 95.62 267 LEU A C 1
ATOM 2097 O O . LEU A 1 267 ? -18.984 -4.582 2.139 1 95.62 267 LEU A O 1
ATOM 2101 N N . LEU A 1 268 ? -19.141 -2.527 1.251 1 98 268 LEU A N 1
ATOM 2102 C CA . LEU A 1 268 ? -18.344 -1.912 2.307 1 98 268 LEU A CA 1
ATOM 2103 C C . LEU A 1 268 ? -19.219 -1.128 3.27 1 98 268 LEU A C 1
ATOM 2105 O O . LEU A 1 268 ? -20.219 -0.52 2.855 1 98 268 LEU A O 1
ATOM 2109 N N . SER A 1 269 ? -18.828 -1.189 4.527 1 98.44 269 SER A N 1
ATOM 2110 C CA . SER A 1 269 ? -19.594 -0.531 5.582 1 98.44 269 SER A CA 1
ATOM 2111 C C . SER A 1 269 ? -18.672 0.224 6.539 1 98.44 269 SER A C 1
ATOM 2113 O O . SER A 1 269 ? -17.484 -0.054 6.609 1 98.44 269 SER A O 1
ATOM 2115 N N . LEU A 1 270 ? -19.25 1.197 7.168 1 98.81 270 LEU A N 1
ATOM 2116 C CA . LEU A 1 270 ? -18.547 1.969 8.188 1 98.81 270 LEU A CA 1
ATOM 2117 C C . LEU A 1 270 ? -18.906 1.484 9.586 1 98.81 270 LEU A C 1
ATOM 2119 O O . LEU A 1 270 ? -20.078 1.234 9.875 1 98.81 270 LEU A O 1
ATOM 2123 N N . VAL A 1 271 ? -17.922 1.281 10.438 1 98.75 271 VAL A N 1
ATOM 2124 C CA . VAL A 1 271 ? -18.094 0.87 11.828 1 98.75 271 VAL A CA 1
ATOM 2125 C C . VAL A 1 271 ? -17.344 1.823 12.75 1 98.75 271 VAL A C 1
ATOM 2127 O O . VAL A 1 271 ? -16.203 2.195 12.469 1 98.75 271 VAL A O 1
ATOM 2130 N N . VAL A 1 272 ? -17.953 2.305 13.727 1 98.69 272 VAL A N 1
ATOM 2131 C CA . VAL A 1 272 ? -17.297 2.949 14.859 1 98.69 272 VAL A CA 1
ATOM 2132 C C . VAL A 1 272 ? -17.156 1.96 16.016 1 98.69 272 VAL A C 1
ATOM 2134 O O . VAL A 1 272 ? -18.125 1.652 16.688 1 98.69 272 VAL A O 1
ATOM 2137 N N . PRO A 1 273 ? -15.945 1.51 16.25 1 98.25 273 PRO A N 1
ATOM 2138 C CA . PRO A 1 273 ? -15.773 0.403 17.203 1 98.25 273 PRO A CA 1
ATOM 2139 C C . PRO A 1 273 ? -16.203 0.76 18.625 1 98.25 273 PRO A C 1
ATOM 2141 O O . PRO A 1 273 ? -16.797 -0.068 19.312 1 98.25 273 PRO A O 1
ATOM 2144 N N . GLN A 1 274 ? -15.875 1.983 19.062 1 96.88 274 GLN A N 1
ATOM 2145 C CA . GLN A 1 274 ? -16.234 2.424 20.406 1 96.88 274 GLN A CA 1
ATOM 2146 C C . GLN A 1 274 ? -17.172 3.625 20.359 1 96.88 274 GLN A C 1
ATOM 2148 O O . GLN A 1 274 ? -16.781 4.738 20.719 1 96.88 274 GLN A O 1
ATOM 2153 N N . ARG A 1 275 ? -18.328 3.381 20.125 1 95.75 275 ARG A N 1
ATOM 2154 C CA . ARG A 1 275 ? -19.344 4.418 19.922 1 95.75 275 ARG A CA 1
ATOM 2155 C C . ARG A 1 275 ? -19.531 5.254 21.188 1 95.75 275 ARG A C 1
ATOM 2157 O O . ARG A 1 275 ? -19.688 6.477 21.109 1 95.75 275 ARG A O 1
ATOM 2164 N N . ASP A 1 276 ? -19.391 4.66 22.297 1 94.56 276 ASP A N 1
ATOM 2165 C CA . ASP A 1 276 ? -19.641 5.332 23.562 1 94.56 276 ASP A CA 1
ATOM 2166 C C . ASP A 1 276 ? -18.516 6.32 23.891 1 94.56 276 ASP A C 1
ATOM 2168 O O . ASP A 1 276 ? -18.688 7.238 24.688 1 94.56 276 ASP A O 1
ATOM 2172 N N . LYS A 1 277 ? -17.391 6.141 23.266 1 95.44 277 LYS A N 1
ATOM 2173 C CA . LYS A 1 277 ? -16.234 6.996 23.531 1 95.44 277 LYS A CA 1
ATOM 2174 C C . LYS A 1 277 ? -16 7.973 22.391 1 95.44 277 LYS A C 1
ATOM 2176 O O . LYS A 1 277 ? -14.992 8.664 22.359 1 95.44 277 LYS A O 1
ATOM 2181 N N . GLN A 1 278 ? -16.891 8.016 21.5 1 96.88 278 GLN A N 1
ATOM 2182 C CA . GLN A 1 278 ? -16.75 8.844 20.312 1 96.88 278 GLN A CA 1
ATOM 2183 C C . GLN A 1 278 ? -16.844 10.328 20.656 1 96.88 278 GLN A C 1
ATOM 2185 O O . GLN A 1 278 ? -17.859 10.773 21.203 1 96.88 278 GLN A O 1
ATOM 2190 N N . GLY A 1 279 ? -15.852 11.062 20.328 1 97.19 279 GLY A N 1
ATOM 2191 C CA . GLY A 1 279 ? -15.859 12.508 20.516 1 97.19 279 GLY A CA 1
ATOM 2192 C C . GLY A 1 279 ? -16.359 13.258 19.281 1 97.19 279 GLY A C 1
ATOM 2193 O O . GLY A 1 279 ? -16.766 12.641 18.297 1 97.19 279 GLY A O 1
ATOM 2194 N N . PRO A 1 280 ? -16.359 14.57 19.375 1 97.81 280 PRO A N 1
ATOM 2195 C CA . PRO A 1 280 ? -16.938 15.383 18.312 1 97.81 280 PRO A CA 1
ATOM 2196 C C . PRO A 1 280 ? -16.156 15.289 17 1 97.81 280 PRO A C 1
ATOM 2198 O O . PRO A 1 280 ? -16.75 15.344 15.914 1 97.81 280 PRO A O 1
ATOM 2201 N N . ALA A 1 281 ? -14.812 15.195 17.047 1 97.69 281 ALA A N 1
ATOM 2202 C CA . ALA A 1 281 ? -14.023 15.086 15.828 1 97.69 281 ALA A CA 1
ATOM 2203 C C . ALA A 1 281 ? -14.375 13.812 15.055 1 97.69 281 ALA A C 1
ATOM 2205 O O . ALA A 1 281 ? -14.578 13.852 13.844 1 97.69 281 ALA A O 1
ATOM 2206 N N . CYS A 1 282 ? -14.43 12.734 15.781 1 98.5 282 CYS A N 1
ATOM 2207 C CA . CYS A 1 282 ? -14.766 11.453 15.18 1 98.5 282 CYS A CA 1
ATOM 2208 C C . CYS A 1 282 ? -16.172 11.469 14.602 1 98.5 282 CYS A C 1
ATOM 2210 O O . CYS A 1 282 ? -16.406 10.953 13.508 1 98.5 282 CYS A O 1
ATOM 2212 N N . LYS A 1 283 ? -17.078 12.062 15.336 1 98.5 283 LYS A N 1
ATOM 2213 C CA . LYS A 1 283 ? -18.453 12.172 14.859 1 98.5 283 LYS A CA 1
ATOM 2214 C C . LYS A 1 283 ? -18.516 12.961 13.555 1 98.5 283 LYS A C 1
ATOM 2216 O O . LYS A 1 283 ? -19.219 12.57 12.617 1 98.5 283 LYS A O 1
ATOM 2221 N N . LEU A 1 284 ? -17.828 14.016 13.586 1 98.56 284 LEU A N 1
ATOM 2222 C CA . LEU A 1 284 ? -17.812 14.844 12.383 1 98.56 284 LEU A CA 1
ATOM 2223 C C . LEU A 1 284 ? -17.234 14.078 11.203 1 98.56 284 LEU A C 1
ATOM 2225 O O . LEU A 1 284 ? -17.812 14.07 10.117 1 98.56 284 LEU A O 1
ATOM 2229 N N . LEU A 1 285 ? -16.078 13.414 11.359 1 98.75 285 LEU A N 1
ATOM 2230 C CA . LEU A 1 285 ? -15.445 12.68 10.273 1 98.75 285 LEU A CA 1
ATOM 2231 C C . LEU A 1 285 ? -16.344 11.547 9.781 1 98.75 285 LEU A C 1
ATOM 2233 O O . LEU A 1 285 ? -16.453 11.32 8.57 1 98.75 285 LEU A O 1
ATOM 2237 N N . GLU A 1 286 ? -16.953 10.852 10.711 1 98.75 286 GLU A N 1
ATOM 2238 C CA . GLU A 1 286 ? -17.938 9.828 10.336 1 98.75 286 GLU A CA 1
ATOM 2239 C C . GLU A 1 286 ? -19 10.406 9.406 1 98.75 286 GLU A C 1
ATOM 2241 O O . GLU A 1 286 ? -19.297 9.836 8.359 1 98.75 286 GLU A O 1
ATOM 2246 N N . SER A 1 287 ? -19.609 11.492 9.82 1 98.62 287 SER A N 1
ATOM 2247 C CA . SER A 1 287 ? -20.672 12.125 9.055 1 98.62 287 SER A CA 1
ATOM 2248 C C . SER A 1 287 ? -20.188 12.523 7.66 1 98.62 287 SER A C 1
ATOM 2250 O O . SER A 1 287 ? -20.922 12.391 6.68 1 98.62 287 SER A O 1
ATOM 2252 N N . LEU A 1 288 ? -19.016 12.984 7.582 1 98.69 288 LEU A N 1
ATOM 2253 C CA . LEU A 1 288 ? -18.453 13.43 6.309 1 98.69 288 LEU A CA 1
ATOM 2254 C C . LEU A 1 288 ? -18.172 12.25 5.395 1 98.69 288 LEU A C 1
ATOM 2256 O O . LEU A 1 288 ? -18.344 12.344 4.176 1 98.69 288 LEU A O 1
ATOM 2260 N N . ILE A 1 289 ? -17.719 11.102 5.938 1 98.75 289 ILE A N 1
ATOM 2261 C CA . ILE A 1 289 ? -17.516 9.898 5.137 1 98.75 289 ILE A CA 1
ATOM 2262 C C . ILE A 1 289 ? -18.844 9.391 4.598 1 98.75 289 ILE A C 1
ATOM 2264 O O . ILE A 1 289 ? -18.969 9.078 3.412 1 98.75 289 ILE A O 1
ATOM 2268 N N . LEU A 1 290 ? -19.859 9.367 5.438 1 98.5 290 LEU A N 1
ATOM 2269 C CA . LEU A 1 290 ? -21.188 8.914 5.043 1 98.5 290 LEU A CA 1
ATOM 2270 C C . LEU A 1 290 ? -21.766 9.82 3.957 1 98.5 290 LEU A C 1
ATOM 2272 O O . LEU A 1 290 ? -22.422 9.344 3.031 1 98.5 290 LEU A O 1
ATOM 2276 N N . ALA A 1 291 ? -21.516 11.078 4.008 1 98 291 ALA A N 1
ATOM 2277 C CA . ALA A 1 291 ? -22.047 12.062 3.074 1 98 291 ALA A CA 1
ATOM 2278 C C . ALA A 1 291 ? -21.516 11.828 1.664 1 98 291 ALA A C 1
ATOM 2280 O O . ALA A 1 291 ? -22.156 12.203 0.681 1 98 291 ALA A O 1
ATOM 2281 N N . GLN A 1 292 ? -20.297 11.211 1.569 1 97.81 292 GLN A N 1
ATOM 2282 C CA . GLN A 1 292 ? -19.734 10.938 0.252 1 97.81 292 GLN A CA 1
ATOM 2283 C C . GLN A 1 292 ? -20.547 9.883 -0.491 1 97.81 292 GLN A C 1
ATOM 2285 O O . GLN A 1 292 ? -20.391 9.711 -1.702 1 97.81 292 GLN A O 1
ATOM 2290 N N . HIS A 1 293 ? -21.359 9.133 0.157 1 96.69 293 HIS A N 1
ATOM 2291 C CA . HIS A 1 293 ? -22.062 8 -0.437 1 96.69 293 HIS A CA 1
ATOM 2292 C C . HIS A 1 293 ? -23.562 8.258 -0.491 1 96.69 293 HIS A C 1
ATOM 2294 O O . HIS A 1 293 ? -24.328 7.422 -0.987 1 96.69 293 HIS A O 1
ATOM 2300 N N . LYS A 1 294 ? -24.219 9.156 0.135 1 84.94 294 LYS A N 1
ATOM 2301 C CA . LYS A 1 294 ? -25.656 9.469 0.064 1 84.94 294 LYS A CA 1
ATOM 2302 C C . LYS A 1 294 ? -26.016 10.023 -1.307 1 84.94 294 LYS A C 1
ATOM 2304 O O . LYS A 1 294 ? -27.125 9.797 -1.796 1 84.94 294 LYS A O 1
ATOM 2309 N N . SER A 1 295 ? -25.375 10.859 -1.971 1 60.44 295 SER A N 1
ATOM 2310 C CA . SER A 1 295 ? -25.891 11.469 -3.195 1 60.44 295 SER A CA 1
ATOM 2311 C C . SER A 1 295 ? -26.031 10.43 -4.305 1 60.44 295 SER A C 1
ATOM 2313 O O . SER A 1 295 ? -26.562 10.734 -5.375 1 60.44 295 SER A O 1
ATOM 2315 N N . GLY A 1 296 ? -25.375 9.344 -4.473 1 46.84 296 GLY A N 1
ATOM 2316 C CA . GLY A 1 296 ? -25.5 8.531 -5.672 1 46.84 296 GLY A CA 1
ATOM 2317 C C . GLY A 1 296 ? -26.766 7.703 -5.699 1 46.84 296 GLY A C 1
ATOM 2318 O O . GLY A 1 296 ? -26.938 6.84 -6.562 1 46.84 296 GLY A O 1
ATOM 2319 N N . SER A 1 297 ? -27.531 7.523 -4.742 1 36.66 297 SER A N 1
ATOM 2320 C CA . SER A 1 297 ? -28.797 6.895 -5.07 1 36.66 297 SER A CA 1
ATOM 2321 C C . SER A 1 297 ? -29.656 7.793 -5.961 1 36.66 297 SER A C 1
ATOM 2323 O O . SER A 1 297 ? -30.828 7.516 -6.191 1 36.66 297 SER A O 1
ATOM 2325 N N . VAL A 1 298 ? -29.156 8.688 -6.766 1 25.2 298 VAL A N 1
ATOM 2326 C CA . VAL A 1 298 ? -30.078 9.133 -7.801 1 25.2 298 VAL A CA 1
ATOM 2327 C C . VAL A 1 298 ? -30.062 8.148 -8.969 1 25.2 298 VAL A C 1
ATOM 2329 O O . VAL A 1 298 ? -29 7.695 -9.391 1 25.2 298 VAL A O 1
ATOM 2332 N N . MET B 1 1 ? -11.695 -52.156 -4.789 1 39.78 1 MET B N 1
ATOM 2333 C CA . MET B 1 1 ? -11.055 -50.875 -5.027 1 39.78 1 MET B CA 1
ATOM 2334 C C . MET B 1 1 ? -10.93 -50.594 -6.52 1 39.78 1 MET B C 1
ATOM 2336 O O . MET B 1 1 ? -10.32 -51.375 -7.254 1 39.78 1 MET B O 1
ATOM 2340 N N . ASN B 1 2 ? -11.922 -50.031 -7.164 1 50.56 2 ASN B N 1
ATOM 2341 C CA . ASN B 1 2 ? -12.07 -49.812 -8.602 1 50.56 2 ASN B CA 1
ATOM 2342 C C . ASN B 1 2 ? -10.812 -49.188 -9.195 1 50.56 2 ASN B C 1
ATOM 2344 O O . ASN B 1 2 ? -10.43 -48.062 -8.828 1 50.56 2 ASN B O 1
ATOM 2348 N N . ARG B 1 3 ? -9.945 -50.062 -9.547 1 63.25 3 ARG B N 1
ATOM 2349 C CA . ARG B 1 3 ? -8.648 -49.688 -10.109 1 63.25 3 ARG B CA 1
ATOM 2350 C C . ARG B 1 3 ? -8.805 -48.844 -11.359 1 63.25 3 ARG B C 1
ATOM 2352 O O . ARG B 1 3 ? -9.656 -49.125 -12.203 1 63.25 3 ARG B O 1
ATOM 2359 N N . PRO B 1 4 ? -8.156 -47.719 -11.383 1 67.38 4 PRO B N 1
ATOM 2360 C CA . PRO B 1 4 ? -8.227 -46.844 -12.578 1 67.38 4 PRO B CA 1
ATOM 2361 C C . PRO B 1 4 ? -7.906 -47.625 -13.859 1 67.38 4 PRO B C 1
ATOM 2363 O O . PRO B 1 4 ? -7.031 -48.5 -13.867 1 67.38 4 PRO B O 1
ATOM 2366 N N . LYS B 1 5 ? -8.773 -47.531 -14.859 1 79.75 5 LYS B N 1
ATOM 2367 C CA . LYS B 1 5 ? -8.695 -48.188 -16.156 1 79.75 5 LYS B CA 1
ATOM 2368 C C . LYS B 1 5 ? -7.633 -47.562 -17.047 1 79.75 5 LYS B C 1
ATOM 2370 O O . LYS B 1 5 ? -7.129 -48.188 -17.969 1 79.75 5 LYS B O 1
ATOM 2375 N N . SER B 1 6 ? -7.219 -46.375 -16.734 1 87.12 6 SER B N 1
ATOM 2376 C CA . SER B 1 6 ? -6.277 -45.656 -17.594 1 87.12 6 SER B CA 1
ATOM 2377 C C . SER B 1 6 ? -5.02 -45.25 -16.812 1 87.12 6 SER B C 1
ATOM 2379 O O . SER B 1 6 ? -5.004 -45.281 -15.586 1 87.12 6 SER B O 1
ATOM 2381 N N . THR B 1 7 ? -3.908 -45.094 -17.594 1 89.19 7 THR B N 1
ATOM 2382 C CA . THR B 1 7 ? -2.645 -44.688 -17 1 89.19 7 THR B CA 1
ATOM 2383 C C . THR B 1 7 ? -2.369 -43.219 -17.297 1 89.19 7 THR B C 1
ATOM 2385 O O . THR B 1 7 ? -2.9 -42.656 -18.25 1 89.19 7 THR B O 1
ATOM 2388 N N . LEU B 1 8 ? -1.535 -42.625 -16.422 1 91.06 8 LEU B N 1
ATOM 2389 C CA . LEU B 1 8 ? -1.104 -41.25 -16.656 1 91.06 8 LEU B CA 1
ATOM 2390 C C . LEU B 1 8 ? -0.402 -41.094 -18 1 91.06 8 LEU B C 1
ATOM 2392 O O . LEU B 1 8 ? -0.557 -40.094 -18.688 1 91.06 8 LEU B O 1
ATOM 2396 N N . GLU B 1 9 ? 0.295 -42.156 -18.375 1 92 9 GLU B N 1
ATOM 2397 C CA . GLU B 1 9 ?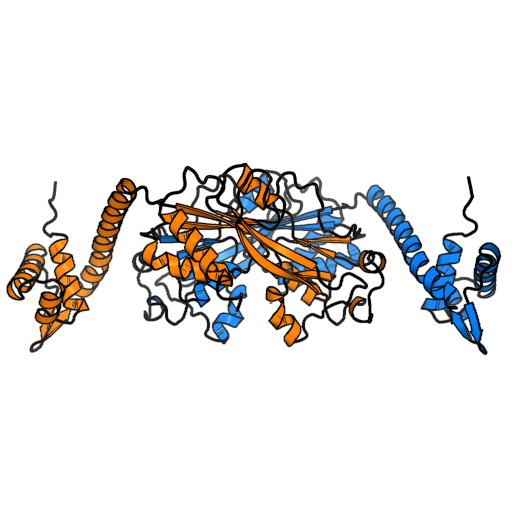 1.041 -42.156 -19.641 1 92 9 GLU B CA 1
ATOM 2398 C C . GLU B 1 9 ? 0.101 -42.094 -20.828 1 92 9 GLU B C 1
ATOM 2400 O O . GLU B 1 9 ? 0.39 -41.375 -21.812 1 92 9 GLU B O 1
ATOM 2405 N N . GLN B 1 10 ? -0.934 -42.719 -20.734 1 91.88 10 GLN B N 1
ATOM 2406 C CA . GLN B 1 10 ? -1.921 -42.656 -21.812 1 91.88 10 GLN B CA 1
ATOM 2407 C C . GLN B 1 10 ? -2.471 -41.25 -22 1 91.88 10 GLN B C 1
ATOM 2409 O O . GLN B 1 10 ? -2.611 -40.781 -23.125 1 91.88 10 GLN B O 1
ATOM 2414 N N . TRP B 1 11 ? -2.742 -40.656 -20.922 1 92.5 11 TRP B N 1
ATOM 2415 C CA . TRP B 1 11 ? -3.262 -39.281 -20.969 1 92.5 11 TRP B CA 1
ATOM 2416 C C . TRP B 1 11 ? -2.209 -38.312 -21.5 1 92.5 11 TRP B C 1
ATOM 2418 O O . TRP B 1 11 ? -2.518 -37.438 -22.297 1 92.5 11 TRP B O 1
ATOM 2428 N N . ARG B 1 12 ? -0.993 -38.531 -21.109 1 93.5 12 ARG B N 1
ATOM 2429 C CA . ARG B 1 12 ? 0.103 -37.719 -21.609 1 93.5 12 ARG B CA 1
ATOM 2430 C C . ARG B 1 12 ? 0.274 -37.875 -23.109 1 93.5 12 ARG B C 1
ATOM 2432 O O . ARG B 1 12 ? 0.547 -36.906 -23.812 1 93.5 12 ARG B O 1
ATOM 2439 N N . ILE B 1 13 ? 0.126 -39.031 -23.562 1 93.44 13 ILE B N 1
ATOM 2440 C CA . ILE B 1 13 ? 0.255 -39.344 -24.984 1 93.44 13 ILE B CA 1
ATOM 2441 C C . ILE B 1 13 ? -0.873 -38.656 -25.766 1 93.44 13 ILE B C 1
ATOM 2443 O O . ILE B 1 13 ? -0.634 -38 -26.781 1 93.44 13 ILE B O 1
ATOM 2447 N N . LEU B 1 14 ? -2.098 -38.781 -25.281 1 94.25 14 LEU B N 1
ATOM 2448 C CA . LEU B 1 14 ? -3.225 -38.094 -25.906 1 94.25 14 LEU B CA 1
ATOM 2449 C C . LEU B 1 14 ? -2.969 -36.594 -26 1 94.25 14 LEU B C 1
ATOM 2451 O O . LEU B 1 14 ? -3.189 -35.969 -27.047 1 94.25 14 LEU B O 1
ATOM 2455 N N . GLN B 1 15 ? -2.512 -36.031 -24.906 1 93.12 15 GLN B N 1
ATOM 2456 C CA . GLN B 1 15 ? -2.205 -34.625 -24.875 1 93.12 15 GLN B CA 1
ATOM 2457 C C . GLN B 1 15 ? -1.155 -34.25 -25.922 1 93.12 15 GLN B C 1
ATOM 2459 O O . GLN B 1 15 ? -1.303 -33.25 -26.625 1 93.12 15 GLN B O 1
ATOM 2464 N N . ALA B 1 16 ? -0.137 -35.031 -26.062 1 93.12 16 ALA B N 1
ATOM 2465 C CA . ALA B 1 16 ? 0.937 -34.781 -27.016 1 93.12 16 ALA B CA 1
ATOM 2466 C C . ALA B 1 16 ? 0.419 -34.844 -28.453 1 93.12 16 ALA B C 1
ATOM 2468 O O . ALA B 1 16 ? 0.784 -34 -29.297 1 93.12 16 ALA B O 1
ATOM 2469 N N . VAL B 1 17 ? -0.417 -35.75 -28.719 1 92.81 17 VAL B N 1
ATOM 2470 C CA . VAL B 1 17 ? -0.972 -35.938 -30.062 1 92.81 17 VAL B CA 1
ATOM 2471 C C . VAL B 1 17 ? -1.754 -34.688 -30.453 1 92.81 17 VAL B C 1
ATOM 2473 O O . VAL B 1 17 ? -1.64 -34.188 -31.578 1 92.81 17 VAL B O 1
ATOM 2476 N N . VAL B 1 18 ? -2.467 -34.156 -29.531 1 91.25 18 VAL B N 1
ATOM 2477 C CA . VAL B 1 18 ? -3.277 -33 -29.797 1 91.25 18 VAL B CA 1
ATOM 2478 C C . VAL B 1 18 ? -2.377 -31.75 -29.891 1 91.25 18 VAL B C 1
ATOM 2480 O O . VAL B 1 18 ? -2.5 -30.953 -30.828 1 91.25 18 VAL B O 1
ATOM 2483 N N . ASP B 1 19 ? -1.431 -31.641 -28.938 1 89.12 19 ASP B N 1
ATOM 2484 C CA . ASP B 1 19 ? -0.586 -30.453 -28.844 1 89.12 19 ASP B CA 1
ATOM 2485 C C . ASP B 1 19 ? 0.327 -30.328 -30.062 1 89.12 19 ASP B C 1
ATOM 2487 O O . ASP B 1 19 ? 0.609 -29.234 -30.516 1 89.12 19 ASP B O 1
ATOM 2491 N N . PHE B 1 20 ? 0.735 -31.438 -30.531 1 89.94 20 PHE B N 1
ATOM 2492 C CA . PHE B 1 20 ? 1.723 -31.406 -31.609 1 89.94 20 PHE B CA 1
ATOM 2493 C C . PHE B 1 20 ? 1.064 -31.656 -32.969 1 89.94 20 PHE B C 1
ATOM 2495 O O . PHE B 1 20 ? 1.745 -31.734 -34 1 89.94 20 PHE B O 1
ATOM 2502 N N . GLY B 1 21 ? -0.258 -31.828 -32.938 1 86.75 21 GLY B N 1
ATOM 2503 C CA . GLY B 1 21 ? -1.053 -31.797 -34.156 1 86.75 21 GLY B CA 1
ATOM 2504 C C . GLY B 1 21 ? -1.097 -33.156 -34.875 1 86.75 21 GLY B C 1
ATOM 2505 O O . GLY B 1 21 ? -1.405 -33.219 -36.062 1 86.75 21 GLY B O 1
ATOM 2506 N N . GLY B 1 22 ? -0.607 -34.25 -34.25 1 88.94 22 GLY B N 1
ATOM 2507 C CA . GLY B 1 22 ? -0.684 -35.562 -34.906 1 88.94 22 GLY B CA 1
ATOM 2508 C C . GLY B 1 22 ? 0.183 -36.594 -34.219 1 88.94 22 GLY B C 1
ATOM 2509 O O . GLY B 1 22 ? 1.026 -36.281 -33.375 1 88.94 22 GLY B O 1
ATOM 2510 N N . TYR B 1 23 ? -0.004 -37.844 -34.656 1 91.06 23 TYR B N 1
ATOM 2511 C CA . TYR B 1 23 ? 0.692 -38.969 -34.062 1 91.06 23 TYR B CA 1
ATOM 2512 C C . TYR B 1 23 ? 2.172 -38.938 -34.406 1 91.06 23 TYR B C 1
ATOM 2514 O O . TYR B 1 23 ? 3.029 -39.188 -33.562 1 91.06 23 TYR B O 1
ATOM 2522 N N . ALA B 1 24 ? 2.408 -38.594 -35.656 1 91.5 24 ALA B N 1
ATOM 2523 C CA . ALA B 1 24 ? 3.797 -38.594 -36.094 1 91.5 24 ALA B CA 1
ATOM 2524 C C . ALA B 1 24 ? 4.609 -37.531 -35.375 1 91.5 24 ALA B C 1
ATOM 2526 O O . ALA B 1 24 ? 5.703 -37.812 -34.875 1 91.5 24 ALA B O 1
ATOM 2527 N N . GLN B 1 25 ? 4.074 -36.406 -35.312 1 92.56 25 GLN B N 1
ATOM 2528 C CA . GLN B 1 25 ? 4.742 -35.281 -34.625 1 92.56 25 GLN B CA 1
ATOM 2529 C C . GLN B 1 25 ? 4.938 -35.594 -33.156 1 92.56 25 GLN B C 1
ATOM 2531 O O . GLN B 1 25 ? 6.008 -35.312 -32.594 1 92.56 25 GLN B O 1
ATOM 2536 N N . ALA B 1 26 ? 3.914 -36.125 -32.531 1 94.19 26 ALA B N 1
ATOM 2537 C CA . ALA B 1 26 ? 3.982 -36.469 -31.094 1 94.19 26 ALA B CA 1
ATOM 2538 C C . ALA B 1 26 ? 5.031 -37.531 -30.844 1 94.19 26 ALA B C 1
ATOM 2540 O O . ALA B 1 26 ? 5.766 -37.469 -29.844 1 94.19 26 ALA B O 1
ATOM 2541 N N . ALA B 1 27 ? 5.082 -38.5 -31.688 1 94.5 27 ALA B N 1
ATOM 2542 C CA . ALA B 1 27 ? 6.055 -39.562 -31.562 1 94.5 27 ALA B CA 1
ATOM 2543 C C . ALA B 1 27 ? 7.484 -39.031 -31.594 1 94.5 27 ALA B C 1
ATOM 2545 O O . ALA B 1 27 ? 8.328 -39.438 -30.797 1 94.5 27 ALA B O 1
ATOM 2546 N N . GLU B 1 28 ? 7.742 -38.125 -32.469 1 94.12 28 GLU B N 1
ATOM 2547 C CA . GLU B 1 28 ? 9.055 -37.5 -32.562 1 94.12 28 GLU B CA 1
ATOM 2548 C C . GLU B 1 28 ? 9.414 -36.75 -31.281 1 94.12 28 GLU B C 1
ATOM 2550 O O . GLU B 1 28 ? 10.531 -36.906 -30.781 1 94.12 28 GLU B O 1
ATOM 2555 N N . GLN B 1 29 ? 8.398 -36.125 -30.719 1 92.94 29 GLN B N 1
ATOM 2556 C CA . GLN B 1 29 ? 8.633 -35.281 -29.547 1 92.94 29 GLN B CA 1
ATOM 2557 C C . GLN B 1 29 ? 8.805 -36.156 -28.297 1 92.94 29 GLN B C 1
ATOM 2559 O O . GLN B 1 29 ? 9.562 -35.781 -27.391 1 92.94 29 GLN B O 1
ATOM 2564 N N . LEU B 1 30 ? 8.141 -37.219 -28.25 1 93.56 30 LEU B N 1
ATOM 2565 C CA . LEU B 1 30 ? 8.172 -38.062 -27.062 1 93.56 30 LEU B CA 1
ATOM 2566 C C . LEU B 1 30 ? 9.219 -39.156 -27.188 1 93.56 30 LEU B C 1
ATOM 2568 O O . LEU B 1 30 ? 9.43 -39.969 -26.266 1 93.56 30 LEU B O 1
ATOM 2572 N N . ASN B 1 31 ? 9.875 -39.219 -28.344 1 94 31 ASN B N 1
ATOM 2573 C CA . ASN B 1 31 ? 10.867 -40.25 -28.641 1 94 31 ASN B CA 1
ATOM 2574 C C . ASN B 1 31 ? 10.281 -41.656 -28.5 1 94 31 ASN B C 1
ATOM 2576 O O . ASN B 1 31 ? 10.828 -42.5 -27.797 1 94 31 ASN B O 1
ATOM 2580 N N . LYS B 1 32 ? 9.156 -41.75 -29.109 1 94.94 32 LYS B N 1
ATOM 2581 C CA . LYS B 1 32 ? 8.445 -43.031 -29.172 1 94.94 32 LYS B CA 1
ATOM 2582 C C . LYS B 1 32 ? 8.008 -43.344 -30.594 1 94.94 32 LYS B C 1
ATOM 2584 O O . LYS B 1 32 ? 8.094 -42.5 -31.484 1 94.94 32 LYS B O 1
ATOM 2589 N N . SER B 1 33 ? 7.672 -44.531 -30.797 1 94.25 33 SER B N 1
ATOM 2590 C CA . SER B 1 33 ? 7.172 -44.906 -32.125 1 94.25 33 SER B CA 1
ATOM 2591 C C . SER B 1 33 ? 5.723 -44.469 -32.312 1 94.25 33 SER B C 1
ATOM 2593 O O . SER B 1 33 ? 4.949 -44.438 -31.344 1 94.25 33 SER B O 1
ATOM 2595 N N . GLN B 1 34 ? 5.484 -44.094 -33.469 1 93.12 34 GLN B N 1
ATOM 2596 C CA . GLN B 1 34 ? 4.109 -43.719 -33.812 1 93.12 34 GLN B CA 1
ATOM 2597 C C . GLN B 1 34 ? 3.146 -44.875 -33.5 1 93.12 34 GLN B C 1
ATOM 2599 O O . GLN B 1 34 ? 2.023 -44.625 -33.031 1 93.12 34 GLN B O 1
ATOM 2604 N N . SER B 1 35 ? 3.521 -46.062 -33.719 1 93.75 35 SER B N 1
ATOM 2605 C CA . SER B 1 35 ? 2.693 -47.25 -33.438 1 93.75 35 SER B CA 1
ATOM 2606 C C . SER B 1 35 ? 2.369 -47.344 -31.953 1 93.75 35 SER B C 1
ATOM 2608 O O . SER B 1 35 ? 1.24 -47.656 -31.594 1 93.75 35 SER B O 1
ATOM 2610 N N . SER B 1 36 ? 3.338 -47.094 -31.172 1 94.56 36 SER B N 1
ATOM 2611 C CA . SER B 1 36 ? 3.148 -47.156 -29.734 1 94.56 36 SER B CA 1
ATOM 2612 C C . SER B 1 36 ? 2.137 -46.094 -29.266 1 94.56 36 SER B C 1
ATOM 2614 O O . SER B 1 36 ? 1.318 -46.375 -28.391 1 94.56 36 SER B O 1
ATOM 2616 N N . LEU B 1 37 ? 2.141 -44.906 -29.797 1 95.25 37 LEU B N 1
ATOM 2617 C CA . LEU B 1 37 ? 1.209 -43.844 -29.453 1 95.25 37 LEU B CA 1
ATOM 2618 C C . LEU B 1 37 ? -0.208 -44.188 -29.891 1 95.25 37 LEU B C 1
ATOM 2620 O O . LEU B 1 37 ? -1.166 -44 -29.141 1 95.25 37 LEU B O 1
ATOM 2624 N N . ASN B 1 38 ? -0.329 -44.688 -31.109 1 92.88 38 ASN B N 1
ATOM 2625 C CA . ASN B 1 38 ? -1.623 -45.12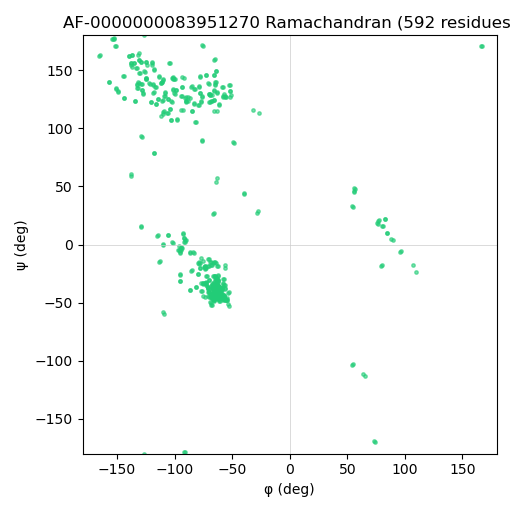5 -31.625 1 92.88 38 ASN B CA 1
ATOM 2626 C C . ASN B 1 38 ? -2.262 -46.188 -30.719 1 92.88 38 ASN B C 1
ATOM 2628 O O . ASN B 1 38 ? -3.443 -46.094 -30.375 1 92.88 38 ASN B O 1
ATOM 2632 N N . HIS B 1 39 ? -1.382 -47.062 -30.344 1 94.81 39 HIS B N 1
ATOM 2633 C CA . HIS B 1 39 ? -1.859 -48.125 -29.484 1 94.81 39 HIS B CA 1
ATOM 2634 C C . HIS B 1 39 ? -2.309 -47.594 -28.141 1 94.81 39 HIS B C 1
ATOM 2636 O O . HIS B 1 39 ? -3.334 -48.031 -27.594 1 94.81 39 HIS B O 1
ATOM 2642 N N . ALA B 1 40 ? -1.555 -46.781 -27.594 1 95 40 ALA B N 1
ATOM 2643 C CA . ALA B 1 40 ? -1.854 -46.219 -26.266 1 95 40 ALA B CA 1
ATOM 2644 C C . ALA B 1 40 ? -3.182 -45.469 -26.281 1 95 40 ALA B C 1
ATOM 2646 O O . ALA B 1 40 ? -3.998 -45.625 -25.375 1 95 40 ALA B O 1
ATOM 2647 N N . VAL B 1 41 ? -3.426 -44.688 -27.328 1 94.38 41 VAL B N 1
ATOM 2648 C CA . VAL B 1 41 ? -4.652 -43.906 -27.438 1 94.38 41 VAL B CA 1
ATOM 2649 C C . VAL B 1 41 ? -5.84 -44.844 -27.688 1 94.38 41 VAL B C 1
ATOM 2651 O O . VAL B 1 41 ? -6.914 -44.656 -27.125 1 94.38 41 VAL B O 1
ATOM 2654 N N . ALA B 1 42 ? -5.617 -45.812 -28.5 1 93.31 42 ALA B N 1
ATOM 2655 C CA . ALA B 1 42 ? -6.664 -46.781 -28.766 1 93.31 42 ALA B CA 1
ATOM 2656 C C . ALA B 1 42 ? -7.051 -47.531 -27.5 1 93.31 42 ALA B C 1
ATOM 2658 O O . ALA B 1 42 ? -8.234 -47.719 -27.219 1 93.31 42 ALA B O 1
ATOM 2659 N N . LYS B 1 43 ? -6.059 -47.906 -26.844 1 94.19 43 LYS B N 1
ATOM 2660 C CA . LYS B 1 43 ? -6.289 -48.625 -25.594 1 94.19 43 LYS B CA 1
ATOM 2661 C C . LYS B 1 43 ? -7.039 -47.75 -24.594 1 94.19 43 LYS B C 1
ATOM 2663 O O . LYS B 1 43 ? -7.949 -48.219 -23.906 1 94.19 43 LYS B O 1
ATOM 2668 N N . LEU B 1 44 ? -6.656 -46.5 -24.469 1 93.69 44 LEU B N 1
ATOM 2669 C CA . LEU B 1 44 ? -7.32 -45.531 -23.594 1 93.69 44 LEU B CA 1
ATOM 2670 C C . LEU B 1 44 ? -8.805 -45.438 -23.953 1 93.69 44 LEU B C 1
ATOM 2672 O O . LEU B 1 44 ? -9.656 -45.5 -23.062 1 93.69 44 LEU B O 1
ATOM 2676 N N . GLN B 1 45 ? -9.078 -45.312 -25.234 1 93.25 45 GLN B N 1
ATOM 2677 C CA . GLN B 1 45 ? -10.453 -45.188 -25.703 1 93.25 45 GLN B CA 1
ATOM 2678 C C . GLN B 1 45 ? -11.242 -46.469 -25.422 1 93.25 45 GLN B C 1
ATOM 2680 O O . GLN B 1 45 ? -12.398 -46.406 -25 1 93.25 45 GLN B O 1
ATOM 2685 N N . HIS B 1 46 ? -10.602 -47.531 -25.578 1 92.62 46 HIS B N 1
ATOM 2686 C CA . HIS B 1 46 ? -11.227 -48.812 -25.328 1 92.62 46 HIS B CA 1
ATOM 2687 C C . HIS B 1 46 ? -11.57 -49 -23.859 1 92.62 46 HIS B C 1
ATOM 2689 O O . HIS B 1 46 ? -12.672 -49.406 -23.516 1 92.62 46 HIS B O 1
ATOM 2695 N N . GLN B 1 47 ? -10.641 -48.688 -23.094 1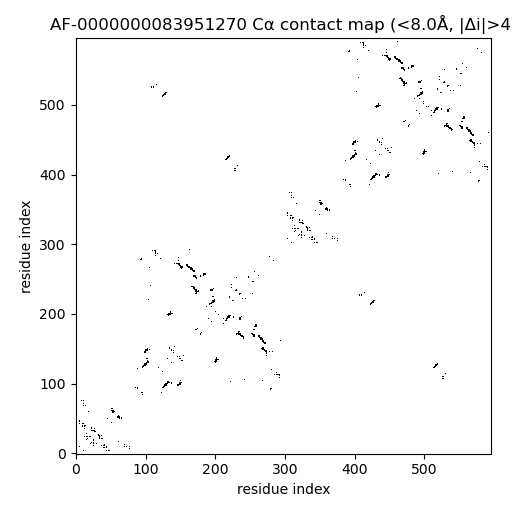 91.5 47 GLN B N 1
ATOM 2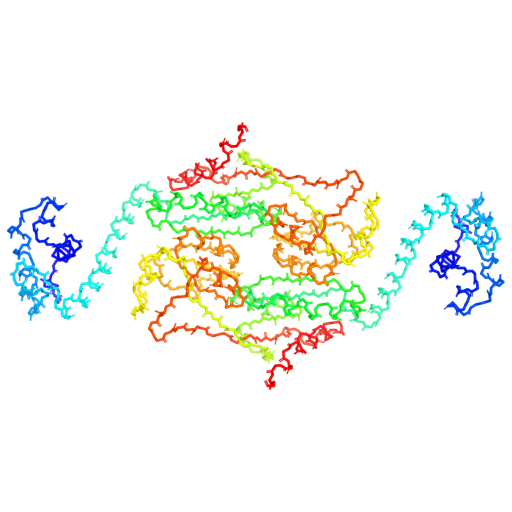696 C CA . GLN B 1 47 ? -10.82 -48.812 -21.641 1 91.5 47 GLN B CA 1
ATOM 2697 C C . GLN B 1 47 ? -11.945 -47.906 -21.141 1 91.5 47 GLN B C 1
ATOM 2699 O O . GLN B 1 47 ? -12.664 -48.281 -20.203 1 91.5 47 GLN B O 1
ATOM 2704 N N . LEU B 1 48 ? -12.055 -46.75 -21.75 1 90.56 48 LEU B N 1
ATOM 2705 C CA . LEU B 1 48 ? -13.062 -45.781 -21.312 1 90.56 48 LEU B CA 1
ATOM 2706 C C . LEU B 1 48 ? -14.398 -46.062 -21.984 1 90.56 48 LEU B C 1
ATOM 2708 O O . LEU B 1 48 ? -15.438 -45.562 -21.531 1 90.56 48 LEU B O 1
ATOM 2712 N N . GLY B 1 49 ? -14.344 -46.719 -23.078 1 90.06 49 GLY B N 1
ATOM 2713 C CA . GLY B 1 49 ? -15.555 -47.031 -23.828 1 90.06 49 GLY B CA 1
ATOM 2714 C C . GLY B 1 49 ? -16.078 -45.844 -24.609 1 90.06 49 GLY B C 1
ATOM 2715 O O . GLY B 1 49 ? -17.281 -45.719 -24.859 1 90.06 49 GLY B O 1
ATOM 2716 N N . ILE B 1 50 ? -15.203 -44.906 -24.859 1 89.88 50 ILE B N 1
ATOM 2717 C CA . ILE B 1 50 ? -15.594 -43.719 -25.594 1 89.88 50 ILE B CA 1
ATOM 2718 C C . ILE B 1 50 ? -14.516 -43.344 -26.625 1 89.88 50 ILE B C 1
ATOM 2720 O O . ILE B 1 50 ? -13.352 -43.688 -26.438 1 89.88 50 ILE B O 1
ATOM 2724 N N . GLN B 1 51 ? -14.961 -42.688 -27.672 1 91.69 51 GLN B N 1
ATOM 2725 C CA . GLN B 1 51 ? -14.023 -42.156 -28.656 1 91.69 51 GLN B CA 1
ATOM 2726 C C . GLN B 1 51 ? -13.57 -40.75 -28.281 1 91.69 51 GLN B C 1
ATOM 2728 O O . GLN B 1 51 ? -14.398 -39.844 -28.109 1 91.69 51 GLN B O 1
ATOM 2733 N N . LEU B 1 52 ? -12.242 -40.656 -28.172 1 94 52 LEU B N 1
ATOM 2734 C CA . LEU B 1 52 ? -11.68 -39.344 -27.828 1 94 52 LEU B CA 1
ATOM 2735 C C . LEU B 1 52 ? -11.266 -38.594 -29.094 1 94 52 LEU B C 1
ATOM 2737 O O . LEU B 1 52 ? -11.32 -37.375 -29.125 1 94 52 LEU B O 1
ATOM 2741 N N . LEU B 1 53 ? -10.867 -39.375 -30.094 1 92.38 53 LEU B N 1
ATOM 2742 C CA . LEU B 1 53 ? -10.414 -38.812 -31.375 1 92.38 53 LEU B CA 1
ATOM 2743 C C . LEU B 1 53 ? -11.211 -39.406 -32.531 1 92.38 53 LEU B C 1
ATOM 2745 O O . LEU B 1 53 ? -11.672 -40.531 -32.469 1 92.38 53 LEU B O 1
ATOM 2749 N N . GLU B 1 54 ? -11.469 -38.469 -33.5 1 88 54 GLU B N 1
ATOM 2750 C CA . GLU B 1 54 ? -12.07 -38.938 -34.75 1 88 54 GLU B CA 1
ATOM 2751 C C . GLU B 1 54 ? -11.195 -38.594 -35.969 1 88 54 GLU B C 1
ATOM 2753 O O . GLU B 1 54 ? -10.516 -37.562 -35.969 1 88 54 GLU B O 1
ATOM 2758 N N . VAL B 1 55 ? -11.055 -39.438 -36.844 1 76.38 55 VAL B N 1
ATOM 2759 C CA . VAL B 1 55 ? -10.211 -39.25 -38 1 76.38 55 VAL B CA 1
ATOM 2760 C C . VAL B 1 55 ? -11.047 -38.719 -39.156 1 76.38 55 VAL B C 1
ATOM 2762 O O . VAL B 1 55 ? -12.086 -39.281 -39.531 1 76.38 55 VAL B O 1
ATOM 2765 N N . ARG B 1 56 ? -10.711 -37.531 -39.531 1 82.19 56 ARG B N 1
ATOM 2766 C CA . ARG B 1 56 ? -11.258 -36.938 -40.781 1 82.19 56 ARG B CA 1
ATOM 2767 C C . ARG B 1 56 ? -10.172 -36.812 -41.844 1 82.19 56 ARG B C 1
ATOM 2769 O O . ARG B 1 56 ? -9.289 -35.969 -41.719 1 82.19 56 ARG B O 1
ATOM 2776 N N . GLY B 1 57 ? -10.352 -37.594 -42.844 1 76.5 57 GLY B N 1
ATOM 2777 C CA . GLY B 1 57 ? -9.25 -37.688 -43.781 1 76.5 57 GLY B CA 1
ATOM 2778 C C . GLY B 1 57 ? -7.988 -38.281 -43.188 1 76.5 57 GLY B C 1
ATOM 2779 O O . GLY B 1 57 ? -7.984 -39.438 -42.75 1 76.5 57 GLY B O 1
ATOM 2780 N N . ARG B 1 58 ? -6.934 -37.5 -43.031 1 72.19 58 ARG B N 1
ATOM 2781 C CA . ARG B 1 58 ? -5.676 -38 -42.5 1 72.19 58 ARG B CA 1
ATOM 2782 C C . ARG B 1 58 ? -5.355 -37.344 -41.156 1 72.19 58 ARG B C 1
ATOM 2784 O O . ARG B 1 58 ? -4.281 -37.562 -40.594 1 72.19 58 ARG B O 1
ATOM 2791 N N . LYS B 1 59 ? -6.32 -36.625 -40.719 1 78.75 59 LYS B N 1
ATOM 2792 C CA . LYS B 1 59 ? -6.02 -35.875 -39.531 1 78.75 59 LYS B CA 1
ATOM 2793 C C . LYS B 1 59 ? -6.926 -36.281 -38.375 1 78.75 59 LYS B C 1
ATOM 2795 O O . LYS B 1 59 ? -8.102 -36.594 -38.562 1 78.75 59 LYS B O 1
ATOM 2800 N N . ALA B 1 60 ? -6.391 -36.406 -37.219 1 80.31 60 ALA B N 1
ATOM 2801 C CA . ALA B 1 60 ? -7.121 -36.75 -36 1 80.31 60 ALA B CA 1
ATOM 2802 C C . ALA B 1 60 ? -7.637 -35.469 -35.344 1 80.31 60 ALA B C 1
ATOM 2804 O O . ALA B 1 60 ? -6.898 -34.5 -35.188 1 80.31 60 ALA B O 1
ATOM 2805 N N . TYR B 1 61 ? -9.008 -35.5 -35.094 1 88.94 61 TYR B N 1
ATOM 2806 C CA . TYR B 1 61 ? -9.641 -34.375 -34.375 1 88.94 61 TYR B CA 1
ATOM 2807 C C . TYR B 1 61 ? -10.258 -34.875 -33.062 1 88.94 61 TYR B C 1
ATOM 2809 O O . TYR B 1 61 ? -10.672 -36.031 -32.969 1 88.94 61 TYR B O 1
ATOM 2817 N N . LEU B 1 62 ? -10.297 -34.031 -32.156 1 91.75 62 LEU B N 1
ATOM 2818 C CA . LEU B 1 62 ? -10.938 -34.344 -30.891 1 91.75 62 LEU B CA 1
ATOM 2819 C C . LEU B 1 62 ? -12.453 -34.438 -31.047 1 91.75 62 LEU B C 1
ATOM 2821 O O . LEU B 1 62 ? -13.055 -33.625 -31.75 1 91.75 62 LEU B O 1
ATOM 2825 N N . THR B 1 63 ? -13.133 -35.438 -30.422 1 91.69 63 THR B N 1
ATOM 2826 C CA . THR B 1 63 ? -14.578 -35.469 -30.25 1 91.69 63 THR B CA 1
ATOM 2827 C C . THR B 1 63 ? -15.008 -34.5 -29.156 1 91.69 63 THR B C 1
ATOM 2829 O O . THR B 1 63 ? -14.164 -33.906 -28.469 1 91.69 63 THR B O 1
ATOM 2832 N N . GLU B 1 64 ? -16.312 -34.281 -29.016 1 87.62 64 GLU B N 1
ATOM 2833 C CA . GLU B 1 64 ? -16.828 -33.438 -27.938 1 87.62 64 GLU B CA 1
ATOM 2834 C C . GLU B 1 64 ? -16.406 -33.969 -26.578 1 87.62 64 GLU B C 1
ATOM 2836 O O . GLU B 1 64 ? -15.945 -33.219 -25.719 1 87.62 64 GLU B O 1
ATOM 2841 N N . CYS B 1 65 ? -16.578 -35.25 -26.422 1 89.12 65 CYS B N 1
ATOM 2842 C CA . CYS B 1 65 ? -16.156 -35.938 -25.188 1 89.12 65 CYS B CA 1
ATOM 2843 C C . CYS B 1 65 ? -14.648 -35.844 -25 1 89.12 65 CYS B C 1
ATOM 2845 O O . CYS B 1 65 ? -14.164 -35.656 -23.891 1 89.12 65 CYS B O 1
ATOM 2847 N N . GLY B 1 66 ? -13.961 -35.969 -26.109 1 90.81 66 GLY B N 1
ATOM 2848 C CA . GLY B 1 66 ? -12.516 -35.844 -26.078 1 90.81 66 GLY B CA 1
ATOM 2849 C C . GLY B 1 66 ? -12.039 -34.5 -25.578 1 90.81 66 GLY B C 1
ATOM 2850 O O . GLY B 1 66 ? -11.078 -34.406 -24.812 1 90.81 66 GLY B O 1
ATOM 2851 N N . GLU B 1 67 ? -12.773 -33.5 -26 1 87 67 GLU B N 1
ATOM 2852 C CA . GLU B 1 67 ? -12.422 -32.156 -25.578 1 87 67 GLU B CA 1
ATOM 2853 C C . GLU B 1 67 ? -12.562 -31.984 -24.062 1 87 67 GLU B C 1
ATOM 2855 O O . GLU B 1 67 ? -11.68 -31.438 -23.406 1 87 67 GLU B O 1
ATOM 2860 N N . VAL B 1 68 ? -13.586 -32.438 -23.531 1 82.75 68 VAL B N 1
ATOM 2861 C CA . VAL B 1 68 ? -13.859 -32.312 -22.094 1 82.75 68 VAL B CA 1
ATOM 2862 C C . VAL B 1 68 ? -12.836 -33.125 -21.312 1 82.75 68 VAL B C 1
ATOM 2864 O O . VAL B 1 68 ? -12.25 -32.625 -20.344 1 82.75 68 VAL B O 1
ATOM 2867 N N . LEU B 1 69 ? -12.586 -34.344 -21.781 1 87.94 69 LEU B N 1
ATOM 2868 C CA . LEU B 1 69 ? -11.695 -35.219 -21.047 1 87.94 69 LEU B CA 1
ATOM 2869 C C . LEU B 1 69 ? -10.242 -34.75 -21.156 1 87.94 69 LEU B C 1
ATOM 2871 O O . LEU B 1 69 ? -9.469 -34.906 -20.219 1 87.94 69 LEU B O 1
ATOM 2875 N N . LEU B 1 70 ? -9.906 -34.219 -22.344 1 88.31 70 LEU B N 1
ATOM 2876 C CA . LEU B 1 70 ? -8.562 -33.656 -22.516 1 88.31 70 LEU B CA 1
ATOM 2877 C C . LEU B 1 70 ? -8.32 -32.531 -21.531 1 88.31 70 LEU B C 1
ATOM 2879 O O . LEU B 1 70 ? -7.293 -32.469 -20.859 1 88.31 70 LEU B O 1
ATOM 2883 N N . ARG B 1 71 ? -9.289 -31.734 -21.438 1 81.81 71 ARG B N 1
ATOM 2884 C CA . ARG B 1 71 ? -9.195 -30.594 -20.531 1 81.81 71 ARG B CA 1
ATOM 2885 C C . ARG B 1 71 ? -9.016 -31.062 -19.094 1 81.81 71 ARG B C 1
ATOM 2887 O O . ARG B 1 71 ? -8.148 -30.547 -18.375 1 81.81 71 ARG B O 1
ATOM 2894 N N . ARG B 1 72 ? -9.719 -31.953 -18.703 1 81.69 72 ARG B N 1
ATOM 2895 C CA . ARG B 1 72 ? -9.648 -32.469 -17.328 1 81.69 72 ARG B CA 1
ATOM 2896 C C . ARG B 1 72 ? -8.352 -33.25 -17.109 1 81.69 72 ARG B C 1
ATOM 2898 O O . ARG B 1 72 ? -7.77 -33.188 -16.016 1 81.69 72 ARG B O 1
ATOM 2905 N N . SER B 1 73 ? -7.984 -33.969 -18.109 1 88 73 SER B N 1
ATOM 2906 C CA . SER B 1 73 ? -6.773 -34.75 -17.984 1 88 73 SER B CA 1
ATOM 2907 C C . SER B 1 73 ? -5.547 -33.875 -17.781 1 88 73 SER B C 1
ATOM 2909 O O . SER B 1 73 ? -4.598 -34.281 -17.094 1 88 73 SER B O 1
ATOM 2911 N N . ARG B 1 74 ? -5.582 -32.75 -18.344 1 85.69 74 ARG B N 1
ATOM 2912 C CA . ARG B 1 74 ? -4.461 -31.828 -18.188 1 85.69 74 ARG B CA 1
ATOM 2913 C C . ARG B 1 74 ? -4.293 -31.438 -16.719 1 85.69 74 ARG B C 1
ATOM 2915 O O . ARG B 1 74 ? -3.17 -31.312 -16.234 1 85.69 74 ARG B O 1
ATOM 2922 N N . HIS B 1 75 ? -5.371 -31.328 -16.078 1 80.31 75 HIS B N 1
ATOM 2923 C CA . HIS B 1 75 ? -5.316 -31.016 -14.656 1 80.31 75 HIS B CA 1
ATOM 2924 C C . HIS B 1 75 ? -4.664 -32.156 -13.875 1 80.31 75 HIS B C 1
ATOM 2926 O O . HIS B 1 75 ? -3.865 -31.906 -12.969 1 80.31 75 HIS B O 1
ATOM 2932 N N . VAL B 1 76 ? -5.004 -33.25 -14.234 1 82.12 76 VAL B N 1
ATOM 2933 C CA . VAL B 1 76 ? -4.496 -34.438 -13.531 1 82.12 76 VAL B CA 1
ATOM 2934 C C . VAL B 1 76 ? -3 -34.594 -13.789 1 82.12 76 VAL B C 1
ATOM 2936 O O . VAL B 1 76 ? -2.225 -34.812 -12.859 1 82.12 76 VAL B O 1
ATOM 2939 N N . THR B 1 77 ? -2.604 -34.438 -15.047 1 87.69 77 THR B N 1
ATOM 2940 C CA . THR B 1 77 ? -1.188 -34.594 -15.367 1 87.69 77 THR B CA 1
ATOM 2941 C C . THR B 1 77 ? -0.373 -33.469 -14.727 1 87.69 77 THR B C 1
ATOM 2943 O O . THR B 1 77 ? 0.744 -33.688 -14.258 1 87.69 77 THR B O 1
ATOM 2946 N N . GLN B 1 78 ? -0.948 -32.344 -14.703 1 83.19 78 GLN B N 1
ATOM 2947 C CA . GLN B 1 78 ? -0.28 -31.234 -14.047 1 83.19 78 GLN B CA 1
ATOM 2948 C C . GLN B 1 78 ? -0.124 -31.484 -12.547 1 83.19 78 GLN B C 1
ATOM 2950 O O . GLN B 1 78 ? 0.943 -31.25 -11.984 1 83.19 78 GLN B O 1
ATOM 2955 N N . ALA B 1 79 ? -1.176 -31.984 -11.953 1 80.88 79 ALA B N 1
ATOM 2956 C CA . ALA B 1 79 ? -1.15 -32.25 -10.516 1 80.88 79 ALA B CA 1
ATOM 2957 C C . ALA B 1 79 ? -0.086 -33.281 -10.164 1 80.88 79 ALA B C 1
ATOM 2959 O O . ALA B 1 79 ? 0.626 -33.125 -9.172 1 80.88 79 ALA B O 1
ATOM 2960 N N . VAL B 1 80 ? 0.011 -34.25 -10.977 1 84.38 80 VAL B N 1
ATOM 2961 C CA . VAL B 1 80 ? 1.017 -35.281 -10.75 1 84.38 80 VAL B CA 1
ATOM 2962 C C . VAL B 1 80 ? 2.414 -34.688 -10.938 1 84.38 80 VAL B C 1
ATOM 2964 O O . VAL B 1 80 ? 3.324 -35 -10.156 1 84.38 80 VAL B O 1
ATOM 2967 N N . GLY B 1 81 ? 2.6 -33.938 -11.977 1 85.06 81 GLY B N 1
ATOM 2968 C CA . GLY B 1 81 ? 3.863 -33.25 -12.164 1 85.06 81 GLY B CA 1
ATOM 2969 C C . GLY B 1 81 ? 4.262 -32.406 -10.977 1 85.06 81 GLY B C 1
ATOM 2970 O O . GLY B 1 81 ? 5.426 -32.406 -10.57 1 85.06 81 GLY B O 1
ATOM 2971 N N . GLU B 1 82 ? 3.348 -31.766 -10.453 1 80.62 82 GLU B N 1
ATOM 2972 C CA . GLU B 1 82 ? 3.588 -30.938 -9.273 1 80.62 82 GLU B CA 1
ATOM 2973 C C . GLU B 1 82 ? 4.027 -31.781 -8.086 1 80.62 82 GLU B C 1
ATOM 2975 O O . GLU B 1 82 ? 4.91 -31.375 -7.324 1 80.62 82 GLU B O 1
ATOM 2980 N N . LEU B 1 83 ? 3.439 -32.875 -7.953 1 80.69 83 LEU B N 1
ATOM 2981 C CA . LEU B 1 83 ? 3.801 -33.812 -6.875 1 80.69 83 LEU B CA 1
ATOM 2982 C C . LEU B 1 83 ? 5.234 -34.281 -7.035 1 80.69 83 LEU B C 1
ATOM 2984 O O . LEU B 1 83 ? 5.988 -34.344 -6.062 1 80.69 83 LEU B O 1
ATOM 2988 N N . GLU B 1 84 ? 5.551 -34.656 -8.219 1 86 84 GLU B N 1
ATOM 2989 C CA . GLU B 1 84 ? 6.906 -35.094 -8.5 1 86 84 GLU B CA 1
ATOM 2990 C C . GLU B 1 84 ? 7.926 -34 -8.242 1 86 84 GLU B C 1
ATOM 2992 O O . GLU B 1 84 ? 9 -34.25 -7.688 1 86 84 GLU B O 1
ATOM 2997 N N . GLN B 1 85 ? 7.59 -32.906 -8.648 1 85.94 85 GLN B N 1
ATOM 2998 C CA . GLN B 1 85 ? 8.461 -31.766 -8.422 1 85.94 85 GLN B CA 1
ATOM 2999 C C . GLN B 1 85 ? 8.633 -31.484 -6.926 1 85.94 85 GLN B C 1
ATOM 3001 O O . GLN B 1 85 ? 9.742 -31.203 -6.465 1 85.94 85 GLN B O 1
ATOM 3006 N N . LEU B 1 86 ? 7.578 -31.547 -6.262 1 78.88 86 LEU B N 1
ATOM 3007 C CA . LEU B 1 86 ? 7.629 -31.328 -4.82 1 78.88 86 LEU B CA 1
ATOM 3008 C C . LEU B 1 86 ? 8.555 -32.344 -4.152 1 78.88 86 LEU B C 1
ATOM 3010 O O . LEU B 1 86 ? 9.359 -31.984 -3.293 1 78.88 86 LEU B O 1
ATOM 3014 N N . ALA B 1 87 ? 8.445 -33.562 -4.504 1 83.31 87 ALA B N 1
ATOM 3015 C CA . ALA B 1 87 ? 9.312 -34.625 -3.975 1 83.31 87 ALA B CA 1
ATOM 3016 C C . ALA B 1 87 ? 10.781 -34.312 -4.254 1 83.31 87 ALA B C 1
ATOM 3018 O O . ALA B 1 87 ? 11.633 -34.438 -3.371 1 83.31 87 ALA B O 1
ATOM 3019 N N . SER B 1 88 ? 11.047 -33.906 -5.438 1 86.5 88 SER B N 1
ATOM 3020 C CA . SER B 1 88 ? 12.406 -33.531 -5.828 1 86.5 88 SER B CA 1
ATOM 3021 C C . SER B 1 88 ? 12.898 -32.344 -5.031 1 86.5 88 SER B C 1
ATOM 3023 O O . SER B 1 88 ? 14.055 -32.281 -4.617 1 86.5 88 SER B O 1
ATOM 3025 N N . ASN B 1 89 ? 12.023 -31.406 -4.895 1 85.56 89 ASN B N 1
ATOM 3026 C CA . ASN B 1 89 ? 12.344 -30.219 -4.105 1 85.56 89 ASN B CA 1
ATOM 3027 C C . ASN B 1 89 ? 12.758 -30.594 -2.686 1 85.56 89 ASN B C 1
ATOM 3029 O O . ASN B 1 89 ? 13.75 -30.062 -2.166 1 85.56 89 ASN B O 1
ATOM 3033 N N . LEU B 1 90 ? 12.016 -31.406 -2.123 1 82.69 90 LEU B N 1
ATOM 3034 C CA . LEU B 1 90 ? 12.281 -31.844 -0.756 1 82.69 90 LEU B CA 1
ATOM 3035 C C . LEU B 1 90 ? 13.648 -32.531 -0.661 1 82.69 90 LEU B C 1
ATOM 3037 O O . LEU B 1 90 ? 14.406 -32.281 0.274 1 82.69 90 LEU B O 1
ATOM 3041 N N . GLU B 1 91 ? 13.969 -33.25 -1.611 1 86.31 91 GLU B N 1
ATOM 3042 C CA . GLU B 1 91 ? 15.25 -33.969 -1.64 1 86.31 91 GLU B CA 1
ATOM 3043 C C . GLU B 1 91 ? 16.406 -32.969 -1.78 1 86.31 91 GLU B C 1
ATOM 3045 O O . GLU B 1 91 ? 17.438 -33.125 -1.131 1 86.31 91 GLU B O 1
ATOM 3050 N N . GLN B 1 92 ? 16.219 -31.922 -2.502 1 91.19 92 GLN B N 1
ATOM 3051 C CA . GLN B 1 92 ? 17.281 -30.984 -2.838 1 91.19 92 GLN B CA 1
ATOM 3052 C C . GLN B 1 92 ? 17.297 -29.797 -1.884 1 91.19 92 GLN B C 1
ATOM 3054 O O . GLN B 1 92 ? 18.141 -28.906 -1.995 1 91.19 92 GLN B O 1
ATOM 3059 N N . GLY B 1 93 ? 16.359 -29.703 -0.992 1 92.44 93 GLY B N 1
ATOM 3060 C CA . GLY B 1 93 ? 16.266 -28.609 -0.051 1 92.44 93 GLY B CA 1
ATOM 3061 C C . GLY B 1 93 ? 15.742 -27.328 -0.677 1 92.44 93 GLY B C 1
ATOM 3062 O O . GLY B 1 93 ? 16 -26.234 -0.175 1 92.44 93 GLY B O 1
ATOM 3063 N N . TRP B 1 94 ? 15.109 -27.516 -1.809 1 94.69 94 TRP B N 1
ATOM 3064 C CA . TRP B 1 94 ? 14.492 -26.391 -2.484 1 94.69 94 TRP B CA 1
ATOM 3065 C C . TRP B 1 94 ? 13.312 -25.859 -1.684 1 94.69 94 TRP B C 1
ATOM 3067 O O . TRP B 1 94 ? 12.383 -26.594 -1.361 1 94.69 94 TRP B O 1
ATOM 3077 N N . GLU B 1 95 ? 13.344 -24.562 -1.333 1 94.5 95 GLU B N 1
ATOM 3078 C CA . GLU B 1 95 ? 12.32 -23.984 -0.464 1 94.5 95 GLU B CA 1
ATOM 3079 C C . GLU B 1 95 ? 10.977 -23.891 -1.181 1 94.5 95 GLU B C 1
ATOM 3081 O O . GLU B 1 95 ? 10.906 -23.391 -2.305 1 94.5 95 GLU B O 1
ATOM 3086 N N . PRO B 1 96 ? 9.984 -24.375 -0.545 1 89.81 96 PRO B N 1
ATOM 3087 C CA . PRO B 1 96 ? 8.656 -24.297 -1.157 1 89.81 96 PRO B CA 1
ATOM 3088 C C . PRO B 1 96 ? 8.062 -22.891 -1.128 1 89.81 96 PRO B C 1
ATOM 3090 O O . PRO B 1 96 ? 7.145 -22.594 -1.894 1 89.81 96 PRO B O 1
ATOM 3093 N N . SER B 1 97 ? 8.547 -22.062 -0.257 1 93.25 97 SER B N 1
ATOM 3094 C CA . SER B 1 97 ? 8.07 -20.688 -0.139 1 93.25 97 SER B CA 1
ATOM 3095 C C . SER B 1 97 ? 9.211 -19.75 0.225 1 93.25 97 SER B C 1
ATOM 3097 O O . SER B 1 97 ? 10.164 -20.141 0.899 1 93.25 97 SER B O 1
ATOM 3099 N N . LEU B 1 98 ? 9.133 -18.578 -0.312 1 96.88 98 LEU B N 1
ATOM 3100 C CA . LEU B 1 98 ? 10.055 -17.5 0.017 1 96.88 98 LEU B CA 1
ATOM 3101 C C . LEU B 1 98 ? 9.297 -16.234 0.387 1 96.88 98 LEU B C 1
ATOM 3103 O O . LEU B 1 98 ? 8.289 -15.898 -0.238 1 96.88 98 LEU B O 1
ATOM 3107 N N . SER B 1 99 ? 9.734 -15.562 1.394 1 98.25 99 SER B N 1
ATOM 3108 C CA . SER B 1 99 ? 9.188 -14.273 1.813 1 98.25 99 SER B CA 1
ATOM 3109 C C . SER B 1 99 ? 10.227 -13.164 1.684 1 98.25 99 SER B C 1
ATOM 3111 O O . SER B 1 99 ? 11.398 -13.359 2.033 1 98.25 99 SER B O 1
ATOM 3113 N N . ILE B 1 100 ? 9.773 -12.039 1.129 1 98.81 100 ILE B N 1
ATOM 3114 C CA . ILE B 1 100 ? 10.625 -10.875 0.921 1 98.81 100 ILE B CA 1
ATOM 3115 C C . ILE B 1 100 ? 10.047 -9.672 1.669 1 98.81 100 ILE B C 1
ATOM 3117 O O . ILE B 1 100 ? 8.883 -9.32 1.486 1 98.81 100 ILE B O 1
ATOM 3121 N N . ALA B 1 101 ? 10.812 -9.062 2.559 1 98.75 101 ALA B N 1
ATOM 3122 C CA . ALA B 1 101 ? 10.492 -7.73 3.051 1 98.75 101 ALA B CA 1
ATOM 3123 C C . ALA B 1 101 ? 11.031 -6.652 2.115 1 98.75 101 ALA B C 1
ATOM 3125 O O . ALA B 1 101 ? 12.242 -6.52 1.946 1 98.75 101 ALA B O 1
ATOM 3126 N N . ARG B 1 102 ? 10.172 -5.973 1.552 1 98.69 102 ARG B N 1
ATOM 3127 C CA . ARG B 1 102 ? 10.539 -4.895 0.638 1 98.69 102 ARG B CA 1
ATOM 3128 C C . ARG B 1 102 ? 10.312 -3.531 1.283 1 98.69 102 ARG B C 1
ATOM 3130 O O . ARG B 1 102 ? 9.172 -3.154 1.569 1 98.69 102 ARG B O 1
ATOM 3137 N N . GLU B 1 103 ? 11.438 -2.842 1.51 1 97.94 103 GLU B N 1
ATOM 3138 C CA . GLU B 1 103 ? 11.234 -1.437 1.85 1 97.94 103 GLU B CA 1
ATOM 3139 C C . GLU B 1 103 ? 10.352 -0.744 0.82 1 97.94 103 GLU B C 1
ATOM 3141 O O . GLU B 1 103 ? 10.586 -0.847 -0.385 1 97.94 103 GLU B O 1
ATOM 3146 N N . LEU B 1 104 ? 9.414 -0.05 1.336 1 97.81 104 LEU B N 1
ATOM 3147 C CA . LEU B 1 104 ? 8.328 0.448 0.5 1 97.81 104 LEU B CA 1
ATOM 3148 C C . LEU B 1 104 ? 8.867 1.308 -0.638 1 97.81 104 LEU B C 1
ATOM 3150 O O . LEU B 1 104 ? 8.297 1.33 -1.73 1 97.81 104 LEU B O 1
ATOM 3154 N N . VAL B 1 105 ? 9.969 1.978 -0.471 1 97.56 105 VAL B N 1
ATOM 3155 C CA . VAL B 1 105 ? 10.5 2.93 -1.44 1 97.56 105 VAL B CA 1
ATOM 3156 C C . VAL B 1 105 ? 11.18 2.178 -2.582 1 97.56 105 VAL B C 1
ATOM 3158 O O . VAL B 1 105 ? 11.438 2.75 -3.643 1 97.56 105 VAL B O 1
ATOM 3161 N N . TYR B 1 106 ? 11.586 0.881 -2.389 1 98.5 106 TYR B N 1
ATOM 3162 C CA . TYR B 1 106 ? 12.242 0.116 -3.441 1 98.5 106 TYR B CA 1
ATOM 3163 C C . TYR B 1 106 ? 11.312 -0.09 -4.629 1 98.5 106 TYR B C 1
ATOM 3165 O O . TYR B 1 106 ? 10.164 -0.509 -4.461 1 98.5 106 TYR B O 1
ATOM 3173 N N . PRO B 1 107 ? 11.758 0.182 -5.875 1 98.19 107 PRO B N 1
ATOM 3174 C CA . PRO B 1 107 ? 10.867 0.083 -7.035 1 98.19 107 PRO B CA 1
ATOM 3175 C C . PRO B 1 107 ? 10.32 -1.328 -7.242 1 98.19 107 PRO B C 1
ATOM 3177 O O . PRO B 1 107 ? 11.094 -2.268 -7.453 1 98.19 107 PRO B O 1
ATOM 3180 N N . MET B 1 108 ? 8.992 -1.451 -7.207 1 98.19 108 MET B N 1
ATOM 3181 C CA . MET B 1 108 ? 8.359 -2.748 -7.406 1 98.19 108 MET B CA 1
ATOM 3182 C C . MET B 1 108 ? 8.648 -3.289 -8.805 1 98.19 108 MET B C 1
ATOM 3184 O O . MET B 1 108 ? 8.773 -4.5 -8.992 1 98.19 108 MET B O 1
ATOM 3188 N N . GLU B 1 109 ? 8.844 -2.416 -9.773 1 97.88 109 GLU B N 1
ATOM 3189 C CA . GLU B 1 109 ? 9.172 -2.828 -11.133 1 97.88 109 GLU B CA 1
ATOM 3190 C C . GLU B 1 109 ? 10.477 -3.617 -11.172 1 97.88 109 GLU B C 1
ATOM 3192 O O . GLU B 1 109 ? 10.578 -4.637 -11.859 1 97.88 109 GLU B O 1
ATOM 3197 N N . THR B 1 110 ? 11.43 -3.09 -10.438 1 98.31 110 THR B N 1
ATOM 3198 C CA . THR B 1 110 ? 12.734 -3.748 -10.398 1 98.31 110 THR B CA 1
ATOM 3199 C C . THR B 1 110 ? 12.625 -5.125 -9.75 1 98.31 110 THR B C 1
ATOM 3201 O O . THR B 1 110 ? 13.172 -6.102 -10.266 1 98.31 110 THR B O 1
ATOM 3204 N N . LEU B 1 111 ? 11.938 -5.254 -8.648 1 98.75 111 LEU B N 1
ATOM 3205 C CA . LEU B 1 111 ? 11.734 -6.547 -8.008 1 98.75 111 LEU B CA 1
ATOM 3206 C C . LEU B 1 111 ? 10.977 -7.5 -8.93 1 98.75 111 LEU B C 1
ATOM 3208 O O . LEU B 1 111 ? 11.305 -8.688 -9 1 98.75 111 LEU B O 1
ATOM 3212 N N . THR B 1 112 ? 9.992 -6.973 -9.641 1 98.62 112 THR B N 1
ATOM 3213 C CA . THR B 1 112 ? 9.18 -7.785 -10.539 1 98.62 112 THR B CA 1
ATOM 3214 C C . THR B 1 112 ? 10.039 -8.383 -11.656 1 98.62 112 THR B C 1
ATOM 3216 O O . THR B 1 112 ? 9.82 -9.523 -12.07 1 98.62 112 THR B O 1
ATOM 3219 N N . GLU B 1 113 ? 11.023 -7.613 -12.109 1 98.5 113 GLU B N 1
ATOM 3220 C CA . GLU B 1 113 ? 11.938 -8.148 -13.109 1 98.5 113 GLU B CA 1
ATOM 3221 C C . GLU B 1 113 ? 12.688 -9.367 -12.578 1 98.5 113 GLU B C 1
ATOM 3223 O O . GLU B 1 113 ? 12.828 -10.375 -13.273 1 98.5 113 GLU B O 1
ATOM 3228 N N . ALA B 1 114 ? 13.133 -9.266 -11.375 1 98.69 114 ALA B N 1
ATOM 3229 C CA . ALA B 1 114 ? 13.836 -10.383 -10.758 1 98.69 114 ALA B CA 1
ATOM 3230 C C . ALA B 1 114 ? 12.906 -11.57 -10.562 1 98.69 114 ALA B C 1
ATOM 3232 O O . ALA B 1 114 ? 13.281 -12.719 -10.828 1 98.69 114 ALA B O 1
ATOM 3233 N N . LEU B 1 115 ? 11.695 -11.312 -10.133 1 98.5 115 LEU B N 1
ATOM 3234 C CA . LEU B 1 115 ? 10.711 -12.367 -9.906 1 98.5 115 LEU B CA 1
ATOM 3235 C C . LEU B 1 115 ? 10.32 -13.031 -11.219 1 98.5 115 LEU B C 1
ATOM 3237 O O . LEU B 1 115 ? 10.102 -14.242 -11.258 1 98.5 115 LEU B O 1
ATOM 3241 N N . ALA B 1 116 ? 10.219 -12.211 -12.258 1 98 116 ALA B N 1
ATOM 3242 C CA . ALA B 1 116 ? 9.914 -12.742 -13.578 1 98 116 ALA B CA 1
ATOM 3243 C C . ALA B 1 116 ? 10.992 -13.719 -14.047 1 98 116 ALA B C 1
ATOM 3245 O O . ALA B 1 116 ? 10.688 -14.766 -14.617 1 98 116 ALA B O 1
ATOM 3246 N N . ALA B 1 117 ? 12.227 -13.391 -13.766 1 98.19 117 ALA B N 1
ATOM 3247 C CA . ALA B 1 117 ? 13.344 -14.258 -14.117 1 98.19 117 ALA B CA 1
ATOM 3248 C C . ALA B 1 117 ? 13.359 -15.516 -13.258 1 98.19 117 ALA B C 1
ATOM 3250 O O . ALA B 1 117 ? 13.805 -16.578 -13.703 1 98.19 117 ALA B O 1
ATOM 3251 N N . PHE B 1 118 ? 12.891 -15.422 -12.062 1 98.25 118 PHE B N 1
ATOM 3252 C CA . PHE B 1 118 ? 12.867 -16.516 -11.102 1 98.25 118 PHE B CA 1
ATOM 3253 C C . PHE B 1 118 ? 11.781 -17.516 -11.445 1 98.25 118 PHE B C 1
ATOM 3255 O O . PHE B 1 118 ? 11.953 -18.719 -11.258 1 98.25 118 PHE B O 1
ATOM 3262 N N . LEU B 1 119 ? 10.664 -17.016 -12.016 1 96.88 119 LEU B N 1
ATOM 3263 C CA . LEU B 1 119 ? 9.422 -17.766 -12.164 1 96.88 119 LEU B CA 1
ATOM 3264 C C . LEU B 1 119 ? 9.656 -19.062 -12.914 1 96.88 119 LEU B C 1
ATOM 3266 O O . LEU B 1 119 ? 9.32 -20.156 -12.422 1 96.88 119 LEU B O 1
ATOM 3270 N N . PRO B 1 120 ? 10.391 -19.094 -14.078 1 95.06 120 PRO B N 1
ATOM 3271 C CA . PRO B 1 120 ? 10.586 -20.344 -14.82 1 95.06 120 PRO B CA 1
ATOM 3272 C C . PRO B 1 120 ? 11.477 -21.328 -14.078 1 95.06 120 PRO B C 1
ATOM 3274 O O . PRO B 1 120 ? 11.461 -22.531 -14.375 1 95.06 120 PRO B O 1
ATOM 3277 N N . GLN B 1 121 ? 12.156 -20.812 -13.086 1 95.38 121 GLN B N 1
ATOM 3278 C CA . GLN B 1 121 ? 13.102 -21.641 -12.344 1 95.38 121 GLN B CA 1
ATOM 3279 C C . GLN B 1 121 ? 12.594 -21.922 -10.93 1 95.38 121 GLN B C 1
ATOM 3281 O O . GLN B 1 121 ? 13.25 -22.625 -10.164 1 95.38 121 GLN B O 1
ATOM 3286 N N . SER B 1 122 ? 11.469 -21.422 -10.586 1 94.38 122 SER B N 1
ATOM 3287 C CA . SER B 1 122 ? 11.023 -21.359 -9.203 1 94.38 122 SER B CA 1
ATOM 3288 C C . SER B 1 122 ? 10.602 -22.734 -8.695 1 94.38 122 SER B C 1
ATOM 3290 O O . SER B 1 122 ? 10.492 -22.953 -7.484 1 94.38 122 SER B O 1
ATOM 3292 N N . ARG B 1 123 ? 10.305 -23.719 -9.648 1 90.56 123 ARG B N 1
ATOM 3293 C CA . ARG B 1 123 ? 9.852 -25.062 -9.297 1 90.56 123 ARG B CA 1
ATOM 3294 C C . ARG B 1 123 ? 8.625 -25 -8.391 1 90.56 123 ARG B C 1
ATOM 3296 O O . ARG B 1 123 ? 8.531 -25.734 -7.414 1 90.56 123 ARG B O 1
ATOM 3303 N N . GLY B 1 124 ? 7.793 -23.953 -8.625 1 87.25 124 GLY B N 1
ATOM 3304 C CA . GLY B 1 124 ? 6.527 -23.859 -7.918 1 87.25 124 GLY B CA 1
ATOM 3305 C C . GLY B 1 124 ? 6.637 -23.141 -6.59 1 87.25 124 GLY B C 1
ATOM 3306 O O . GLY B 1 124 ? 5.668 -23.062 -5.832 1 87.25 124 GLY B O 1
ATOM 3307 N N . THR B 1 125 ? 7.84 -22.578 -6.242 1 92.06 125 THR B N 1
ATOM 3308 C CA . THR B 1 125 ? 8.023 -21.844 -5 1 92.06 125 THR B CA 1
ATOM 3309 C C . THR B 1 125 ? 7.023 -20.688 -4.898 1 92.06 125 THR B C 1
ATOM 3311 O O . THR B 1 125 ? 6.875 -19.906 -5.836 1 92.06 125 THR B O 1
ATOM 3314 N N . ARG B 1 126 ? 6.309 -20.656 -3.791 1 91.81 126 ARG B N 1
ATOM 3315 C CA . ARG B 1 126 ? 5.426 -19.516 -3.508 1 91.81 126 ARG B CA 1
ATOM 3316 C C . ARG B 1 126 ? 6.219 -18.328 -2.99 1 91.81 126 ARG B C 1
ATOM 3318 O O . ARG B 1 126 ? 7.145 -18.484 -2.189 1 91.81 126 ARG B O 1
ATOM 3325 N N . VAL B 1 127 ? 5.863 -17.141 -3.537 1 96.62 127 VAL B N 1
ATOM 3326 C CA . VAL B 1 127 ? 6.594 -15.953 -3.119 1 96.62 127 VAL B CA 1
ATOM 3327 C C . VAL B 1 127 ? 5.637 -14.969 -2.451 1 96.62 127 VAL B C 1
ATOM 3329 O O . VAL B 1 127 ? 4.531 -14.734 -2.949 1 96.62 127 VAL B O 1
ATOM 3332 N N . THR B 1 128 ? 5.992 -14.477 -1.305 1 96.81 128 THR B N 1
ATOM 3333 C CA . THR B 1 128 ? 5.273 -13.414 -0.61 1 96.81 128 THR B CA 1
ATOM 3334 C C . THR B 1 128 ? 6.141 -12.164 -0.483 1 96.81 128 THR B C 1
ATOM 3336 O O . THR B 1 128 ? 7.246 -12.227 0.056 1 96.81 128 THR B O 1
ATOM 3339 N N . VAL B 1 129 ? 5.66 -11.094 -1.032 1 98.5 129 VAL B N 1
ATOM 3340 C CA . VAL B 1 129 ? 6.312 -9.797 -0.866 1 98.5 129 VAL B CA 1
ATOM 3341 C C . VAL B 1 129 ? 5.551 -8.961 0.161 1 98.5 129 VAL B C 1
ATOM 3343 O O . VAL B 1 129 ? 4.363 -8.688 -0.013 1 98.5 129 VAL B O 1
ATOM 3346 N N . ARG B 1 130 ? 6.223 -8.547 1.185 1 97.5 130 ARG B N 1
ATOM 3347 C CA . ARG B 1 130 ? 5.66 -7.703 2.234 1 97.5 130 ARG B CA 1
ATOM 3348 C C . ARG B 1 130 ? 6.242 -6.293 2.182 1 97.5 130 ARG B C 1
ATOM 3350 O O . ARG B 1 130 ? 7.457 -6.117 2.268 1 97.5 130 ARG B O 1
ATOM 3357 N N . ASP B 1 131 ? 5.379 -5.344 2.084 1 97.94 131 ASP B N 1
ATOM 3358 C CA . ASP B 1 131 ? 5.832 -3.961 2.176 1 97.94 131 ASP B CA 1
ATOM 3359 C C . ASP B 1 131 ? 6.125 -3.576 3.625 1 97.94 131 ASP B C 1
ATOM 3361 O O . ASP B 1 131 ? 5.281 -3.756 4.504 1 97.94 131 ASP B O 1
ATOM 3365 N N . THR B 1 132 ? 7.309 -3.061 3.791 1 96.94 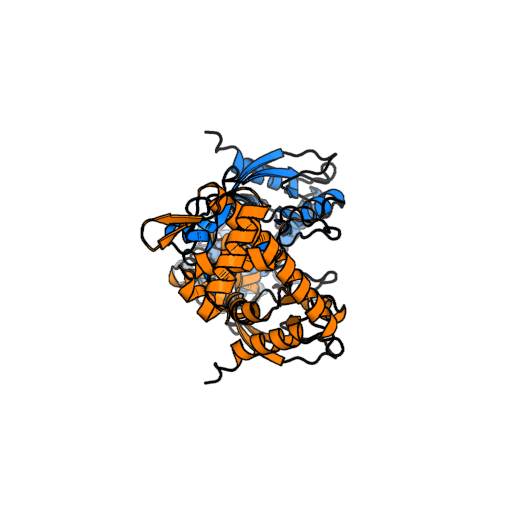132 THR B N 1
ATOM 3366 C CA . THR B 1 132 ? 7.719 -2.576 5.105 1 96.94 132 THR B CA 1
ATOM 3367 C C . THR B 1 132 ? 8.32 -1.179 5.004 1 96.94 132 THR B C 1
ATOM 3369 O O . THR B 1 132 ? 8.711 -0.744 3.918 1 96.94 132 THR B O 1
ATOM 3372 N N . VAL B 1 133 ? 8.297 -0.493 6.156 1 96.12 133 VAL B N 1
ATOM 3373 C CA . VAL B 1 133 ? 8.781 0.884 6.188 1 96.12 133 VAL B CA 1
ATOM 3374 C C . VAL B 1 133 ? 9.688 1.084 7.398 1 96.12 133 VAL B C 1
ATOM 3376 O O . VAL B 1 133 ? 9.297 0.798 8.531 1 96.12 133 VAL B O 1
ATOM 3379 N N . ILE B 1 134 ? 10.93 1.53 7.199 1 93 134 ILE B N 1
ATOM 3380 C CA . ILE B 1 134 ? 11.914 1.996 8.172 1 93 134 ILE B CA 1
ATOM 3381 C C . ILE B 1 134 ? 12.133 0.927 9.234 1 93 134 ILE B C 1
ATOM 3383 O O . ILE B 1 134 ? 12.711 -0.127 8.961 1 93 134 ILE B O 1
ATOM 3387 N N . SER B 1 135 ? 11.547 1.105 10.453 1 93.12 135 SER B N 1
ATOM 3388 C CA . SER B 1 135 ? 11.852 0.177 11.539 1 93.12 135 SER B CA 1
ATOM 3389 C C . SER B 1 135 ? 11.18 -1.174 11.312 1 93.12 135 SER B C 1
ATOM 3391 O O . SER B 1 135 ? 11.695 -2.207 11.75 1 93.12 135 SER B O 1
ATOM 3393 N N . GLY B 1 136 ? 10.062 -1.182 10.586 1 95.5 136 GLY B N 1
ATOM 3394 C CA . GLY B 1 136 ? 9.422 -2.445 10.273 1 95.5 136 GLY B CA 1
ATOM 3395 C C . GLY B 1 136 ? 10.305 -3.395 9.492 1 95.5 136 GLY B C 1
ATOM 3396 O O . GLY B 1 136 ? 10.289 -4.605 9.719 1 95.5 136 GLY B O 1
ATOM 3397 N N . THR B 1 137 ? 11.07 -2.871 8.594 1 96.69 137 THR B N 1
ATOM 3398 C CA . THR B 1 137 ? 11.992 -3.699 7.824 1 96.69 137 THR B CA 1
ATOM 3399 C C . THR B 1 137 ? 13.086 -4.273 8.727 1 96.69 137 THR B C 1
ATOM 3401 O O . THR B 1 137 ? 13.398 -5.461 8.641 1 96.69 137 THR B O 1
ATOM 3404 N N . GLN B 1 138 ? 13.57 -3.453 9.586 1 95.38 138 GLN B N 1
ATOM 3405 C CA . GLN B 1 138 ? 14.617 -3.877 10.516 1 95.38 138 GLN B CA 1
ATOM 3406 C C . GLN B 1 138 ? 14.117 -4.992 11.43 1 95.38 138 GLN B C 1
ATOM 3408 O O . GLN B 1 138 ? 14.836 -5.965 11.672 1 95.38 138 GLN B O 1
ATOM 3413 N N . GLU B 1 139 ? 12.938 -4.777 11.883 1 95.62 139 GLU B N 1
ATOM 3414 C CA . GLU B 1 139 ? 12.352 -5.773 12.773 1 95.62 139 GLU B CA 1
ATOM 3415 C C . GLU B 1 139 ? 12.188 -7.117 12.07 1 95.62 139 GLU B C 1
ATOM 3417 O O . GLU B 1 139 ? 12.453 -8.172 12.656 1 95.62 139 GLU B O 1
ATOM 3422 N N . MET B 1 140 ? 11.766 -7.121 10.789 1 97.12 140 MET B N 1
ATOM 3423 C CA . MET B 1 140 ? 11.602 -8.359 10.031 1 97.12 140 MET B CA 1
ATOM 3424 C C . MET B 1 140 ? 12.93 -9.094 9.891 1 97.12 140 MET B C 1
ATOM 3426 O O . MET B 1 140 ? 12.977 -10.328 9.938 1 97.12 140 MET B O 1
ATOM 3430 N N . ILE B 1 141 ? 14.008 -8.352 9.719 1 97.94 141 ILE B N 1
ATOM 3431 C CA . ILE B 1 141 ? 15.344 -8.922 9.602 1 97.94 141 ILE B CA 1
ATOM 3432 C C . ILE B 1 141 ? 15.766 -9.547 10.93 1 97.94 141 ILE B C 1
ATOM 3434 O O . ILE B 1 141 ? 16.125 -10.727 10.984 1 97.94 141 ILE B O 1
ATOM 3438 N N . LYS B 1 142 ? 15.656 -8.758 11.984 1 96.69 142 LYS B N 1
ATOM 3439 C CA . LYS B 1 142 ? 16.156 -9.164 13.297 1 96.69 142 LYS B CA 1
ATOM 3440 C C . LYS B 1 142 ? 15.367 -10.359 13.836 1 96.69 142 LYS B C 1
ATOM 3442 O O . LYS B 1 142 ? 15.93 -11.219 14.508 1 96.69 142 LYS B O 1
ATOM 3447 N N . ASN B 1 143 ? 14.109 -10.367 13.531 1 96.06 143 ASN B N 1
ATOM 3448 C CA . ASN B 1 143 ? 13.242 -11.43 14.039 1 96.06 143 ASN B CA 1
ATOM 3449 C C . ASN B 1 143 ? 13.188 -12.617 13.078 1 96.06 143 ASN B C 1
ATOM 3451 O O . ASN B 1 143 ? 12.406 -13.547 13.281 1 96.06 143 ASN B O 1
ATOM 3455 N N . HIS B 1 144 ? 13.945 -12.602 11.992 1 96.88 144 HIS B N 1
ATOM 3456 C CA . HIS B 1 144 ? 14.039 -13.68 11.016 1 96.88 144 HIS B CA 1
ATOM 3457 C C . HIS B 1 144 ? 12.664 -14.047 10.461 1 96.88 144 HIS B C 1
ATOM 3459 O O . HIS B 1 144 ? 12.32 -15.227 10.375 1 96.88 144 HIS B O 1
ATOM 3465 N N . GLN B 1 145 ? 11.906 -13.008 10.133 1 96.75 145 GLN B N 1
ATOM 3466 C CA . GLN B 1 145 ? 10.531 -13.219 9.695 1 96.75 145 GLN B CA 1
ATOM 3467 C C . GLN B 1 145 ? 10.445 -13.297 8.172 1 96.75 145 GLN B C 1
ATOM 3469 O O . GLN B 1 145 ? 9.375 -13.555 7.621 1 96.75 145 GLN B O 1
ATOM 3474 N N . VAL B 1 146 ? 11.539 -13.086 7.469 1 98.38 146 VAL B N 1
ATOM 3475 C CA . VAL B 1 146 ? 11.586 -13.148 6.012 1 98.38 146 VAL B CA 1
ATOM 3476 C C . VAL B 1 146 ? 12.875 -13.828 5.566 1 98.38 146 VAL B C 1
ATOM 3478 O O . VAL B 1 146 ? 13.82 -13.945 6.348 1 98.38 146 VAL B O 1
ATOM 3481 N N . ASP B 1 147 ? 12.875 -14.281 4.309 1 98.56 147 ASP B N 1
ATOM 3482 C CA . ASP B 1 147 ? 14.047 -14.938 3.744 1 98.56 147 ASP B CA 1
ATOM 3483 C C . ASP B 1 147 ? 15.016 -13.914 3.152 1 98.56 147 ASP B C 1
ATOM 3485 O O . ASP B 1 147 ? 16.234 -14.102 3.205 1 98.56 147 ASP B O 1
ATOM 3489 N N . ILE B 1 148 ? 14.5 -12.898 2.512 1 98.81 148 ILE B N 1
ATOM 3490 C CA . ILE B 1 148 ? 15.258 -11.789 1.928 1 98.81 148 ILE B CA 1
ATOM 3491 C C . ILE B 1 148 ? 14.641 -10.461 2.354 1 98.81 148 ILE B C 1
ATOM 3493 O O . ILE B 1 148 ? 13.414 -10.336 2.434 1 98.81 148 ILE B O 1
ATOM 3497 N N . ALA B 1 149 ? 15.484 -9.508 2.664 1 98.88 149 ALA B N 1
ATOM 3498 C CA . ALA B 1 149 ? 15.016 -8.164 2.969 1 98.88 149 ALA B CA 1
ATOM 3499 C C . ALA B 1 149 ? 15.758 -7.121 2.133 1 98.88 149 ALA B C 1
ATOM 3501 O O . ALA B 1 149 ? 16.969 -7.223 1.938 1 98.88 149 ALA B O 1
ATOM 3502 N N . ILE B 1 150 ? 15.016 -6.227 1.558 1 98.81 150 ILE B N 1
ATOM 3503 C CA . ILE B 1 150 ? 15.555 -5.008 0.956 1 98.81 150 ILE B CA 1
ATOM 3504 C C . ILE B 1 150 ? 15.281 -3.818 1.875 1 98.81 150 ILE B C 1
ATOM 3506 O O . ILE B 1 150 ? 14.133 -3.463 2.121 1 98.81 150 ILE B O 1
ATOM 3510 N N . CYS B 1 151 ? 16.375 -3.182 2.387 1 97.69 151 CYS B N 1
ATOM 3511 C CA . CYS B 1 151 ? 16.188 -2.215 3.463 1 97.69 151 CYS B CA 1
ATOM 3512 C C . CYS B 1 151 ? 17.047 -0.979 3.244 1 97.69 151 CYS B C 1
ATOM 3514 O O . CYS B 1 151 ? 18.016 -1.021 2.486 1 97.69 151 CYS B O 1
ATOM 3516 N N . GLY B 1 152 ? 16.656 0.121 3.811 1 95.56 152 GLY B N 1
ATOM 3517 C CA . GLY B 1 152 ? 17.406 1.36 3.76 1 95.56 152 GLY B CA 1
ATOM 3518 C C . GLY B 1 152 ? 18.531 1.418 4.781 1 95.56 152 GLY B C 1
ATOM 3519 O O . GLY B 1 152 ? 19.562 2.059 4.551 1 95.56 152 GLY B O 1
ATOM 3520 N N . THR B 1 153 ? 18.344 0.868 5.961 1 92.19 153 THR B N 1
ATOM 3521 C CA . THR B 1 153 ? 19.344 0.837 7.031 1 92.19 153 THR B CA 1
ATOM 3522 C C . THR B 1 153 ? 19.516 -0.581 7.566 1 92.19 153 THR B C 1
ATOM 3524 O O . THR B 1 153 ? 18.781 -1.003 8.469 1 92.19 153 THR B O 1
ATOM 3527 N N . PRO B 1 154 ? 20.469 -1.286 7.02 1 94.12 154 PRO B N 1
ATOM 3528 C CA . PRO B 1 154 ? 20.672 -2.633 7.555 1 94.12 154 PRO B CA 1
ATOM 3529 C C . PRO B 1 154 ? 21 -2.631 9.047 1 94.12 154 PRO B C 1
ATOM 3531 O O . PRO B 1 154 ? 21.766 -1.787 9.516 1 94.12 154 PRO B O 1
ATOM 3534 N N . PRO B 1 155 ? 20.375 -3.516 9.781 1 94 155 PRO B N 1
ATOM 3535 C CA . PRO B 1 155 ? 20.734 -3.596 11.195 1 94 155 PRO B CA 1
ATOM 3536 C C . PRO B 1 155 ? 22.172 -4.051 11.414 1 94 155 PRO B C 1
ATOM 3538 O O . PRO B 1 155 ? 22.766 -4.691 10.539 1 94 155 PRO B O 1
ATOM 3541 N N . MET B 1 156 ? 22.641 -3.73 12.578 1 92.12 156 MET B N 1
ATOM 3542 C CA . MET B 1 156 ? 23.984 -4.148 12.93 1 92.12 156 MET B CA 1
ATOM 3543 C C . MET B 1 156 ? 24.078 -5.668 13.008 1 92.12 156 MET B C 1
ATOM 3545 O O . MET B 1 156 ? 23.172 -6.332 13.5 1 92.12 156 MET B O 1
ATOM 3549 N N . GLY B 1 157 ? 25.188 -6.203 12.516 1 94.12 157 GLY B N 1
ATOM 3550 C CA . GLY B 1 157 ? 25.438 -7.633 12.648 1 94.12 157 GLY B CA 1
ATOM 3551 C C . GLY B 1 157 ? 25.016 -8.422 11.422 1 94.12 157 GLY B C 1
ATOM 3552 O O . GLY B 1 157 ? 25.266 -9.633 11.344 1 94.12 157 GLY B O 1
ATOM 3553 N N . TYR B 1 158 ? 24.406 -7.766 10.523 1 96.62 158 TYR B N 1
ATOM 3554 C CA . TYR B 1 158 ? 23.984 -8.453 9.305 1 96.62 158 TYR B CA 1
ATOM 3555 C C . TYR B 1 158 ? 24.797 -7.98 8.102 1 96.62 158 TYR B C 1
ATOM 3557 O O . TYR B 1 158 ? 25.109 -6.793 7.984 1 96.62 158 TYR B O 1
ATOM 3565 N N . ILE B 1 159 ? 25.141 -8.938 7.273 1 95.88 159 ILE B N 1
ATOM 3566 C CA . ILE B 1 159 ? 25.828 -8.609 6.031 1 95.88 159 ILE B CA 1
ATOM 3567 C C . ILE B 1 159 ? 24.828 -8.086 5.008 1 95.88 159 ILE B C 1
ATOM 3569 O O . ILE B 1 159 ? 23.766 -8.672 4.82 1 95.88 159 ILE B O 1
ATOM 3573 N N . SER B 1 160 ? 25.156 -6.988 4.438 1 97.25 160 SER B N 1
ATOM 3574 C CA . SER B 1 160 ? 24.266 -6.379 3.455 1 97.25 160 SER B CA 1
ATOM 3575 C C . SER B 1 160 ? 24.984 -6.109 2.143 1 97.25 160 SER B C 1
ATOM 3577 O O . SER B 1 160 ? 26.203 -5.918 2.129 1 97.25 160 SER B O 1
ATOM 3579 N N . GLU B 1 161 ? 24.281 -6.172 1.018 1 97.38 161 GLU B N 1
ATOM 3580 C CA . GLU B 1 161 ? 24.766 -5.84 -0.318 1 97.38 161 GLU B CA 1
ATOM 3581 C C . GLU B 1 161 ? 24.047 -4.617 -0.882 1 97.38 161 GLU B C 1
ATOM 3583 O O . GLU B 1 161 ? 22.828 -4.605 -0.982 1 97.38 161 GLU B O 1
ATOM 3588 N N . PRO B 1 162 ? 24.844 -3.617 -1.288 1 97.19 162 PRO B N 1
ATOM 3589 C CA . PRO B 1 162 ? 24.188 -2.436 -1.857 1 97.19 162 PRO B CA 1
ATOM 3590 C C . PRO B 1 162 ? 23.453 -2.738 -3.162 1 97.19 162 PRO B C 1
ATOM 3592 O O . PRO B 1 162 ? 23.938 -3.531 -3.975 1 97.19 162 PRO B O 1
ATOM 3595 N N . LEU B 1 163 ? 22.281 -2.16 -3.277 1 98 163 LEU B N 1
ATOM 3596 C CA . LEU B 1 163 ? 21.5 -2.346 -4.492 1 98 163 LEU B CA 1
ATOM 3597 C C . LEU B 1 163 ? 21.438 -1.056 -5.305 1 98 163 LEU B C 1
ATOM 3599 O O . LEU B 1 163 ? 21.875 -1.025 -6.457 1 98 163 LEU B O 1
ATOM 3603 N N . CYS B 1 164 ? 20.922 0.016 -4.699 1 97 164 CYS B N 1
ATOM 3604 C CA . CYS B 1 164 ? 20.734 1.255 -5.445 1 97 164 CYS B CA 1
ATOM 3605 C C . CYS B 1 164 ? 20.484 2.428 -4.504 1 97 164 CYS B C 1
ATOM 3607 O O . CYS B 1 164 ? 20.156 2.232 -3.334 1 97 164 CYS B O 1
ATOM 3609 N N . ASP B 1 165 ? 20.672 3.625 -5.082 1 95.06 165 ASP B N 1
ATOM 3610 C CA . ASP B 1 165 ? 20.281 4.879 -4.441 1 95.06 165 ASP B CA 1
ATOM 3611 C C . ASP B 1 165 ? 18.953 5.391 -4.992 1 95.06 165 ASP B C 1
ATOM 3613 O O . ASP B 1 165 ? 18.688 5.273 -6.191 1 95.06 165 ASP B O 1
ATOM 3617 N N . LEU B 1 166 ? 18.234 5.926 -4.035 1 95 166 LEU B N 1
ATOM 3618 C CA . LEU B 1 166 ? 16.969 6.516 -4.465 1 95 166 LEU B CA 1
ATOM 3619 C C . LEU B 1 166 ? 16.875 7.977 -4.035 1 95 166 LEU B C 1
ATOM 3621 O O . LEU B 1 166 ? 17.312 8.336 -2.939 1 95 166 LEU B O 1
ATOM 3625 N N . ASP B 1 167 ? 16.266 8.766 -4.926 1 93.88 167 ASP B N 1
ATOM 3626 C CA . ASP B 1 167 ? 16.031 10.18 -4.648 1 93.88 167 ASP B CA 1
ATOM 3627 C C . ASP B 1 167 ? 14.578 10.422 -4.223 1 93.88 167 ASP B C 1
ATOM 3629 O O . ASP B 1 167 ? 13.656 9.797 -4.754 1 93.88 167 ASP B O 1
ATOM 3633 N N . PHE B 1 168 ? 14.461 11.375 -3.246 1 94.75 168 PHE B N 1
ATOM 3634 C CA . PHE B 1 168 ? 13.141 11.859 -2.869 1 94.75 168 PHE B CA 1
ATOM 3635 C C . PHE B 1 168 ? 12.938 13.297 -3.334 1 94.75 168 PHE B C 1
ATOM 3637 O O . PHE B 1 168 ? 13.867 14.109 -3.283 1 94.75 168 PHE B O 1
ATOM 3644 N N . TYR B 1 169 ? 11.766 13.539 -3.752 1 94.5 169 TYR B N 1
ATOM 3645 C CA . TYR B 1 169 ? 11.352 14.906 -4.051 1 94.5 169 TYR B CA 1
ATOM 3646 C C . TYR B 1 169 ? 10.305 15.391 -3.051 1 94.5 169 TYR B C 1
ATOM 3648 O O . TYR B 1 169 ? 9.461 14.617 -2.604 1 94.5 169 TYR B O 1
ATOM 3656 N N . LEU B 1 170 ? 10.43 16.578 -2.656 1 94 170 LEU B N 1
ATOM 3657 C CA . LEU B 1 170 ? 9.391 17.266 -1.899 1 94 170 LEU B CA 1
ATOM 3658 C C . LEU B 1 170 ? 8.328 17.844 -2.832 1 94 170 LEU B C 1
ATOM 3660 O O . LEU B 1 170 ? 8.641 18.656 -3.707 1 94 170 LEU B O 1
ATOM 3664 N N . LEU B 1 171 ? 7.027 17.406 -2.643 1 96.25 171 LEU B N 1
ATOM 3665 C CA . LEU B 1 171 ? 6.02 17.703 -3.654 1 96.25 171 LEU B CA 1
ATOM 3666 C C . LEU B 1 171 ? 4.75 18.25 -3.01 1 96.25 171 LEU B C 1
ATOM 3668 O O . LEU B 1 171 ? 4.438 17.906 -1.864 1 96.25 171 LEU B O 1
ATOM 3672 N N . CYS B 1 172 ? 4.07 19.047 -3.775 1 97.44 172 CYS B N 1
ATOM 3673 C CA . CYS B 1 172 ? 2.705 19.453 -3.486 1 97.44 172 CYS B CA 1
ATOM 3674 C C . CYS B 1 172 ? 1.941 19.75 -4.77 1 97.44 172 CYS B C 1
ATOM 3676 O O . CYS B 1 172 ? 2.484 19.609 -5.867 1 97.44 172 CYS B O 1
ATOM 3678 N N . HIS B 1 173 ? 0.685 19.938 -4.613 1 98.5 173 HIS B N 1
ATOM 3679 C CA . HIS B 1 173 ? -0.116 20.391 -5.746 1 98.5 173 HIS B CA 1
ATOM 3680 C C . HIS B 1 173 ? 0.32 21.781 -6.211 1 98.5 173 HIS B C 1
ATOM 3682 O O . HIS B 1 173 ? 0.723 22.609 -5.398 1 98.5 173 HIS B O 1
ATOM 3688 N N . PRO B 1 174 ? 0.202 22.125 -7.523 1 97.81 174 PRO B N 1
ATOM 3689 C CA . PRO B 1 174 ? 0.624 23.438 -8.047 1 97.81 174 PRO B CA 1
ATOM 3690 C C . PRO B 1 174 ? -0.153 24.594 -7.43 1 97.81 174 PRO B C 1
ATOM 3692 O O . PRO B 1 174 ? 0.352 25.719 -7.375 1 97.81 174 PRO B O 1
ATOM 3695 N N . SER B 1 175 ? -1.362 24.328 -7 1 97.19 175 SER B N 1
ATOM 3696 C CA . SER B 1 175 ? -2.186 25.391 -6.43 1 97.19 175 SER B CA 1
ATOM 3697 C C . SER B 1 175 ? -1.913 25.562 -4.938 1 97.19 175 SER B C 1
ATOM 3699 O O . SER B 1 175 ? -2.473 26.453 -4.297 1 97.19 175 SER B O 1
ATOM 3701 N N . HIS B 1 176 ? -1.151 24.719 -4.375 1 96.38 176 HIS B N 1
ATOM 3702 C CA . HIS B 1 176 ? -0.817 24.828 -2.959 1 96.38 176 HIS B CA 1
ATOM 3703 C C . HIS B 1 176 ? 0.011 26.078 -2.678 1 96.38 176 HIS B C 1
ATOM 3705 O O . HIS B 1 176 ? 0.885 26.438 -3.467 1 96.38 176 HIS B O 1
ATOM 3711 N N . PRO B 1 177 ? -0.121 26.734 -1.559 1 92.38 177 PRO B N 1
ATOM 3712 C CA . PRO B 1 177 ? 0.619 27.938 -1.218 1 92.38 177 PRO B CA 1
ATOM 3713 C C . PRO B 1 177 ? 2.133 27.75 -1.278 1 92.38 177 PRO B C 1
ATOM 3715 O O . PRO B 1 177 ? 2.859 28.672 -1.674 1 92.38 177 PRO B O 1
ATOM 3718 N N . LEU B 1 178 ? 2.574 26.641 -0.938 1 92.38 178 LEU B N 1
ATOM 3719 C CA . LEU B 1 178 ? 4.008 26.375 -0.943 1 92.38 178 LEU B CA 1
ATOM 3720 C C . LEU B 1 178 ? 4.57 26.453 -2.357 1 92.38 178 LEU B C 1
ATOM 3722 O O . LEU B 1 178 ? 5.75 26.75 -2.543 1 92.38 178 LEU B O 1
ATOM 3726 N N . ALA B 1 179 ? 3.777 26.156 -3.322 1 94.44 179 ALA B N 1
ATOM 3727 C CA . ALA B 1 179 ? 4.219 26.125 -4.715 1 94.44 179 ALA B CA 1
ATOM 3728 C C . ALA B 1 179 ? 4.492 27.531 -5.238 1 94.44 179 ALA B C 1
ATOM 3730 O O . ALA B 1 179 ? 5.164 27.703 -6.258 1 94.44 179 ALA B O 1
ATOM 3731 N N . ALA B 1 180 ? 3.969 28.516 -4.562 1 90.5 180 ALA B N 1
ATOM 3732 C CA . ALA B 1 180 ? 4.141 29.906 -4.984 1 90.5 180 ALA B CA 1
ATOM 3733 C C . ALA B 1 180 ? 5.512 30.438 -4.578 1 90.5 180 ALA B C 1
ATOM 3735 O O . ALA B 1 180 ? 5.957 31.469 -5.082 1 90.5 180 ALA B O 1
ATOM 3736 N N . GLN B 1 181 ? 6.109 29.766 -3.723 1 86.06 181 GLN B N 1
ATOM 3737 C CA . GLN B 1 181 ? 7.418 30.188 -3.246 1 86.06 181 GLN B CA 1
ATOM 3738 C C . GLN B 1 181 ? 8.531 29.672 -4.152 1 86.06 181 GLN B C 1
ATOM 3740 O O . GLN B 1 181 ? 8.531 28.5 -4.539 1 86.06 181 GLN B O 1
ATOM 3745 N N . VAL B 1 182 ? 9.453 30.5 -4.465 1 79.69 182 VAL B N 1
ATOM 3746 C CA . VAL B 1 182 ? 10.562 30.109 -5.32 1 79.69 182 VAL B CA 1
ATOM 3747 C C . VAL B 1 182 ? 11.477 29.141 -4.57 1 79.69 182 VAL B C 1
ATOM 3749 O O . VAL B 1 182 ? 11.898 28.125 -5.121 1 79.69 182 VAL B O 1
ATOM 3752 N N . GLU B 1 183 ? 11.758 29.484 -3.328 1 87.69 183 GLU B N 1
ATOM 3753 C CA . GLU B 1 183 ? 12.586 28.656 -2.461 1 87.69 183 GLU B CA 1
ATOM 3754 C C . GLU B 1 183 ? 12.102 28.703 -1.016 1 87.69 183 GLU B C 1
ATOM 3756 O O . GLU B 1 183 ? 11.875 29.797 -0.473 1 87.69 183 GLU B O 1
ATOM 3761 N N . ILE B 1 184 ? 11.875 27.547 -0.488 1 85.19 184 ILE B N 1
ATOM 3762 C CA . ILE B 1 184 ? 11.477 27.469 0.913 1 85.19 184 ILE B CA 1
ATOM 3763 C C . ILE B 1 184 ? 12.711 27.594 1.808 1 85.19 184 ILE B C 1
ATOM 3765 O O . ILE B 1 184 ? 13.656 26.812 1.698 1 85.19 184 ILE B O 1
ATOM 3769 N N . GLU B 1 185 ? 12.719 28.547 2.607 1 78.25 185 GLU B N 1
ATOM 3770 C CA . GLU B 1 185 ? 13.906 28.953 3.352 1 78.25 185 GLU B CA 1
ATOM 3771 C C . GLU B 1 185 ? 14.305 27.906 4.383 1 78.25 185 GLU B C 1
ATOM 3773 O O . GLU B 1 185 ? 15.492 27.656 4.598 1 78.25 185 GLU B O 1
ATOM 3778 N N . ASP B 1 186 ? 13.25 27.531 5.152 1 76.19 186 ASP B N 1
ATOM 3779 C CA . ASP B 1 186 ? 13.609 26.547 6.156 1 76.19 186 ASP B CA 1
ATOM 3780 C C . ASP B 1 186 ? 12.406 25.672 6.531 1 76.19 186 ASP B C 1
ATOM 3782 O O . ASP B 1 186 ? 11.328 25.828 5.961 1 76.19 186 ASP B O 1
ATOM 3786 N N . ASP B 1 187 ? 12.641 24.719 7.395 1 77.31 187 ASP B N 1
ATOM 3787 C CA . ASP B 1 187 ? 11.664 23.719 7.82 1 77.31 187 ASP B CA 1
ATOM 3788 C C . ASP B 1 187 ? 10.508 24.359 8.578 1 77.31 187 ASP B C 1
ATOM 3790 O O . ASP B 1 187 ? 9.43 23.781 8.68 1 77.31 187 ASP B O 1
ATOM 3794 N N . ARG B 1 188 ? 10.68 25.594 9.008 1 76.5 188 ARG B N 1
ATOM 3795 C CA . ARG B 1 188 ? 9.633 26.25 9.773 1 76.5 188 ARG B CA 1
ATOM 3796 C C . ARG B 1 188 ? 8.469 26.656 8.883 1 76.5 188 ARG B C 1
ATOM 3798 O O . ARG B 1 188 ? 7.312 26.641 9.32 1 76.5 188 ARG B O 1
ATOM 3805 N N . VAL B 1 189 ? 8.898 27 7.656 1 80.06 189 VAL B N 1
ATOM 3806 C CA . VAL B 1 189 ? 7.855 27.328 6.688 1 80.06 189 VAL B CA 1
ATOM 3807 C C . VAL B 1 189 ? 7.008 26.094 6.395 1 80.06 189 VAL B C 1
ATOM 3809 O O . VAL B 1 189 ? 5.777 26.172 6.383 1 80.06 189 VAL B O 1
ATOM 3812 N N . LEU B 1 190 ? 7.629 24.938 6.242 1 84.88 190 LEU B N 1
ATOM 3813 C CA . LEU B 1 190 ? 6.938 23.688 5.969 1 84.88 190 LEU B CA 1
ATOM 3814 C C . LEU B 1 190 ? 6.07 23.266 7.152 1 84.88 190 LEU B C 1
ATOM 3816 O O . LEU B 1 190 ? 4.984 22.719 6.969 1 84.88 190 LEU B O 1
ATOM 3820 N N . ALA B 1 191 ? 6.52 23.594 8.258 1 82.25 191 ALA B N 1
ATOM 3821 C CA . ALA B 1 191 ? 5.863 23.156 9.492 1 82.25 191 ALA B CA 1
ATOM 3822 C C . ALA B 1 191 ? 4.488 23.797 9.633 1 82.25 191 ALA B C 1
ATOM 3824 O O . ALA B 1 191 ? 3.662 23.344 10.43 1 82.25 191 ALA B O 1
ATOM 3825 N N . GLN B 1 192 ? 4.238 24.844 8.852 1 81.75 192 GLN B N 1
ATOM 3826 C CA . GLN B 1 192 ? 2.961 25.547 8.922 1 81.75 192 GLN B CA 1
ATOM 3827 C C . GLN B 1 192 ? 1.901 24.859 8.078 1 81.75 192 GLN B C 1
ATOM 3829 O O . GLN B 1 192 ? 0.728 25.234 8.109 1 81.75 192 GLN B O 1
ATOM 3834 N N . HIS B 1 193 ? 2.346 23.875 7.359 1 89 193 HIS B N 1
ATOM 3835 C CA . HIS B 1 193 ? 1.436 23.188 6.445 1 89 193 HIS B CA 1
ATOM 3836 C C . HIS B 1 193 ? 1.315 21.703 6.793 1 89 193 HIS B C 1
ATOM 3838 O O . HIS B 1 193 ? 2.199 21.141 7.445 1 89 193 HIS B O 1
ATOM 3844 N N . LEU B 1 194 ? 0.196 21.172 6.352 1 93 194 LEU B N 1
ATOM 3845 C CA . LEU B 1 194 ? -0.056 19.75 6.594 1 93 194 LEU B CA 1
ATOM 3846 C C . LEU B 1 194 ? 0.947 18.891 5.84 1 93 194 LEU B C 1
ATOM 3848 O O . LEU B 1 194 ? 1.136 19.047 4.633 1 93 194 LEU B O 1
ATOM 3852 N N . GLN B 1 195 ? 1.614 18.062 6.551 1 93.25 195 GLN B N 1
ATOM 3853 C CA . GLN B 1 195 ? 2.504 17.094 5.918 1 93.25 195 GLN B CA 1
ATOM 3854 C C . GLN B 1 195 ? 1.847 15.727 5.828 1 93.25 195 GLN B C 1
ATOM 3856 O O . GLN B 1 195 ? 1.233 15.258 6.793 1 93.25 195 GLN B O 1
ATOM 3861 N N . ILE B 1 196 ? 1.883 15.156 4.664 1 96.12 196 ILE B N 1
ATOM 3862 C CA . ILE B 1 196 ? 1.479 13.766 4.484 1 96.12 196 ILE B CA 1
ATOM 3863 C C . ILE B 1 196 ? 2.688 12.844 4.668 1 96.12 196 ILE B C 1
ATOM 3865 O O . ILE B 1 196 ? 3.721 13.031 4.02 1 96.12 196 ILE B O 1
ATOM 3869 N N . VAL B 1 197 ? 2.582 11.922 5.586 1 94.44 197 VAL B N 1
ATOM 3870 C CA . VAL B 1 197 ? 3.711 11.047 5.895 1 94.44 197 VAL B CA 1
ATOM 3871 C C . VAL B 1 197 ? 3.285 9.586 5.762 1 94.44 197 VAL B C 1
ATOM 3873 O O . VAL B 1 197 ? 2.094 9.273 5.801 1 94.44 197 VAL B O 1
ATOM 3876 N N . ILE B 1 198 ? 4.277 8.703 5.535 1 96.38 198 ILE B N 1
ATOM 3877 C CA . ILE B 1 198 ? 4.047 7.262 5.445 1 96.38 198 ILE B CA 1
ATOM 3878 C C . ILE B 1 198 ? 4.27 6.621 6.816 1 96.38 198 ILE B C 1
ATOM 3880 O O . ILE B 1 198 ? 5.258 6.914 7.492 1 96.38 198 ILE B O 1
ATOM 3884 N N . LYS B 1 199 ? 3.387 5.781 7.156 1 93.69 199 LYS B N 1
ATOM 3885 C CA . LYS B 1 199 ? 3.443 5.121 8.453 1 93.69 199 LYS B CA 1
ATOM 3886 C C . LYS B 1 199 ? 4.621 4.148 8.523 1 93.69 199 LYS B C 1
ATOM 3888 O O . LYS B 1 199 ? 4.812 3.334 7.621 1 93.69 199 LYS B O 1
ATOM 3893 N N . ASP B 1 200 ? 5.383 4.281 9.555 1 93.56 200 ASP B N 1
ATOM 3894 C CA . ASP B 1 200 ? 6.375 3.262 9.883 1 93.56 200 ASP B CA 1
ATOM 3895 C C . ASP B 1 200 ? 5.699 1.949 10.273 1 93.56 200 ASP B C 1
ATOM 3897 O O . ASP B 1 200 ? 4.77 1.939 11.078 1 93.56 200 ASP B O 1
ATOM 3901 N N . THR B 1 201 ? 6.141 0.812 9.742 1 94.5 201 THR B N 1
ATOM 3902 C CA . THR B 1 201 ? 5.453 -0.454 9.969 1 94.5 201 THR B CA 1
ATOM 3903 C C . THR B 1 201 ? 6.031 -1.171 11.188 1 94.5 201 THR B C 1
ATOM 3905 O O . THR B 1 201 ? 5.617 -2.283 11.516 1 94.5 201 THR B O 1
ATOM 3908 N N . GLY B 1 202 ? 6.984 -0.558 11.859 1 91.62 202 GLY B N 1
ATOM 3909 C CA . GLY B 1 202 ? 7.531 -1.152 13.07 1 91.62 202 GLY B CA 1
ATOM 3910 C C . GLY B 1 202 ? 6.582 -1.092 14.25 1 91.62 202 GLY B C 1
ATOM 3911 O O . GLY B 1 202 ? 5.793 -0.153 14.367 1 91.62 202 GLY B O 1
ATOM 3912 N N . VAL B 1 203 ? 6.609 -2.094 15.102 1 81.81 203 VAL B N 1
ATOM 3913 C CA . VAL B 1 203 ? 5.742 -2.164 16.266 1 81.81 203 VAL B CA 1
ATOM 3914 C C . VAL B 1 203 ? 6.148 -1.09 17.281 1 81.81 203 VAL B C 1
ATOM 3916 O O . VAL B 1 203 ? 5.289 -0.482 17.922 1 81.81 203 VAL B O 1
ATOM 3919 N N . ASN B 1 204 ? 7.422 -0.946 17.5 1 66.81 204 ASN B N 1
ATOM 3920 C CA . ASN B 1 204 ? 7.891 0.011 18.5 1 66.81 204 ASN B CA 1
ATOM 3921 C C . ASN B 1 204 ? 8.195 1.368 17.875 1 66.81 204 ASN B C 1
ATOM 3923 O O . ASN B 1 204 ? 8.922 2.178 18.453 1 66.81 204 ASN B O 1
ATOM 3927 N N . SER B 1 205 ? 7.84 1.468 16.734 1 64.06 205 SER B N 1
ATOM 3928 C CA . SER B 1 205 ? 8.227 2.66 15.992 1 64.06 205 SER B CA 1
ATOM 3929 C C . SER B 1 205 ? 7.617 3.918 16.609 1 64.06 205 SER B C 1
ATOM 3931 O O . SER B 1 205 ? 6.398 4.105 16.562 1 64.06 205 SER B O 1
ATOM 3933 N N . GLN B 1 206 ? 7.93 4.094 17.891 1 49.84 206 GLN B N 1
ATOM 3934 C CA . GLN B 1 206 ? 7.555 5.41 18.391 1 49.84 206 GLN B CA 1
ATOM 3935 C C . GLN B 1 206 ? 8.188 6.52 17.562 1 49.84 206 GLN B C 1
ATOM 3937 O O . GLN B 1 206 ? 7.848 7.691 17.719 1 49.84 206 GLN B O 1
ATOM 3942 N N . GLN B 1 207 ? 9.242 6.098 16.875 1 46.91 207 GLN B N 1
ATOM 3943 C CA . GLN B 1 207 ? 10.086 7.156 16.328 1 46.91 207 GLN B CA 1
ATOM 3944 C C . GLN B 1 207 ? 9.445 7.789 15.094 1 46.91 207 GLN B C 1
ATOM 3946 O O . GLN B 1 207 ? 9.055 7.086 14.164 1 46.91 207 GLN B O 1
ATOM 3951 N N . GLU B 1 208 ? 8.75 8.672 15.273 1 47.12 208 GLU B N 1
ATOM 3952 C CA . GLU B 1 208 ? 8.43 9.641 14.227 1 47.12 208 GLU B CA 1
ATOM 3953 C C . GLU B 1 208 ? 9.664 9.977 13.391 1 47.12 208 GLU B C 1
ATOM 3955 O O . GLU B 1 208 ? 10.305 11.008 13.617 1 47.12 208 GLU B O 1
ATOM 3960 N N . ILE B 1 209 ? 10.461 9.039 13.016 1 39.97 209 ILE B N 1
ATOM 3961 C CA . ILE B 1 209 ? 11.625 9.227 12.164 1 39.97 209 ILE B CA 1
ATOM 3962 C C . ILE B 1 209 ? 11.195 9.734 10.789 1 39.97 209 ILE B C 1
ATOM 3964 O O . ILE B 1 209 ? 10.234 9.219 10.203 1 39.97 209 ILE B O 1
ATOM 3968 N N . GLY B 1 210 ? 11.641 11.062 10.469 1 46.12 210 GLY B N 1
ATOM 3969 C CA . GLY B 1 210 ? 11.625 11.758 9.195 1 46.12 210 GLY B CA 1
ATOM 3970 C C . GLY B 1 210 ? 10.609 12.891 9.156 1 46.12 210 GLY B C 1
ATOM 3971 O O . GLY B 1 210 ? 10.477 13.57 8.133 1 46.12 210 GLY B O 1
ATOM 3972 N N . TRP B 1 211 ? 9.719 12.562 10.078 1 48.47 211 TRP B N 1
ATOM 3973 C CA . TRP B 1 211 ? 8.578 13.445 9.836 1 48.47 211 TRP B CA 1
ATOM 3974 C C . TRP B 1 211 ? 8.805 14.812 10.469 1 48.47 211 TRP B C 1
ATOM 3976 O O . TRP B 1 211 ? 9.422 14.922 11.523 1 48.47 211 TRP B O 1
ATOM 3986 N N . LEU B 1 212 ? 9.07 15.664 9.625 1 51.5 212 LEU B N 1
ATOM 3987 C CA . LEU B 1 212 ? 9.109 17.047 10.102 1 51.5 212 LEU B CA 1
ATOM 3988 C C . LEU B 1 212 ? 8.203 17.219 11.32 1 51.5 212 LEU B C 1
ATOM 3990 O O . LEU B 1 212 ? 7.195 16.531 11.445 1 51.5 212 LEU B O 1
ATOM 3994 N N . LYS B 1 213 ? 8.766 17.484 12.438 1 52.22 213 LYS B N 1
ATOM 3995 C CA . LYS B 1 213 ? 8.102 17.969 13.648 1 52.22 213 LYS B CA 1
ATOM 3996 C C . LYS B 1 213 ? 6.844 18.766 13.297 1 52.22 213 LYS B C 1
ATOM 3998 O O . LYS B 1 213 ? 6.484 19.703 14 1 52.22 213 LYS B O 1
ATOM 4003 N N . ALA B 1 214 ? 6.273 18.344 12.102 1 57.19 214 ALA B N 1
ATOM 4004 C CA . ALA B 1 214 ? 5.086 19.156 11.805 1 57.19 214 ALA B CA 1
ATOM 4005 C C . ALA B 1 214 ? 3.959 18.844 12.781 1 57.19 214 ALA B C 1
ATOM 4007 O O . ALA B 1 214 ? 3.725 17.688 13.125 1 57.19 214 ALA B O 1
ATOM 4008 N N . GLU B 1 215 ? 3.461 19.906 13.32 1 67.25 215 GLU B N 1
ATOM 4009 C CA . GLU B 1 215 ? 2.34 19.797 14.25 1 67.25 215 GLU B CA 1
ATOM 4010 C C . GLU B 1 215 ? 1.1 19.25 13.555 1 67.25 215 GLU B C 1
ATOM 4012 O O . GLU B 1 215 ? 0.325 18.5 14.156 1 67.25 215 GLU B O 1
ATOM 4017 N N . GLN B 1 216 ? 1 19.562 12.195 1 82 216 GLN B N 1
ATOM 4018 C CA . GLN B 1 216 ? -0.129 19.031 11.445 1 82 216 GLN B CA 1
ATOM 4019 C C . GLN B 1 216 ? 0.313 17.891 10.531 1 82 216 GLN B C 1
ATOM 4021 O O . GLN B 1 216 ? 1.206 18.078 9.695 1 82 216 GLN B O 1
ATOM 4026 N N . ARG B 1 217 ? -0.342 16.719 10.68 1 90.62 217 ARG B N 1
ATOM 4027 C CA . ARG B 1 217 ? 0.115 15.562 9.914 1 90.62 217 ARG B CA 1
ATOM 4028 C C . ARG B 1 217 ? -1.036 14.609 9.633 1 90.62 217 ARG B C 1
ATOM 4030 O O . ARG B 1 217 ? -1.889 14.383 10.492 1 90.62 217 ARG B O 1
ATOM 4037 N N . TRP B 1 218 ? -1.063 14.203 8.406 1 95.69 218 TRP B N 1
ATOM 4038 C CA . TRP B 1 218 ? -1.827 13.008 8.047 1 95.69 218 TRP B CA 1
ATOM 4039 C C . TRP B 1 218 ? -0.898 11.844 7.719 1 95.69 218 TRP B C 1
ATOM 4041 O O . TRP B 1 218 ? 0.101 12.023 7.016 1 95.69 218 TRP B O 1
ATOM 4051 N N . THR B 1 219 ? -1.163 10.742 8.297 1 95.62 219 THR B N 1
ATOM 4052 C CA . THR B 1 219 ? -0.366 9.539 8.07 1 95.62 219 THR B CA 1
ATOM 4053 C C . THR B 1 219 ? -1.144 8.523 7.238 1 95.62 219 THR B C 1
ATOM 4055 O O . THR B 1 219 ? -2.301 8.227 7.539 1 95.62 219 THR B O 1
ATOM 4058 N N . VAL B 1 220 ? -0.471 8.07 6.152 1 97.38 220 VAL B N 1
ATOM 4059 C CA . VAL B 1 220 ? -1.082 7.055 5.301 1 97.38 220 VAL B CA 1
ATOM 4060 C C . VAL B 1 220 ? -0.13 5.871 5.141 1 97.38 220 VAL B C 1
ATOM 4062 O O . VAL B 1 220 ? 0.979 5.883 5.68 1 97.38 220 VAL B O 1
ATOM 4065 N N . SER B 1 221 ? -0.56 4.859 4.383 1 96.81 221 SER B N 1
ATOM 4066 C CA . SER B 1 221 ? 0.155 3.588 4.402 1 96.81 221 SER B CA 1
ATOM 4067 C C . SER B 1 221 ? 1.168 3.506 3.264 1 96.81 221 SER B C 1
ATOM 4069 O O . SER B 1 221 ? 2.102 2.703 3.314 1 96.81 221 SER B O 1
ATOM 4071 N N . ASN B 1 222 ? 0.921 4.227 2.211 1 97.44 222 ASN B N 1
ATOM 4072 C CA . ASN B 1 222 ? 1.839 4.137 1.079 1 97.44 222 ASN B CA 1
ATOM 4073 C C . ASN B 1 222 ? 1.826 5.414 0.244 1 97.44 222 ASN B C 1
ATOM 4075 O O . ASN B 1 222 ? 1.039 6.324 0.506 1 97.44 222 ASN B O 1
ATOM 4079 N N . PHE B 1 223 ? 2.643 5.484 -0.746 1 97.88 223 PHE B N 1
ATOM 4080 C CA . PHE B 1 223 ? 2.855 6.711 -1.504 1 97.88 223 PHE B CA 1
ATOM 4081 C C . PHE B 1 223 ? 1.729 6.93 -2.508 1 97.88 223 PHE B C 1
ATOM 4083 O O . PHE B 1 223 ? 1.477 8.062 -2.93 1 97.88 223 PHE B O 1
ATOM 4090 N N . HIS B 1 224 ? 1.065 5.867 -2.93 1 97.75 224 HIS B N 1
ATOM 4091 C CA . HIS B 1 224 ? -0.072 6.039 -3.828 1 97.75 224 HIS B CA 1
ATOM 4092 C C . HIS B 1 224 ? -1.197 6.812 -3.15 1 97.75 224 HIS B C 1
ATOM 4094 O O . HIS B 1 224 ? -1.806 7.695 -3.764 1 97.75 224 HIS B O 1
ATOM 4100 N N . GLU B 1 225 ? -1.395 6.496 -1.907 1 98.12 225 GLU B N 1
ATOM 4101 C CA . GLU B 1 225 ? -2.393 7.219 -1.122 1 98.12 225 GLU B CA 1
ATOM 4102 C C . GLU B 1 225 ? -1.979 8.672 -0.906 1 98.12 225 GLU B C 1
ATOM 4104 O O . GLU B 1 225 ? -2.812 9.578 -0.988 1 98.12 225 GLU B O 1
ATOM 4109 N N . ALA B 1 226 ? -0.702 8.844 -0.629 1 98.19 226 ALA B N 1
ATOM 4110 C CA . ALA B 1 226 ? -0.19 10.203 -0.485 1 98.19 226 ALA B CA 1
ATOM 4111 C C . ALA B 1 226 ? -0.445 11.023 -1.747 1 98.19 226 ALA B C 1
ATOM 4113 O O . ALA B 1 226 ? -0.884 12.172 -1.671 1 98.19 226 ALA B O 1
ATOM 4114 N N . LYS B 1 227 ? -0.2 10.438 -2.893 1 98.31 227 LYS B N 1
ATOM 4115 C CA . LYS B 1 227 ? -0.393 11.133 -4.164 1 98.31 227 LYS B CA 1
ATOM 4116 C C . LYS B 1 227 ? -1.855 11.523 -4.359 1 98.31 227 LYS B C 1
ATOM 4118 O O . LYS B 1 227 ? -2.152 12.594 -4.887 1 98.31 227 LYS B O 1
ATOM 4123 N N . VAL B 1 228 ? -2.77 10.648 -3.953 1 98.19 228 VAL B N 1
ATOM 4124 C CA . VAL B 1 228 ? -4.195 10.938 -4.074 1 98.19 228 VAL B CA 1
ATOM 4125 C C . VAL B 1 228 ? -4.543 12.188 -3.27 1 98.19 228 VAL B C 1
ATOM 4127 O O . VAL B 1 228 ? -5.277 13.055 -3.746 1 98.19 228 VAL B O 1
ATOM 4130 N N . ILE B 1 229 ? -4.004 12.297 -2.088 1 98.56 229 ILE B N 1
ATOM 4131 C CA . ILE B 1 229 ? -4.277 13.422 -1.207 1 98.56 229 ILE B CA 1
ATOM 4132 C C . ILE B 1 229 ? -3.668 14.695 -1.796 1 98.56 229 ILE B C 1
ATOM 4134 O O . ILE B 1 229 ? -4.336 15.727 -1.886 1 98.56 229 ILE B O 1
ATOM 4138 N N . LEU B 1 230 ? -2.418 14.625 -2.256 1 98.38 230 LEU B N 1
ATOM 4139 C CA . LEU B 1 230 ? -1.73 15.773 -2.824 1 98.38 230 LEU B CA 1
ATOM 4140 C C . LEU B 1 230 ? -2.475 16.312 -4.043 1 98.38 230 LEU B C 1
ATOM 4142 O O . LEU B 1 230 ? -2.518 17.516 -4.273 1 98.38 230 LEU B O 1
ATOM 4146 N N . ALA B 1 231 ? -3.012 15.422 -4.793 1 97.38 231 ALA B N 1
ATOM 4147 C CA . ALA B 1 231 ? -3.701 15.789 -6.027 1 97.38 231 ALA B CA 1
ATOM 4148 C C . ALA B 1 231 ? -4.91 16.672 -5.738 1 97.38 231 ALA B C 1
ATOM 4150 O O . ALA B 1 231 ? -5.406 17.375 -6.629 1 97.38 231 ALA B O 1
ATOM 4151 N N . LYS B 1 232 ? -5.375 16.672 -4.52 1 96.94 232 LYS B N 1
ATOM 4152 C CA . LYS B 1 232 ? -6.512 17.5 -4.125 1 96.94 232 LYS B CA 1
ATOM 4153 C C . LYS B 1 232 ? -6.047 18.844 -3.594 1 96.94 232 LYS B C 1
ATOM 4155 O O . LYS B 1 232 ? -6.852 19.625 -3.082 1 96.94 232 LYS B O 1
ATOM 4160 N N . GLY B 1 233 ? -4.785 19.062 -3.68 1 97.31 233 GLY B N 1
ATOM 4161 C CA . GLY B 1 233 ? -4.238 20.328 -3.217 1 97.31 233 GLY B CA 1
ATOM 4162 C C . GLY B 1 233 ? -4.004 20.359 -1.718 1 97.31 233 GLY B C 1
ATOM 4163 O O . GLY B 1 233 ? -3.936 21.438 -1.121 1 97.31 233 GLY B O 1
ATOM 4164 N N . ILE B 1 234 ? -3.887 19.156 -1.154 1 97.25 234 ILE B N 1
ATOM 4165 C CA . ILE B 1 234 ? -3.809 19.078 0.3 1 97.25 234 ILE B CA 1
ATOM 4166 C C . ILE B 1 234 ? -2.398 18.672 0.72 1 97.25 234 ILE B C 1
ATOM 4168 O O . ILE B 1 234 ? -1.938 17.578 0.386 1 97.25 234 ILE B O 1
ATOM 4172 N N . GLY B 1 235 ? -1.709 19.578 1.393 1 96.12 235 GLY B N 1
ATOM 4173 C CA . GLY B 1 235 ? -0.456 19.281 2.062 1 96.12 235 GLY B CA 1
ATOM 4174 C C . GLY B 1 235 ? 0.705 19.094 1.104 1 96.12 235 GLY B C 1
ATOM 4175 O O . GLY B 1 235 ? 0.631 19.516 -0.055 1 96.12 235 GLY B O 1
ATOM 4176 N N . PHE B 1 236 ? 1.816 18.594 1.692 1 95 236 PHE B N 1
ATOM 4177 C CA . PHE B 1 236 ? 3.037 18.25 0.972 1 95 236 PHE B CA 1
ATOM 4178 C C . PHE B 1 236 ? 3.594 16.922 1.453 1 95 236 PHE B C 1
ATOM 4180 O O . PHE B 1 236 ? 3.178 16.406 2.494 1 95 236 PHE B O 1
ATOM 4187 N N . CYS B 1 237 ? 4.477 16.344 0.655 1 94.75 237 CYS B N 1
ATOM 4188 C CA . CYS B 1 237 ? 5.008 15.031 0.977 1 94.75 237 CYS B CA 1
ATOM 4189 C C . CYS B 1 237 ? 6.352 14.805 0.292 1 94.75 237 CYS B C 1
ATOM 4191 O O . CYS B 1 237 ? 6.57 15.266 -0.829 1 94.75 237 CYS B O 1
ATOM 4193 N N . TRP B 1 238 ? 7.262 14.188 1.019 1 94.12 238 TRP B N 1
ATOM 4194 C CA . TRP B 1 238 ? 8.438 13.609 0.378 1 94.12 238 TRP B CA 1
ATOM 4195 C C . TRP B 1 238 ? 8.086 12.289 -0.306 1 94.12 238 TRP B C 1
ATOM 4197 O O . TRP B 1 238 ? 7.582 11.367 0.335 1 94.12 238 TRP B O 1
ATOM 4207 N N . ILE B 1 239 ? 8.352 12.195 -1.627 1 96.75 239 ILE B N 1
ATOM 4208 C CA . ILE B 1 239 ? 8 11 -2.385 1 96.75 239 ILE B CA 1
ATOM 4209 C C . ILE B 1 239 ? 9.188 10.562 -3.238 1 96.75 239 ILE B C 1
ATOM 4211 O O . ILE B 1 239 ? 9.883 11.398 -3.82 1 96.75 239 ILE B O 1
ATOM 4215 N N . PRO B 1 240 ? 9.484 9.203 -3.311 1 97.06 240 PRO B N 1
ATOM 4216 C CA . PRO B 1 240 ? 10.531 8.75 -4.23 1 97.06 240 PRO B CA 1
ATOM 4217 C C . PRO B 1 240 ? 10.312 9.25 -5.66 1 97.06 240 PRO B C 1
ATOM 4219 O O . PRO B 1 240 ? 9.195 9.164 -6.184 1 97.06 240 PRO B O 1
ATOM 4222 N N . ALA B 1 241 ? 11.367 9.68 -6.289 1 96.25 241 ALA B N 1
ATOM 4223 C CA . ALA B 1 241 ? 11.312 10.305 -7.605 1 96.25 241 ALA B CA 1
ATOM 4224 C C . ALA B 1 241 ? 10.688 9.367 -8.633 1 96.25 241 ALA B C 1
ATOM 4226 O O . ALA B 1 241 ? 9.898 9.805 -9.477 1 96.25 241 ALA B O 1
ATOM 4227 N N . HIS B 1 242 ? 10.953 8.078 -8.555 1 96.56 242 HIS B N 1
ATOM 4228 C CA . HIS B 1 242 ? 10.516 7.129 -9.57 1 96.56 242 HIS B CA 1
ATOM 4229 C C . HIS B 1 242 ? 9 6.93 -9.523 1 96.56 242 HIS B C 1
ATOM 4231 O O . HIS B 1 242 ? 8.414 6.402 -10.469 1 96.56 242 HIS B O 1
ATOM 4237 N N . LEU B 1 243 ? 8.359 7.406 -8.469 1 97.5 243 LEU B N 1
ATOM 4238 C CA . LEU B 1 243 ? 6.93 7.191 -8.312 1 97.5 243 LEU B CA 1
ATOM 4239 C C . LEU B 1 243 ? 6.141 8.383 -8.836 1 97.5 243 LEU B C 1
ATOM 4241 O O . LEU B 1 243 ? 4.91 8.336 -8.922 1 97.5 243 LEU B O 1
ATOM 4245 N N . VAL B 1 244 ? 6.777 9.469 -9.211 1 97.62 244 VAL B N 1
ATOM 4246 C CA . VAL B 1 244 ? 6.008 10.68 -9.477 1 97.62 244 VAL B CA 1
ATOM 4247 C C . VAL B 1 244 ? 6.391 11.25 -10.836 1 97.62 244 VAL B C 1
ATOM 4249 O O . VAL B 1 244 ? 6.141 12.422 -11.125 1 97.62 244 VAL B O 1
ATOM 4252 N N . LYS B 1 245 ? 7.059 10.461 -11.688 1 96.44 245 LYS B N 1
ATOM 4253 C CA . LYS B 1 245 ? 7.465 10.914 -13.016 1 96.44 245 LYS B CA 1
ATOM 4254 C C . LYS B 1 245 ? 6.27 11.438 -13.812 1 96.44 245 LYS B C 1
ATOM 4256 O O . LYS B 1 245 ? 6.309 12.547 -14.344 1 96.44 245 LYS B O 1
ATOM 4261 N N . GLN B 1 246 ? 5.207 10.688 -13.82 1 94.75 246 GLN B N 1
ATOM 4262 C CA . GLN B 1 246 ? 4.031 11.055 -14.602 1 94.75 246 GLN B CA 1
ATOM 4263 C C . GLN B 1 246 ? 3.357 12.305 -14.039 1 94.75 246 GLN B C 1
ATOM 4265 O O . GLN B 1 246 ? 2.965 13.195 -14.789 1 94.75 246 GLN B O 1
ATOM 4270 N N . GLU B 1 247 ? 3.195 12.359 -12.75 1 97.31 247 GLU B N 1
ATOM 4271 C CA . GLU B 1 247 ? 2.541 13.492 -12.102 1 97.31 247 GLU B CA 1
ATOM 4272 C C . GLU B 1 247 ? 3.312 14.789 -12.336 1 97.31 247 GLU B C 1
ATOM 4274 O O . GLU B 1 247 ? 2.717 15.859 -12.453 1 97.31 247 GLU B O 1
ATOM 4279 N N . LEU B 1 248 ? 4.641 14.672 -12.461 1 97.19 248 LEU B N 1
ATOM 4280 C CA . LEU B 1 248 ? 5.469 15.836 -12.734 1 97.19 248 LEU B CA 1
ATOM 4281 C C . LEU B 1 248 ? 5.363 16.25 -14.195 1 97.19 248 LEU B C 1
ATOM 4283 O O . LEU B 1 248 ? 5.238 17.438 -14.508 1 97.19 248 LEU B O 1
ATOM 4287 N N . GLU B 1 249 ? 5.328 15.305 -15.078 1 96.69 249 GLU B N 1
ATOM 4288 C CA . GLU B 1 249 ? 5.266 15.555 -16.516 1 96.69 249 GLU B CA 1
ATOM 4289 C C . GLU B 1 249 ? 3.938 16.203 -16.906 1 96.69 249 GLU B C 1
ATOM 4291 O O . GLU B 1 249 ? 3.898 17.094 -17.75 1 96.69 249 GLU B O 1
ATOM 4296 N N . ASN B 1 250 ? 2.861 15.781 -16.219 1 95.75 250 ASN B N 1
ATOM 4297 C CA . ASN B 1 250 ? 1.544 16.281 -16.578 1 95.75 250 ASN B CA 1
ATOM 4298 C C . ASN B 1 250 ? 1.146 17.484 -15.727 1 95.75 250 ASN B C 1
ATOM 4300 O O . ASN B 1 250 ? 0.042 18.016 -15.867 1 95.75 250 ASN B O 1
ATOM 4304 N N . GLY B 1 251 ? 1.975 17.859 -14.82 1 96.56 251 GLY B N 1
ATOM 4305 C CA . GLY B 1 251 ? 1.768 19.062 -14.039 1 96.56 251 GLY B CA 1
ATOM 4306 C C . GLY B 1 251 ? 0.793 18.875 -12.891 1 96.56 251 GLY B C 1
ATOM 4307 O O . GLY B 1 251 ? 0.269 19.844 -12.344 1 96.56 251 GLY B O 1
ATOM 4308 N N . GLN B 1 252 ? 0.53 17.641 -12.547 1 97.38 252 GLN B N 1
ATOM 4309 C CA . GLN B 1 252 ? -0.385 17.359 -11.445 1 97.38 252 GLN B CA 1
ATOM 4310 C C . GLN B 1 252 ? 0.258 17.688 -10.102 1 97.38 252 GLN B C 1
ATOM 4312 O O . GLN B 1 252 ? -0.434 18.047 -9.148 1 97.38 252 GLN B O 1
ATOM 4317 N N . LEU B 1 253 ? 1.585 17.5 -10.023 1 98.31 253 LEU B N 1
ATOM 4318 C CA . LEU B 1 253 ? 2.381 17.828 -8.852 1 98.31 253 LEU B CA 1
ATOM 4319 C C . LEU B 1 253 ? 3.59 18.672 -9.234 1 98.31 253 LEU B C 1
ATOM 4321 O O . LEU B 1 253 ? 4.023 18.656 -10.391 1 98.31 253 LEU B O 1
ATOM 4325 N N . VAL B 1 254 ? 4.109 19.406 -8.305 1 97.44 254 VAL B N 1
ATOM 4326 C CA . VAL B 1 254 ? 5.301 20.219 -8.531 1 97.44 254 VAL B CA 1
ATOM 4327 C C . VAL B 1 254 ? 6.32 19.969 -7.426 1 97.44 254 VAL B C 1
ATOM 4329 O O . VAL B 1 254 ? 5.945 19.719 -6.277 1 97.44 254 VAL B O 1
ATOM 4332 N N . ARG B 1 255 ? 7.547 20.078 -7.852 1 95.06 255 ARG B N 1
ATOM 4333 C CA . ARG B 1 255 ? 8.648 19.922 -6.906 1 95.06 255 ARG B CA 1
ATOM 4334 C C . ARG B 1 255 ? 8.914 21.219 -6.152 1 95.06 255 ARG B C 1
ATOM 4336 O O . ARG B 1 255 ? 8.93 22.297 -6.754 1 95.06 255 ARG B O 1
ATOM 4343 N N . LEU B 1 256 ? 9.062 21.125 -4.852 1 93.69 256 LEU B N 1
ATOM 4344 C CA . LEU B 1 256 ? 9.422 22.25 -4.008 1 93.69 256 LEU B CA 1
ATOM 4345 C C . LEU B 1 256 ? 10.93 22.344 -3.82 1 93.69 256 LEU B C 1
ATOM 4347 O O . LEU B 1 256 ? 11.609 21.312 -3.754 1 93.69 256 LEU B O 1
ATOM 4351 N N . SER B 1 257 ? 11.445 23.5 -3.775 1 89.38 257 SER B N 1
ATOM 4352 C CA . SER B 1 257 ? 12.867 23.719 -3.533 1 89.38 257 SER B CA 1
ATOM 4353 C C . SER B 1 257 ? 13.117 24.172 -2.1 1 89.38 257 SER B C 1
ATOM 4355 O O . SER B 1 257 ? 12.664 25.25 -1.688 1 89.38 257 SER B O 1
ATOM 4357 N N . LEU B 1 258 ? 13.648 23.281 -1.339 1 86.31 258 LEU B N 1
ATOM 4358 C CA . LEU B 1 258 ? 14.055 23.625 0.023 1 86.31 258 LEU B CA 1
ATOM 4359 C C . LEU B 1 258 ? 15.516 24.031 0.073 1 86.31 258 LEU B C 1
ATOM 4361 O O . LEU B 1 258 ? 16.375 23.344 -0.484 1 86.31 258 LEU B O 1
ATOM 4365 N N . LYS B 1 259 ? 15.719 25.141 0.637 1 82.56 259 LYS B N 1
ATOM 4366 C CA . LYS B 1 259 ? 17.094 25.609 0.75 1 82.56 259 LYS B CA 1
ATOM 4367 C C . LYS B 1 259 ? 17.969 24.594 1.475 1 82.56 259 LYS B C 1
ATOM 4369 O O . LYS B 1 259 ? 17.625 24.141 2.57 1 82.56 259 LYS B O 1
ATOM 4374 N N . GLY B 1 260 ? 19.094 24.172 0.96 1 73.06 260 GLY B N 1
ATOM 4375 C CA . GLY B 1 260 ? 20.062 23.266 1.555 1 73.06 260 GLY B CA 1
ATOM 4376 C C . GLY B 1 260 ? 19.672 21.812 1.436 1 73.06 260 GLY B C 1
ATOM 4377 O O . GLY B 1 260 ? 20.438 20.906 1.794 1 73.06 260 GLY B O 1
ATOM 4378 N N . SER B 1 261 ? 18.469 21.516 1.182 1 65.69 261 SER B N 1
ATOM 4379 C CA . SER B 1 261 ? 18.016 20.125 1.188 1 65.69 261 SER B CA 1
ATOM 4380 C C . SER B 1 261 ? 17.078 19.828 0.015 1 65.69 261 SER B C 1
ATOM 4382 O O . SER B 1 261 ? 15.961 19.359 0.209 1 65.69 261 SER B O 1
ATOM 4384 N N . SER B 1 262 ? 17.516 20.016 -1.169 1 62.53 262 SER B N 1
ATOM 4385 C CA . SER B 1 262 ? 16.562 19.875 -2.262 1 62.53 262 SER B CA 1
ATOM 4386 C C . SER B 1 262 ? 16.312 18.406 -2.584 1 62.53 262 SER B C 1
ATOM 4388 O O . SER B 1 262 ? 15.367 18.062 -3.299 1 62.53 262 SER B O 1
ATOM 4390 N N . SER B 1 263 ? 17.141 17.5 -2.119 1 71.44 263 SER B N 1
ATOM 4391 C CA . SER B 1 263 ? 16.953 16.078 -2.369 1 71.44 263 SER B CA 1
ATOM 4392 C C . SER B 1 263 ? 17.484 15.242 -1.214 1 71.44 263 SER B C 1
ATOM 4394 O O . SER B 1 263 ? 18.453 15.625 -0.559 1 71.44 263 SER B O 1
ATOM 4396 N N . ARG B 1 264 ? 16.594 14.336 -0.838 1 84.06 264 ARG B N 1
ATOM 4397 C CA . ARG B 1 264 ? 17.031 13.32 0.104 1 84.06 264 ARG B CA 1
ATOM 4398 C C . ARG B 1 264 ? 17.328 12 -0.611 1 84.06 264 ARG B C 1
ATOM 4400 O O . ARG B 1 264 ? 16.641 11.648 -1.575 1 84.06 264 ARG B O 1
ATOM 4407 N N . LYS B 1 265 ? 18.484 11.453 -0.245 1 89.06 265 LYS B N 1
ATOM 4408 C CA . LYS B 1 265 ? 18.875 10.18 -0.845 1 89.06 265 LYS B CA 1
ATOM 4409 C C . LYS B 1 265 ? 18.891 9.062 0.192 1 89.06 265 LYS B C 1
ATOM 4411 O O . LYS B 1 265 ? 19.188 9.297 1.364 1 89.06 265 LYS B O 1
ATOM 4416 N N . ILE B 1 266 ? 18.5 7.945 -0.291 1 92.94 266 ILE B N 1
ATOM 4417 C CA . ILE B 1 266 ? 18.594 6.762 0.557 1 92.94 266 ILE B CA 1
ATOM 4418 C C . ILE B 1 266 ? 19.25 5.621 -0.217 1 92.94 266 ILE B C 1
ATOM 4420 O O . ILE B 1 266 ? 18.953 5.414 -1.397 1 92.94 266 ILE B O 1
ATOM 4424 N N . LEU B 1 267 ? 20.172 4.949 0.417 1 95.56 267 LEU B N 1
ATOM 4425 C CA . LEU B 1 267 ? 20.781 3.738 -0.13 1 95.56 267 LEU B CA 1
ATOM 4426 C C . LEU B 1 267 ? 20.016 2.5 0.316 1 95.56 267 LEU B C 1
ATOM 4428 O O . LEU B 1 267 ? 19.75 2.318 1.509 1 95.56 267 LEU B O 1
ATOM 4432 N N . LEU B 1 268 ? 19.609 1.699 -0.651 1 97.94 268 LEU B N 1
ATOM 4433 C CA . LEU B 1 268 ? 18.953 0.437 -0.338 1 97.94 268 LEU B CA 1
ATOM 4434 C C . LEU B 1 268 ? 19.922 -0.734 -0.488 1 97.94 268 LEU B C 1
ATOM 4436 O O . LEU B 1 268 ? 20.781 -0.726 -1.372 1 97.94 268 LEU B O 1
ATOM 4440 N N . SER B 1 269 ? 19.734 -1.685 0.405 1 98.44 269 SER B N 1
ATOM 4441 C CA . SER B 1 269 ? 20.609 -2.854 0.431 1 98.44 269 SER B CA 1
ATOM 4442 C C . SER B 1 269 ? 19.812 -4.141 0.6 1 98.44 269 SER B C 1
ATOM 4444 O O . SER B 1 269 ? 18.656 -4.105 1.051 1 98.44 269 SER B O 1
ATOM 4446 N N . LEU B 1 270 ? 20.391 -5.207 0.159 1 98.81 270 LEU B N 1
ATOM 4447 C CA . LEU B 1 270 ? 19.812 -6.531 0.314 1 98.81 270 LEU B CA 1
ATOM 4448 C C . LEU B 1 270 ? 20.438 -7.27 1.495 1 98.81 270 LEU B C 1
ATOM 4450 O O . LEU B 1 270 ? 21.656 -7.234 1.678 1 98.81 270 LEU B O 1
ATOM 4454 N N . VAL B 1 271 ? 19.609 -7.867 2.346 1 98.75 271 VAL B N 1
ATOM 4455 C CA . VAL B 1 271 ? 20.047 -8.648 3.496 1 98.75 271 VAL B CA 1
ATOM 4456 C C . VAL B 1 271 ? 19.391 -10.023 3.465 1 98.75 271 VAL B C 1
ATOM 4458 O O . VAL B 1 271 ? 18.188 -10.133 3.199 1 98.75 271 VAL B O 1
ATOM 4461 N N . VAL B 1 272 ? 20.109 -11.039 3.598 1 98.75 272 VAL B N 1
ATOM 4462 C CA . VAL B 1 272 ? 19.594 -12.359 3.912 1 98.75 272 VAL B CA 1
ATOM 4463 C C . VAL B 1 272 ? 19.719 -12.625 5.41 1 98.75 272 VAL B C 1
ATOM 4465 O O . VAL B 1 272 ? 20.812 -12.875 5.914 1 98.75 272 VAL B O 1
ATOM 4468 N N . PRO B 1 273 ? 18.609 -12.617 6.105 1 98.25 273 PRO B N 1
ATOM 4469 C CA . PRO B 1 273 ? 18.672 -12.648 7.566 1 98.25 273 PRO B CA 1
ATOM 4470 C C . PRO B 1 273 ? 19.297 -13.93 8.109 1 98.25 273 PRO B C 1
ATOM 4472 O O . PRO B 1 273 ? 20.062 -13.883 9.078 1 98.25 273 PRO B O 1
ATOM 4475 N N . GLN B 1 274 ? 18.953 -15.062 7.496 1 96.94 274 GLN B N 1
ATOM 4476 C CA . GLN B 1 274 ? 19.484 -16.344 7.938 1 96.94 274 GLN B CA 1
ATOM 4477 C C . GLN B 1 274 ? 20.312 -17.016 6.836 1 96.94 274 GLN B C 1
ATOM 4479 O O . GLN B 1 274 ? 19.906 -18.016 6.266 1 96.94 274 GLN B O 1
ATOM 4484 N N . ARG B 1 275 ? 21.438 -16.594 6.691 1 95.75 275 ARG B N 1
ATOM 4485 C CA . ARG B 1 275 ? 22.312 -17.031 5.605 1 95.75 275 ARG B CA 1
ATOM 4486 C C . ARG B 1 275 ? 22.641 -18.516 5.719 1 95.75 275 ARG B C 1
ATOM 4488 O O . ARG B 1 275 ? 22.672 -19.219 4.711 1 95.75 275 ARG B O 1
ATOM 4495 N N . ASP B 1 276 ? 22.734 -19 6.895 1 94.75 276 ASP B N 1
ATOM 4496 C CA . ASP B 1 276 ? 23.125 -20.375 7.129 1 94.75 276 ASP B CA 1
ATOM 4497 C C . ASP B 1 276 ? 22 -21.344 6.75 1 94.75 276 ASP B C 1
ATOM 4499 O O . ASP B 1 276 ? 22.234 -22.531 6.512 1 94.75 276 ASP B O 1
ATOM 4503 N N . LYS B 1 277 ? 20.812 -20.828 6.691 1 95.5 277 LYS B N 1
ATOM 4504 C CA . LYS B 1 277 ? 19.656 -21.672 6.391 1 95.5 277 LYS B CA 1
ATOM 4505 C C . LYS B 1 277 ? 19.172 -21.438 4.965 1 95.5 277 LYS B C 1
ATOM 4507 O O . LYS B 1 277 ? 18.109 -21.938 4.582 1 95.5 277 LYS B O 1
ATOM 4512 N N . GLN B 1 278 ? 19.891 -20.719 4.242 1 96.94 278 GLN B N 1
ATOM 4513 C CA . GLN B 1 278 ? 19.484 -20.344 2.893 1 96.94 278 GLN B CA 1
ATOM 4514 C C . GLN B 1 278 ? 19.531 -21.547 1.955 1 96.94 278 GLN B C 1
ATOM 4516 O O . GLN B 1 278 ? 20.578 -22.172 1.792 1 96.94 278 GLN B O 1
ATOM 4521 N N . GLY B 1 279 ? 18.438 -21.844 1.352 1 97.19 279 GLY B N 1
ATOM 4522 C CA . GLY B 1 279 ? 18.359 -22.891 0.355 1 97.19 279 GLY B CA 1
ATOM 4523 C C . GLY B 1 279 ? 18.594 -22.406 -1.06 1 97.19 279 GLY B C 1
ATOM 4524 O O . GLY B 1 279 ? 18.875 -21.219 -1.27 1 97.19 279 GLY B O 1
ATOM 4525 N N . PRO B 1 280 ? 18.516 -23.297 -2.014 1 97.88 280 PRO B N 1
ATOM 4526 C CA . PRO B 1 280 ? 18.844 -22.953 -3.396 1 97.88 280 PRO B CA 1
ATOM 4527 C C . PRO B 1 280 ? 17.875 -21.953 -4.008 1 97.88 280 PRO B C 1
ATOM 4529 O O . PRO B 1 280 ? 18.266 -21.125 -4.824 1 97.88 280 PRO B O 1
ATOM 4532 N N . ALA B 1 281 ? 16.562 -22.047 -3.684 1 97.75 281 ALA B N 1
ATOM 4533 C CA . ALA B 1 281 ? 15.594 -21.094 -4.227 1 97.75 281 ALA B CA 1
ATOM 4534 C C . ALA B 1 281 ? 15.914 -19.672 -3.793 1 97.75 281 ALA B C 1
ATOM 4536 O O . ALA B 1 281 ? 15.914 -18.75 -4.613 1 97.75 281 ALA B O 1
ATOM 4537 N N . CYS B 1 282 ? 16.172 -19.531 -2.525 1 98.5 282 CYS B N 1
ATOM 4538 C CA . CYS B 1 282 ? 16.5 -18.219 -1.972 1 98.5 282 CYS B CA 1
ATOM 4539 C C . CYS B 1 282 ? 17.781 -17.688 -2.572 1 98.5 282 CYS B C 1
ATOM 4541 O O . CYS B 1 282 ? 17.875 -16.5 -2.902 1 98.5 282 CYS B O 1
ATOM 4543 N N . LYS B 1 283 ? 18.75 -18.547 -2.727 1 98.56 283 LYS B N 1
ATOM 4544 C CA . LYS B 1 283 ? 20.016 -18.156 -3.332 1 98.56 283 LYS B CA 1
ATOM 4545 C C . LYS B 1 283 ? 19.812 -17.656 -4.758 1 98.56 283 LYS B C 1
ATOM 4547 O O . LYS B 1 283 ? 20.375 -16.625 -5.152 1 98.56 283 LYS B O 1
ATOM 4552 N N . LEU B 1 284 ? 19.062 -18.406 -5.434 1 98.56 284 LEU B N 1
ATOM 4553 C CA . LEU B 1 284 ? 18.781 -18.016 -6.812 1 98.56 284 LEU B CA 1
ATOM 4554 C C . LEU B 1 284 ? 18.078 -16.656 -6.867 1 98.56 284 LEU B C 1
ATOM 4556 O O . LEU B 1 284 ? 18.469 -15.781 -7.633 1 98.56 284 LEU B O 1
ATOM 4560 N N . LEU B 1 285 ? 17.031 -16.453 -6.07 1 98.75 285 LEU B N 1
ATOM 4561 C CA . LEU B 1 285 ? 16.281 -15.203 -6.082 1 98.75 285 LEU B CA 1
ATOM 4562 C C . LEU B 1 285 ? 17.172 -14.031 -5.668 1 98.75 285 LEU B C 1
ATOM 4564 O O . LEU B 1 285 ? 17.094 -12.953 -6.258 1 98.75 285 LEU B O 1
ATOM 4568 N N . GLU B 1 286 ? 17.984 -14.258 -4.652 1 98.75 286 GLU B N 1
ATOM 4569 C CA . GLU B 1 286 ? 18.953 -13.242 -4.262 1 98.75 286 GLU B CA 1
ATOM 4570 C C . GLU B 1 286 ? 19.812 -12.82 -5.453 1 98.75 286 GLU B C 1
ATOM 4572 O O . GLU B 1 286 ? 19.969 -11.625 -5.719 1 98.75 286 GLU B O 1
ATOM 4577 N N . SER B 1 287 ? 20.375 -13.781 -6.133 1 98.62 287 SER B N 1
ATOM 4578 C CA . SER B 1 287 ? 21.25 -13.508 -7.27 1 98.62 287 SER B CA 1
ATOM 4579 C C . SER B 1 287 ? 20.531 -12.734 -8.359 1 98.62 287 SER B C 1
ATOM 4581 O O . SER B 1 287 ? 21.109 -11.852 -8.992 1 98.62 287 SER B O 1
ATOM 4583 N N . LEU B 1 288 ? 19.328 -13.062 -8.57 1 98.69 288 LEU B N 1
ATOM 4584 C CA . LEU B 1 288 ? 18.531 -12.414 -9.617 1 98.69 288 LEU B CA 1
ATOM 4585 C C . LEU B 1 288 ? 18.203 -10.977 -9.227 1 98.69 288 LEU B C 1
ATOM 4587 O O . LEU B 1 288 ? 18.172 -10.094 -10.086 1 98.69 288 LEU B O 1
ATOM 4591 N N . ILE B 1 289 ? 17.938 -10.695 -7.934 1 98.75 289 ILE B N 1
ATOM 4592 C CA . ILE B 1 289 ? 17.688 -9.336 -7.477 1 98.75 289 ILE B CA 1
ATOM 4593 C C . ILE B 1 289 ? 18.969 -8.5 -7.645 1 98.75 289 ILE B C 1
ATOM 4595 O O . ILE B 1 289 ? 18.906 -7.383 -8.164 1 98.75 289 ILE B O 1
ATOM 4599 N N . LEU B 1 290 ? 20.094 -9.047 -7.27 1 98.5 290 LEU B N 1
ATOM 4600 C CA . LEU B 1 290 ? 21.359 -8.352 -7.391 1 98.5 290 LEU B CA 1
ATOM 4601 C C . LEU B 1 290 ? 21.688 -8.055 -8.852 1 98.5 290 LEU B C 1
ATOM 4603 O O . LEU B 1 290 ? 22.219 -6.992 -9.164 1 98.5 290 LEU B O 1
ATOM 4607 N N . ALA B 1 291 ? 21.359 -8.914 -9.742 1 98 291 ALA B N 1
ATOM 4608 C CA . ALA B 1 291 ? 21.656 -8.789 -11.164 1 98 291 ALA B CA 1
ATOM 4609 C C . ALA B 1 291 ? 20.922 -7.598 -11.773 1 98 291 ALA B C 1
ATOM 4611 O O . ALA B 1 291 ? 21.359 -7.035 -12.773 1 98 291 ALA B O 1
ATOM 4612 N N . GLN B 1 292 ? 19.766 -7.227 -11.156 1 97.81 292 GLN B N 1
ATOM 4613 C CA . GLN B 1 292 ? 19.016 -6.09 -11.68 1 97.81 292 GLN B CA 1
ATOM 4614 C C . GLN B 1 292 ? 19.766 -4.781 -11.469 1 97.81 292 GLN B C 1
ATOM 4616 O O . GLN B 1 292 ? 19.438 -3.758 -12.062 1 97.81 292 GLN B O 1
ATOM 4621 N N . HIS B 1 293 ? 20.719 -4.734 -10.617 1 96.69 293 HIS B N 1
ATOM 4622 C CA . HIS B 1 293 ? 21.406 -3.502 -10.234 1 96.69 293 HIS B CA 1
ATOM 4623 C C . HIS B 1 293 ? 22.859 -3.508 -10.711 1 96.69 293 HIS B C 1
ATOM 4625 O O . HIS B 1 293 ? 23.594 -2.537 -10.5 1 96.69 293 HIS B O 1
ATOM 4631 N N . LYS B 1 294 ? 23.531 -4.504 -11.133 1 84.88 294 LYS B N 1
ATOM 4632 C CA . LYS B 1 294 ? 24.891 -4.539 -11.641 1 84.88 294 LYS B CA 1
ATOM 4633 C C . LYS B 1 294 ? 24.984 -3.818 -12.984 1 84.88 294 LYS B C 1
ATOM 4635 O O . LYS B 1 294 ? 26.016 -3.213 -13.297 1 84.88 294 LYS B O 1
ATOM 4640 N N . SER B 1 295 ? 24.188 -3.902 -13.93 1 60.44 295 SER B N 1
ATOM 4641 C CA . SER B 1 295 ? 24.438 -3.309 -15.242 1 60.44 295 SER B CA 1
ATOM 4642 C C . SER B 1 295 ? 24.469 -1.786 -15.156 1 60.44 295 SER B C 1
ATOM 4644 O O . SER B 1 295 ? 24.781 -1.112 -16.141 1 60.44 295 SER B O 1
ATOM 4646 N N . GLY B 1 296 ? 23.875 -1.03 -14.312 1 46.88 296 GLY B N 1
ATOM 4647 C CA . GLY B 1 296 ? 23.875 0.417 -14.445 1 46.88 296 GLY B CA 1
ATOM 4648 C C . GLY B 1 296 ? 25.188 1.059 -14.055 1 46.88 296 GLY B C 1
ATOM 4649 O O . GLY B 1 296 ? 25.297 2.283 -13.969 1 46.88 296 GLY B O 1
ATOM 4650 N N . SER B 1 297 ? 26.094 0.512 -13.43 1 36.5 297 SER B N 1
ATOM 4651 C CA . SER B 1 297 ? 27.359 1.235 -13.359 1 36.5 297 SER B CA 1
ATOM 4652 C C . SER B 1 297 ? 28.016 1.344 -14.734 1 36.5 297 SER B C 1
ATOM 4654 O O . SER B 1 297 ? 29.156 1.765 -14.852 1 36.5 297 SER B O 1
ATOM 4656 N N . VAL B 1 298 ? 27.328 1.316 -15.844 1 25.72 298 VAL B N 1
ATOM 4657 C CA . VAL B 1 298 ? 28.047 1.856 -16.984 1 25.72 298 VAL B CA 1
ATOM 4658 C C . VAL B 1 298 ? 27.922 3.379 -17.016 1 25.72 298 VAL B C 1
ATOM 4660 O O . VAL B 1 298 ? 26.844 3.922 -16.781 1 25.72 298 VAL B O 1
#

Nearest PDB structures (foldseek):
  6g4r-assembly1_E  TM=4.824E-01  e=9.678E-19  Corynebacterium glutamicum
  6g1b-assembly1_B-2  TM=4.398E-01  e=3.967E-20  Corynebacterium glutamicum
  1ixc-assembly1_B-2  TM=4.891E-01  e=4.639E-18  Cupriavidus necator
  4x6g-assembly2_H  TM=5.108E-01  e=1.855E-17  Pseudomonas aeruginosa PAO1
  6g4r-assembly1_G  TM=4.859E-01  e=1.118E-15  Corynebacterium glutamicum

Radius of gyration: 31.71 Å; Cα contacts (8 Å, |Δi|>4): 1009; chains: 2; bounding box: 58×109×78 Å

Organism: NCBI:txid38313

Sequence (596 aa):
MNRPKSTLEQWRILQAVVDFGGYAQAAEQLNKSQSSLNHAVAKLQHQLGIQLLEVRGRKAYLTECGEVLLRRSRHVTQAVGELEQLASNLEQGWEPSLSIARELVYPMETLTEALAAFLPQSRGTRVTVRDTVISGTQEMIKNHQVDIAICGTPPMGYISEPLCDLDFYLLCHPSHPLAAQVEIEDDRVLAQHLQIVIKDTGVNSQQEIGWLKAEQRWTVSNFHEAKVILAKGIGFCWIPAHLVKQELENGQLVRLSLKGSSSRKILLSLVVPQRDKQGPACKLLESLILAQHKSGSVMNRPKSTLEQWRILQAVVDFGGYAQAAEQLNKSQSSLNHAVAKLQHQLGIQLLEVRGRKAYLTECGEVLLRRSRHVTQAVGELEQLASNLEQGWEPSLSIARELVYPMETLTEALAAFLPQSRGTRVTVRDTVISGTQEMIKNHQVDIAICGTPPMGYISEPLCDLDFYLLCHPSHPLAAQVEIEDDRVLAQHLQIVIKDTGVNSQQEIGWLKAEQRWTVSNFHEAKVILAKGIGFCWIPAHLVKQELENGQLVRLSLKGSSSRKILLSLVVPQRDKQGPACKLLESLILAQHKSGSV

Foldseek 3Di:
DPDDLADLVLLVLLLLCVVQFHLVRSCVVVVHDSVVSVVSPVSVCVSVVHDQWDDDPNGIDGDPVNVVVNVVSVVVNVVVVLVVLVVVCVVQVQAQEFEEEEAQQPDPVLLVQLVVVLVVVNSNRHYHYHYAHAVRQQCCLVVVVGQKYKHQDHDPPFDKAWFDKWKKFKKAFCPAPLVPDPEAEDLVVLLVFEEEEADGPDPPCPPPPPDSVRPHYDYDHHVVVVLVCRLVRHGIYIHTPVVCVPCPVVRSMDTHHYPPDRIDMTIIIMTRSCPVSDGPSSVSSVVSSNVSRPPPVD/DPPDLADLVLLVLLLLCVVQFHLVSSCVVVVHDSVVSVVSPVSVCVSVVHDQWDDDPHGIDGDPVNVVVNVVSVVVNVVVVLVVLVVVCVVQVQAQEFEEEEAQQPDPVLLVQLVVVLVVVNSNRHYHYDYAHAVRQQCCLVVVVGQKYKHQDHDPPFDKAWFDKWKKFKKAFCPAPLVPDPEAEDLVVLLVFEEEEADGPDPPCPDPPPDRVRPHYDYDHHVVVVLVCRLVRHGIYIHTPVVCVPCPVVRSMDTHHYPPPRIDMTIIIMTRSCPVSDGPSSVSSVVSSRVSRPPPVD

pLDDT: mean 89.78, std 12.37, range [25.2, 98.88]

InterPro domains:
  IPR000847 LysR, HTH, N-terminal domain [PF00126] (8-67)
  IPR000847 LysR, HTH, N-terminal domain [PS50931] (7-63)
  IPR005119 LysR, substrate-binding [PF03466] (98-290)
  IPR036388 Winged helix-like DNA-binding domain superfamily [G3DSA:1.10.10.10] (7-93)
  IPR036390 Winged helix DNA-binding domain superfamily [SSF46785] (7-92)

Solvent-accessible surface area (backbone atoms only — not comparable to full-atom values): 32428 Å² total; per-residue (Å²): 130,91,68,78,78,67,54,72,64,39,52,52,48,49,49,35,24,61,75,54,71,28,54,63,51,23,14,64,74,68,73,46,52,42,67,57,51,54,49,39,45,49,48,44,25,57,62,68,70,47,66,40,64,42,74,57,90,92,42,80,38,71,32,76,63,21,48,57,49,51,58,51,46,50,52,52,55,49,52,50,51,50,50,54,47,49,54,52,26,62,75,69,46,39,47,64,59,46,34,34,35,35,29,63,84,58,60,62,65,62,53,41,53,26,49,59,66,36,54,88,69,40,84,64,36,27,38,36,42,40,71,22,26,74,54,20,39,41,48,35,43,76,65,57,71,34,56,34,34,38,32,67,66,78,55,88,94,57,71,69,42,82,54,49,77,43,50,31,35,39,33,26,11,62,84,24,74,70,57,74,48,83,59,41,74,50,70,69,65,55,38,76,38,42,34,46,43,66,50,61,59,22,90,77,54,74,67,72,77,86,52,68,88,34,77,31,40,37,32,28,66,43,68,70,58,46,50,57,38,18,65,72,44,48,41,33,33,77,40,53,48,90,77,41,54,65,39,48,74,72,56,53,32,38,80,50,43,36,59,98,53,57,61,50,75,46,52,32,25,39,31,51,56,52,64,91,72,59,32,59,48,57,50,50,48,50,53,38,50,52,56,73,45,60,72,69,80,110,128,89,68,78,78,67,54,72,66,38,52,52,47,50,49,35,24,61,75,54,71,28,54,64,53,22,14,64,73,68,73,47,54,43,67,59,50,53,47,38,44,49,49,45,25,58,61,70,72,46,67,40,64,42,74,59,89,91,42,77,39,71,31,75,63,19,50,56,49,50,57,52,45,49,52,51,54,48,53,50,49,51,51,53,48,48,54,50,26,61,74,70,47,39,47,63,58,47,33,32,35,34,30,63,85,57,61,63,64,61,54,41,54,24,49,60,67,36,54,87,69,40,85,65,38,27,40,36,44,40,71,20,25,74,54,21,39,40,49,34,43,78,66,58,72,34,55,34,34,36,32,68,65,78,54,90,94,57,72,68,43,84,53,49,76,44,49,30,35,37,33,26,11,63,84,24,74,72,58,74,47,82,59,41,73,48,71,67,66,55,37,76,37,43,34,45,44,66,50,61,58,22,90,78,55,72,67,70,76,84,53,66,86,34,77,32,39,37,32,29,68,45,68,69,58,46,50,55,39,19,65,71,45,47,40,34,33,76,39,52,47,89,78,41,54,65,39,47,75,72,56,52,32,38,78,51,43,37,57,98,52,58,60,49,75,46,51,31,25,41,31,52,56,51,64,91,73,58,33,61,48,57,50,50,49,52,53,38,50,52,57,72,45,60,72,68,81,112

Secondary structure (DSSP, 8-state):
----SS-HHHHHHHHHHHHTTSHHHHHHHHT--HHHHHHHHHHHHHHHTS--EEEETTEEEE-HHHHHHHHHHHHHHHHHHHHHHHHHHHHHT--SEEEEEEETTS-HHHHHHHHHHHGGGSTT-EEEEEEE-THHHHHHHHTT--SEEEESSPPTT--EEEEEEEEEEEEE-TTSGGGG-SSB--HHHHTTSPEEEEPP--TT-----S----SSEEEESSHHHHHHHHTTT--EEEEEGGGSHHHHHTTSSEE--BTT-S-EEEEEEEE-TTGGG--HHHHHHHHHHHHHHHGGG-/----SS-HHHHHHHHHHHHTTSHHHHHHHHT--HHHHHHHHHHHHHHHTS--EEEETTEEEE-HHHHHHHHHHHHHHHHHHHHHHHHHHHHHT--SEEEEEEETTS-HHHHHHHHHHHGGGSTT-EEEEEEE-THHHHHHHHTT--SEEEESSPPTT--EEEEEEEEEEEEE-TTSGGGG-SSB--HHHHTTSPEEEEPP--SS-----S----SSEEEESSHHHHHHHHTTT--EEEEEGGGSHHHHHTTSSEE--BTT-S-EEEEEEEE-TTGGG--HHHHHHHHHHHHHHHGGG-